Protein AF-0000000072095908 (afdb_homodimer)

Secondary structure (DSSP, 8-state):
-HHHHHHHHHHHHHHHH----S-HHHHHHHTB-TT--STT---SHHHHHHHHHHHHHHHHHHHHHH-TTS-HHHHHHHHHHHHSHHHHHHHHHHTTGGGG-B---TTHHHHHHHHHHHHTT-SS--SSSS---HHHHHHHHHHHHHHHHHTTS-HHHHHHHHHHHTPSPP-TTT----HHHHHHHHHHHTT--EEEE-TTHHHH-EEEEEETTEEEEEEE-SS-HHHHHHHHHHHHHHHHHHHHHHHHHHHH--/-HHHHHHHHHHHHHHHH----S-HHHHHHHTB-TT--STT---SHHHHHHHHHHHHHHHHHHHHHH-TTS-HHHHHHHHHHHHSHHHHHHHHHHTTGGGG-B---TTHHHHHHHHHHHHTT-SS--SSSS---HHHHHHHHHHHHHHHHHTTS-HHHHHHHHHHHTPSPP-TTT----HHHHHHHHHHHTT--EEEE-TTHHHH-EEEEEETTEEEEEEE-SS-HHHHHHHHHHHHHHHHHHHHHHHHHHHHT-

Solvent-accessible surface area (backbone atoms only — not comparable to full-atom values): 26774 Å² total; per-residue (Å²): 114,69,64,58,52,49,51,50,49,50,51,49,47,26,70,70,49,68,51,78,76,83,51,62,65,44,57,51,23,22,33,20,40,74,60,36,76,65,70,97,59,64,42,16,55,52,33,21,52,42,9,45,31,49,51,49,28,52,48,41,53,51,48,55,68,74,39,76,85,56,50,43,67,54,47,50,55,50,43,47,63,61,66,31,52,54,46,31,22,49,40,24,59,75,69,48,49,70,79,64,45,40,64,61,62,86,65,49,69,58,50,51,51,52,34,57,58,55,40,69,81,27,84,86,63,59,56,53,56,66,76,55,55,60,68,38,18,41,38,49,25,2,42,49,21,30,48,22,57,64,56,73,64,30,63,68,64,39,42,59,31,51,56,59,56,50,57,80,69,73,41,87,89,70,57,68,75,39,27,53,58,49,33,50,50,53,30,58,76,68,72,49,52,69,48,77,47,56,86,51,24,89,82,70,12,34,20,38,34,24,47,78,86,36,81,39,29,52,16,69,33,75,88,42,68,65,34,3,39,28,36,7,26,44,44,21,39,56,42,51,51,54,53,52,53,52,50,56,56,52,55,69,74,100,113,69,64,58,52,48,51,49,50,49,50,50,46,25,70,72,49,68,51,76,77,81,51,62,65,44,57,51,23,20,33,20,39,74,61,38,78,66,80,89,58,64,40,16,56,52,33,20,53,42,8,45,32,49,50,50,27,53,48,41,52,50,47,55,68,74,39,76,84,58,50,42,68,55,47,50,55,51,42,46,63,62,67,32,50,53,45,32,21,49,39,24,59,76,67,50,50,70,79,65,46,40,64,63,63,85,67,49,68,58,49,52,50,51,36,57,58,54,40,70,82,28,83,87,63,61,56,54,56,67,76,55,56,57,68,38,18,40,37,48,24,2,42,48,21,31,47,22,57,64,55,73,64,31,64,66,65,39,42,59,32,50,56,58,56,50,57,79,70,71,42,86,89,70,57,68,75,40,28,54,57,49,32,52,50,53,30,58,76,69,72,49,53,71,49,79,48,57,86,51,25,89,82,72,12,34,19,37,34,26,47,76,86,36,82,39,29,52,15,68,32,73,88,41,66,66,34,3,39,26,36,8,26,45,44,21,40,56,43,50,52,52,53,52,53,53,50,56,57,52,55,71,74,100

Foldseek 3Di:
DVVVLLVVQQVLLCVQQVDGFPDSLLSVQLQEDPQQPDDPRHHLVVLLVQLLVLLLVLLLVVCVVVPVPDDPVRSVLQSCQLQDQLLQLVLCVVSVVNVSHRHDDPCVVVLNVVSVVVCVVPVRGDLLQDDRDNVSSSSSSSVLSSSCVRVVNDSVSSSSRSVSSRPPRQDPVNDDDQLQVLLVVVCVVVVKDKDKDCPCCQPFQKIWMDIPRHTQFMAGDNPDNRSRVSRRSNRSSVRVVVVVVVVVVVVVVD/DVVVLLVVQQVLLCVQQVDGFPDSLLSVQLQEDPQQPPDPRHHLVVLLVQLLVLLLVLLLVVLVVVPVPDDPVRSVLQSCQLQDQLLQLVLCVVSVVNVSHRHDDPCVVVLNVVSVVVCVVPVQGDLLQDDRDNVSSSSSSSVLSSSCVRVVNDSVSSSSRSVSSRPPRQDPVNDDDQLVVLLVVVCVVVVKDKDKDCPCCQPFQKIWMDIPRHTQFMAGDNPDNRSRVSRRSNRSSVRVVVVVVVVVVVVVVD

Nearest PDB structures (foldseek):
  2eb1-assembly2_B  TM=9.063E-01  e=9.570E-10  Homo sapiens
  3c4b-assembly1_A  TM=6.230E-01  e=2.175E-12  Mus musculus
  3o2r-assembly2_D  TM=8.682E-01  e=2.070E-07  Campylobacter jejuni subsp. jejuni NCTC 11168 = ATCC 700819
  7w0f-assembly1_A  TM=8.976E-01  e=5.426E-07  Drosophila melanogaster
  7odt-assembly1_c  TM=5.574E-01  e=3.881E-08  Homo sapiens

Organism: Capsicum annuum (NCBI:txid4072)

Sequence (508 aa):
MEEEKLQQRERLVEEITGYKFKNPDLLHQAFTHTSFQQNSSPSNDRLEYLGDSVLNQLIAKEHYFAYPNLSSGNLTDLKSVNVDTEKLARVAIKYNLHDYLRYQIHLFKEQVDEFRDATMEYPLHSAGRIDPPKVLADIVESLIGAIYIDSNFSMDTTWKVVKDLLQPLITPATFEIHPVKKFNELCQKNGMSFKVVHDNWEKTGEVEYFVDGKFVGKGKFSGKKEIAQNRAAYNAYDQVIRNLRMETTVGDHLMEEEKLQQRERLVEEITGYKFKNPDLLHQAFTHTSFQQNSSPSNDRLEYLGDSVLNQLIAKEHYFAYPNLSSGNLTDLKSVNVDTEKLARVAIKYNLHDYLRYQIHLFKEQVDEFRDATMEYPLHSAGRIDPPKVLADIVESLIGAIYIDSNFSMDTTWKVVKDLLQPLITPATFEIHPVKKFNELCQKNGMSFKVVHDNWEKTGEVEYFVDGKFVGKGKFSGKKEIAQNRAAYNAYDQVIRNLRMETTVGDHL

pLDDT: mean 94.01, std 8.76, range [34.5, 98.88]

Radius of gyration: 25.4 Å; Cα contacts (8 Å, |Δi|>4): 764; chains: 2; bounding box: 73×68×75 Å

InterPro domains:
  IPR000999 Ribonuclease III domain [PF14622] (23-154)
  IPR000999 Ribonuclease III domain [PS00517] (45-53)
  IPR000999 Ribonuclease III domain [PS50142] (10-152)
  IPR000999 Ribonuclease III domain [SM00535] (25-175)
  IPR000999 Ribonuclease III domain [cd00593] (25-174)
  IPR014720 Double-stranded RNA-binding domain [PF00035] (179-239)
  IPR036389 Ribonuclease III, endonuclease domain superfamily [G3DSA:1.10.1520.10] (4-179)
  IPR036389 Ribonuclease III, endonuclease domain superfamily [SSF69065] (11-175)

Structure (mmCIF, N/CA/C/O backbone):
data_AF-0000000072095908-model_v1
#
loop_
_entity.id
_entity.type
_entity.pdbx_description
1 polymer 'RNase III domain-containing protein'
#
loop_
_atom_site.group_PDB
_atom_site.id
_atom_site.type_symbol
_atom_site.label_atom_id
_atom_site.label_alt_id
_atom_site.label_comp_id
_atom_site.label_asym_id
_atom_site.label_entity_id
_atom_site.label_seq_id
_atom_site.pdbx_PDB_ins_code
_atom_site.Cartn_x
_atom_site.Cartn_y
_atom_site.Cartn_z
_atom_site.occupancy
_atom_site.B_iso_or_equiv
_atom_site.auth_seq_id
_atom_site.auth_comp_id
_atom_site.auth_asym_id
_atom_site.auth_atom_id
_atom_site.pdbx_PDB_model_num
ATOM 1 N N . MET A 1 1 ? -37.469 -14.852 -1.568 1 74.06 1 MET A N 1
ATOM 2 C CA . MET A 1 1 ? -37 -13.508 -1.911 1 74.06 1 MET A CA 1
ATOM 3 C C . MET A 1 1 ? -35.5 -13.43 -1.947 1 74.06 1 MET A C 1
ATOM 5 O O . MET A 1 1 ? -34.906 -12.992 -2.943 1 74.06 1 MET A O 1
ATOM 9 N N . GLU A 1 2 ? -34.812 -14.008 -1.002 1 76.62 2 GLU A N 1
ATOM 10 C CA . GLU A 1 2 ? -33.344 -14.016 -0.963 1 76.62 2 GLU A CA 1
ATOM 11 C C . GLU A 1 2 ? -32.75 -14.969 -2.01 1 76.62 2 GLU A C 1
ATOM 13 O O . GLU A 1 2 ? -31.75 -14.664 -2.637 1 76.62 2 GLU A O 1
ATOM 18 N N . GLU A 1 3 ? -33.438 -16.016 -2.266 1 79.81 3 GLU A N 1
ATOM 19 C CA . GLU A 1 3 ? -33 -16.984 -3.262 1 79.81 3 GLU A CA 1
ATOM 20 C C . GLU A 1 3 ? -33.031 -16.391 -4.668 1 79.81 3 GLU A C 1
ATOM 22 O O . GLU A 1 3 ? -32.156 -16.641 -5.48 1 79.81 3 GLU A O 1
ATOM 27 N N . GLU A 1 4 ? -34.062 -15.703 -4.867 1 84.19 4 GLU A N 1
ATOM 28 C CA . GLU A 1 4 ? -34.188 -15.039 -6.164 1 84.19 4 GLU A CA 1
ATOM 29 C C . GLU A 1 4 ? -33.062 -14.023 -6.379 1 84.19 4 GLU A C 1
ATOM 31 O O . GLU A 1 4 ? -32.531 -13.906 -7.48 1 84.19 4 GLU A O 1
ATOM 36 N N . LYS A 1 5 ? -32.75 -13.328 -5.387 1 84.06 5 LYS A N 1
ATOM 37 C CA . LYS A 1 5 ? -31.688 -12.336 -5.465 1 84.06 5 LYS A CA 1
ATOM 38 C C . LYS A 1 5 ? -30.328 -13 -5.699 1 84.06 5 LYS A C 1
ATOM 40 O O . LYS A 1 5 ? -29.484 -12.469 -6.426 1 84.06 5 LYS A O 1
ATOM 45 N N . LEU A 1 6 ? -30.234 -14.141 -5.043 1 85.5 6 LEU A N 1
ATOM 46 C CA . LEU A 1 6 ? -29 -14.898 -5.234 1 85.5 6 LEU A CA 1
ATOM 47 C C . LEU A 1 6 ? -28.875 -15.352 -6.688 1 85.5 6 LEU A C 1
ATOM 49 O O . LEU A 1 6 ? -27.781 -15.273 -7.266 1 85.5 6 LEU A O 1
ATOM 53 N N . GLN A 1 7 ? -29.922 -15.82 -7.234 1 89.5 7 GLN A N 1
ATOM 54 C CA . GLN A 1 7 ? -29.906 -16.25 -8.625 1 89.5 7 GLN A CA 1
ATOM 55 C C . GLN A 1 7 ? -29.609 -15.094 -9.57 1 89.5 7 GLN A C 1
ATOM 57 O O . GLN A 1 7 ? -28.906 -15.266 -10.57 1 89.5 7 GLN A O 1
ATOM 62 N N . GLN A 1 8 ? -30.094 -14.016 -9.242 1 91.06 8 GLN A N 1
ATOM 63 C CA . GLN A 1 8 ? -29.844 -12.82 -10.039 1 91.06 8 GLN A CA 1
ATOM 64 C C . GLN A 1 8 ? -28.359 -12.438 -10 1 91.06 8 GLN A C 1
ATOM 66 O O . GLN A 1 8 ? -27.781 -12.062 -11.023 1 91.06 8 GLN A O 1
ATOM 71 N N . ARG A 1 9 ? -27.812 -12.547 -8.82 1 90.12 9 ARG A N 1
ATOM 72 C CA . ARG A 1 9 ? -26.391 -12.273 -8.68 1 90.12 9 ARG A CA 1
ATOM 73 C C . ARG A 1 9 ? -25.562 -13.242 -9.516 1 90.12 9 ARG A C 1
ATOM 75 O O . ARG A 1 9 ? -24.609 -12.828 -10.188 1 90.12 9 ARG A O 1
ATOM 82 N N . GLU A 1 10 ? -25.906 -14.438 -9.438 1 92.25 10 GLU A N 1
ATOM 83 C CA . GLU A 1 10 ? -25.188 -15.461 -10.195 1 92.25 10 GLU A CA 1
ATOM 84 C C . GLU A 1 10 ? -25.266 -15.203 -11.695 1 92.25 10 GLU A C 1
ATOM 86 O O . GLU A 1 10 ? -24.266 -15.273 -12.398 1 92.25 10 GLU A O 1
ATOM 91 N N . ARG A 1 11 ? -26.406 -14.891 -12.141 1 91.94 11 ARG A N 1
ATOM 92 C CA . ARG A 1 11 ? -26.609 -14.609 -13.562 1 91.94 11 ARG A CA 1
ATOM 93 C C . ARG A 1 11 ? -25.828 -13.383 -13.992 1 91.94 11 ARG A C 1
ATOM 95 O O . ARG A 1 11 ? -25.188 -13.383 -15.055 1 91.94 11 ARG A O 1
ATOM 102 N N . LEU A 1 12 ? -25.875 -12.406 -13.172 1 90.62 12 LEU A N 1
ATOM 103 C CA . LEU A 1 12 ? -25.156 -11.172 -13.469 1 90.62 12 LEU A CA 1
ATOM 104 C C . LEU A 1 12 ? -23.656 -11.43 -13.617 1 90.62 12 LEU A C 1
ATOM 106 O O . LEU A 1 12 ? -23.062 -11.039 -14.617 1 90.62 12 LEU A O 1
ATOM 110 N N . VAL A 1 13 ? -23.078 -12.086 -12.641 1 90.81 13 VAL A N 1
ATOM 111 C CA . VAL A 1 13 ? -21.641 -12.336 -12.625 1 90.81 13 VAL A CA 1
ATOM 112 C C . VAL A 1 13 ? -21.266 -13.219 -13.812 1 90.81 13 VAL A C 1
ATOM 114 O O . VAL A 1 13 ? -20.25 -12.969 -14.484 1 90.81 13 VAL A O 1
ATOM 117 N N . GLU A 1 14 ? -22.078 -14.211 -14.047 1 93.31 14 GLU A N 1
ATOM 118 C CA . GLU A 1 14 ? -21.812 -15.078 -15.18 1 93.31 14 GLU A CA 1
ATOM 119 C C . GLU A 1 14 ? -21.859 -14.305 -16.5 1 93.31 14 GLU A C 1
ATOM 121 O O . GLU A 1 14 ? -21.031 -14.516 -17.375 1 93.31 14 GLU A O 1
ATOM 126 N N . GLU A 1 15 ? -22.75 -13.406 -16.625 1 93.06 15 GLU A N 1
ATOM 127 C CA . GLU A 1 15 ? -22.922 -12.625 -17.844 1 93.06 15 GLU A CA 1
ATOM 128 C C . GLU A 1 15 ? -21.75 -11.68 -18.047 1 93.06 15 GLU A C 1
ATOM 130 O O . GLU A 1 15 ? -21.25 -11.539 -19.172 1 93.06 15 GLU A O 1
ATOM 135 N N . ILE A 1 16 ? -21.297 -11.078 -17.031 1 91.38 16 ILE A N 1
ATOM 136 C CA . ILE A 1 16 ? -20.297 -10.023 -17.188 1 91.38 16 ILE A CA 1
ATOM 137 C C . ILE A 1 16 ? -18.891 -10.633 -17.234 1 91.38 16 ILE A C 1
ATOM 139 O O . ILE A 1 16 ? -17.984 -10.078 -17.859 1 91.38 16 ILE A O 1
ATOM 143 N N . THR A 1 17 ? -18.672 -11.781 -16.625 1 90.06 17 THR A N 1
ATOM 144 C CA . THR A 1 17 ? -17.312 -12.289 -16.484 1 90.06 17 THR A CA 1
ATOM 145 C C . THR A 1 17 ? -17.156 -13.625 -17.203 1 90.06 17 THR A C 1
ATOM 147 O O . THR A 1 17 ? -16.031 -14.078 -17.438 1 90.06 17 THR A O 1
ATOM 150 N N . GLY A 1 18 ? -18.266 -14.281 -17.453 1 92.81 18 GLY A N 1
ATOM 151 C CA . GLY A 1 18 ? -18.234 -15.625 -18 1 92.81 18 GLY A CA 1
ATOM 152 C C . GLY A 1 18 ? -17.953 -16.688 -16.969 1 92.81 18 GLY A C 1
ATOM 153 O O . GLY A 1 18 ? -17.906 -17.891 -17.281 1 92.81 18 GLY A O 1
ATOM 154 N N . TYR A 1 19 ? -17.797 -16.328 -15.727 1 96.38 19 TYR A N 1
ATOM 155 C CA . TYR A 1 19 ? -17.453 -17.281 -14.68 1 96.38 19 TYR A CA 1
ATOM 156 C C . TYR A 1 19 ? -18.703 -17.797 -13.969 1 96.38 19 TYR A C 1
ATOM 158 O O . TYR A 1 19 ? -19.547 -17 -13.539 1 96.38 19 TYR A O 1
ATOM 166 N N . LYS A 1 20 ? -18.828 -19.047 -13.797 1 96.75 20 LYS A N 1
ATOM 167 C CA . LYS A 1 20 ? -19.922 -19.688 -13.062 1 96.75 20 LYS A CA 1
ATOM 168 C C . LYS A 1 20 ? -19.438 -20.203 -11.711 1 96.75 20 LYS A C 1
ATOM 170 O O . LYS A 1 20 ? -18.609 -21.109 -11.641 1 96.75 20 LYS A O 1
ATOM 175 N N . PHE A 1 21 ? -20.031 -19.734 -10.711 1 96.75 21 PHE A N 1
ATOM 176 C CA . PHE A 1 21 ? -19.609 -20.094 -9.367 1 96.75 21 PHE A CA 1
ATOM 177 C C . PHE A 1 21 ? -19.984 -21.547 -9.055 1 96.75 21 PHE A C 1
ATOM 179 O O . PHE A 1 21 ? -21.078 -21.984 -9.391 1 96.75 21 PHE A O 1
ATOM 186 N N . LYS A 1 22 ? -19.094 -22.25 -8.445 1 96.94 22 LYS A N 1
ATOM 187 C CA . LYS A 1 22 ? -19.344 -23.594 -7.918 1 96.94 22 LYS A CA 1
ATOM 188 C C . LYS A 1 22 ? -19.969 -23.516 -6.523 1 96.94 22 LYS A C 1
ATOM 190 O O . LYS A 1 22 ? -20.844 -24.312 -6.188 1 96.94 22 LYS A O 1
ATOM 195 N N . ASN A 1 23 ? -19.484 -22.562 -5.73 1 95.88 23 ASN A N 1
ATOM 196 C CA . ASN A 1 23 ? -20 -22.297 -4.391 1 95.88 23 ASN A CA 1
ATOM 197 C C . ASN A 1 23 ? -20.719 -20.969 -4.32 1 95.88 23 ASN A C 1
ATOM 199 O O . ASN A 1 23 ? -20.094 -19.922 -4.129 1 95.88 23 ASN A O 1
ATOM 203 N N . PRO A 1 24 ? -21.969 -21 -4.379 1 93.88 24 PRO A N 1
ATOM 204 C CA . PRO A 1 24 ? -22.734 -19.75 -4.402 1 93.88 24 PRO A CA 1
ATOM 205 C C . PRO A 1 24 ? -22.594 -18.938 -3.117 1 93.88 24 PRO A C 1
ATOM 207 O O . PRO A 1 24 ? -22.812 -17.719 -3.117 1 93.88 24 PRO A O 1
ATOM 210 N N . ASP A 1 25 ? -22.188 -19.578 -2.049 1 94.25 25 ASP A N 1
ATOM 211 C CA . ASP A 1 25 ? -22.031 -18.875 -0.777 1 94.25 25 ASP A CA 1
ATOM 212 C C . ASP A 1 25 ? -20.922 -17.828 -0.856 1 94.25 25 ASP A C 1
ATOM 214 O O . ASP A 1 25 ? -21 -16.781 -0.206 1 94.25 25 ASP A O 1
ATOM 218 N N . LEU A 1 26 ? -19.891 -18.156 -1.641 1 96.69 26 LEU A N 1
ATOM 219 C CA . LEU A 1 26 ? -18.797 -17.203 -1.836 1 96.69 26 LEU A CA 1
ATOM 220 C C . LEU A 1 26 ? -19.297 -15.938 -2.539 1 96.69 26 LEU A C 1
ATOM 222 O O . LEU A 1 26 ? -18.938 -14.828 -2.158 1 96.69 26 LEU A O 1
ATOM 226 N N . LEU A 1 27 ? -20.141 -16.188 -3.547 1 95.94 27 LEU A N 1
ATOM 227 C CA . LEU A 1 27 ? -20.734 -15.062 -4.266 1 95.94 27 LEU A CA 1
ATOM 228 C C . LEU A 1 27 ? -21.625 -14.242 -3.35 1 95.94 27 LEU A C 1
ATOM 230 O O . LEU A 1 27 ? -21.594 -13.008 -3.369 1 95.94 27 LEU A O 1
ATOM 234 N N . HIS A 1 28 ? -22.375 -14.938 -2.576 1 94.56 28 HIS A N 1
ATOM 235 C CA . HIS A 1 28 ? -23.25 -14.281 -1.614 1 94.56 28 HIS A CA 1
ATOM 236 C C . HIS A 1 28 ? -22.453 -13.414 -0.64 1 94.56 28 HIS A C 1
ATOM 238 O O . HIS A 1 28 ? -22.828 -12.273 -0.371 1 94.56 28 HIS A O 1
ATOM 244 N N . GLN A 1 29 ? -21.406 -13.945 -0.171 1 95.56 29 GLN A N 1
ATOM 245 C CA . GLN A 1 29 ? -20.531 -13.227 0.756 1 95.56 29 GLN A CA 1
ATOM 246 C C . GLN A 1 29 ? -19.906 -12 0.093 1 95.56 29 GLN A C 1
ATOM 248 O O . GLN A 1 29 ? -19.828 -10.938 0.703 1 95.56 29 GLN A O 1
ATOM 253 N N . ALA A 1 30 ? -19.516 -12.117 -1.131 1 97.12 30 ALA A N 1
ATOM 254 C CA . ALA A 1 30 ? -18.859 -11.031 -1.867 1 97.12 30 ALA A CA 1
ATOM 255 C C . ALA A 1 30 ? -19.797 -9.828 -2.006 1 97.12 30 ALA A C 1
ATOM 257 O O . ALA A 1 30 ? -19.328 -8.695 -2.119 1 97.12 30 ALA A O 1
ATOM 258 N N . PHE A 1 31 ? -21.109 -10.086 -1.923 1 96.69 31 PHE A N 1
ATOM 259 C CA . PHE A 1 31 ? -22.094 -9.023 -2.102 1 96.69 31 PHE A CA 1
ATOM 260 C C . PHE A 1 31 ? -22.797 -8.711 -0.786 1 96.69 31 PHE A C 1
ATOM 262 O O . PHE A 1 31 ? -23.953 -8.289 -0.779 1 96.69 31 PHE A O 1
ATOM 269 N N . THR A 1 32 ? -22.094 -8.922 0.279 1 96 32 THR A N 1
ATOM 270 C CA . THR A 1 32 ? -22.656 -8.602 1.587 1 96 32 THR A CA 1
ATOM 271 C C . THR A 1 32 ? -21.766 -7.609 2.326 1 96 32 THR A C 1
ATOM 273 O O . THR A 1 32 ? -20.656 -7.949 2.744 1 96 32 THR A O 1
ATOM 276 N N . HIS A 1 33 ? -22.25 -6.445 2.479 1 95.31 33 HIS A N 1
ATOM 277 C CA . HIS A 1 33 ? -21.5 -5.414 3.195 1 95.31 33 HIS A CA 1
ATOM 278 C C . HIS A 1 33 ? -21.594 -5.625 4.703 1 95.31 33 HIS A C 1
ATOM 280 O O . HIS A 1 33 ? -22.562 -6.203 5.203 1 95.31 33 HIS A O 1
ATOM 286 N N . THR A 1 34 ? -20.672 -5.148 5.449 1 92.81 34 THR A N 1
ATOM 287 C CA . THR A 1 34 ? -20.578 -5.305 6.895 1 92.81 34 THR A CA 1
ATOM 288 C C . THR A 1 34 ? -21.781 -4.672 7.59 1 92.81 34 THR A C 1
ATOM 290 O O . THR A 1 34 ? -22.172 -5.094 8.68 1 92.81 34 THR A O 1
ATOM 293 N N . SER A 1 35 ? -22.375 -3.699 7.043 1 91.62 35 SER A N 1
ATOM 294 C CA . SER A 1 35 ? -23.516 -3.014 7.637 1 91.62 35 SER A CA 1
ATOM 295 C C . SER A 1 35 ? -24.75 -3.902 7.633 1 91.62 35 SER A C 1
ATOM 297 O O . SER A 1 35 ? -25.734 -3.615 8.328 1 91.62 35 SER A O 1
ATOM 299 N N . PHE A 1 36 ? -24.734 -4.938 6.762 1 88.62 36 PHE A N 1
ATOM 300 C CA . PHE A 1 36 ? -25.891 -5.812 6.645 1 88.62 36 PHE A CA 1
ATOM 301 C C . PHE A 1 36 ? -25.953 -6.801 7.805 1 88.62 36 PHE A C 1
ATOM 303 O O . PHE A 1 36 ? -25.094 -7.691 7.902 1 88.62 36 PHE A O 1
ATOM 310 N N . GLN A 1 37 ? -26.328 -6.531 9 1 72.31 37 GLN A N 1
ATOM 311 C CA . GLN A 1 37 ? -26.328 -7.32 10.227 1 72.31 37 GLN A CA 1
ATOM 312 C C . GLN A 1 37 ? -27.469 -8.336 10.234 1 72.31 37 GLN A C 1
ATOM 314 O O . GLN A 1 37 ? -27.797 -8.906 11.273 1 72.31 37 GLN A O 1
ATOM 319 N N . GLN A 1 38 ? -27.859 -8.664 9.078 1 66.12 38 GLN A N 1
ATOM 320 C CA . GLN A 1 38 ? -28.844 -9.727 9.219 1 66.12 38 GLN A CA 1
ATOM 321 C C . GLN A 1 38 ? -28.188 -11.102 9.203 1 66.12 38 GLN A C 1
ATOM 323 O O . GLN A 1 38 ? -27.359 -11.383 8.344 1 66.12 38 GLN A O 1
ATOM 328 N N . ASN A 1 39 ? -28.5 -12 9.992 1 60.5 39 ASN A N 1
ATOM 329 C CA . ASN A 1 39 ? -28.203 -13.43 10.07 1 60.5 39 ASN A CA 1
ATOM 330 C C . ASN A 1 39 ? -26.703 -13.695 10.016 1 60.5 39 ASN A C 1
ATOM 332 O O . ASN A 1 39 ? -25.938 -12.828 9.609 1 60.5 39 ASN A O 1
ATOM 336 N N . SER A 1 40 ? -25.812 -13.883 11.016 1 65.12 40 SER A N 1
ATOM 337 C CA . SER A 1 40 ? -24.438 -14.32 11.258 1 65.12 40 SER A CA 1
ATOM 338 C C . SER A 1 40 ? -23.688 -14.531 9.953 1 65.12 40 SER A C 1
ATOM 340 O O . SER A 1 40 ? -22.656 -15.203 9.922 1 65.12 40 SER A O 1
ATOM 342 N N . SER A 1 41 ? -24.203 -13.859 8.812 1 74.81 41 SER A N 1
ATOM 343 C CA . SER A 1 41 ? -23.5 -14.102 7.559 1 74.81 41 SER A CA 1
ATOM 344 C C . SER A 1 41 ? -22.203 -13.312 7.48 1 74.81 41 SER A C 1
ATOM 346 O O . SER A 1 41 ? -22.141 -12.156 7.902 1 74.81 41 SER A O 1
ATOM 348 N N . PRO A 1 42 ? -21.203 -14.008 6.938 1 90.12 42 PRO A N 1
ATOM 349 C CA . PRO A 1 42 ? -19.922 -13.305 6.797 1 90.12 42 PRO A CA 1
ATOM 350 C C . PRO A 1 42 ? -20 -12.148 5.797 1 90.12 42 PRO A C 1
ATOM 352 O O . PRO A 1 42 ? -20.688 -12.25 4.781 1 90.12 42 PRO A O 1
ATOM 355 N N . SER A 1 43 ? -19.453 -11.031 6.074 1 95.19 43 SER A N 1
ATOM 356 C CA . SER A 1 43 ? -19.391 -9.867 5.191 1 95.19 43 SER A CA 1
ATOM 357 C C . SER A 1 43 ? -18.266 -10.016 4.172 1 95.19 43 SER A C 1
ATOM 359 O O . SER A 1 43 ? -17.516 -10.992 4.207 1 95.19 43 SER A O 1
ATOM 361 N N . ASN A 1 44 ? -18.188 -9.055 3.322 1 97.38 44 ASN A N 1
ATOM 362 C CA . ASN A 1 44 ? -17.25 -9.164 2.201 1 97.38 44 ASN A CA 1
ATOM 363 C C . ASN A 1 44 ? -15.867 -8.641 2.566 1 97.38 44 ASN A C 1
ATOM 365 O O . ASN A 1 44 ? -14.938 -8.711 1.76 1 97.38 44 ASN A O 1
ATOM 369 N N . ASP A 1 45 ? -15.656 -8.234 3.789 1 97.25 45 ASP A N 1
ATOM 370 C CA . ASP A 1 45 ? -14.445 -7.527 4.195 1 97.25 45 ASP A CA 1
ATOM 371 C C . ASP A 1 45 ? -13.211 -8.414 4.023 1 97.25 45 ASP A C 1
ATOM 373 O O . ASP A 1 45 ? -12.188 -7.965 3.506 1 97.25 45 ASP A O 1
ATOM 377 N N . ARG A 1 46 ? -13.305 -9.633 4.441 1 98 46 ARG A N 1
ATOM 378 C CA . ARG A 1 46 ? -12.156 -10.531 4.348 1 98 46 ARG A CA 1
ATOM 379 C C . ARG A 1 46 ? -11.883 -10.922 2.902 1 98 46 ARG A C 1
ATOM 381 O O . ARG A 1 46 ? -10.727 -11.078 2.5 1 98 46 ARG A O 1
ATOM 388 N N . LEU A 1 47 ? -12.945 -11.109 2.113 1 98.62 47 LEU A N 1
ATOM 389 C CA . LEU A 1 47 ? -12.773 -11.383 0.691 1 98.62 47 LEU A CA 1
ATOM 390 C C . LEU A 1 47 ? -12.125 -10.195 -0.018 1 98.62 47 LEU A C 1
ATOM 392 O O . LEU A 1 47 ? -11.312 -10.383 -0.93 1 98.62 47 LEU A O 1
ATOM 396 N N . GLU A 1 48 ? -12.547 -8.984 0.391 1 98.81 48 GLU A N 1
ATOM 397 C CA . GLU A 1 48 ? -11.938 -7.773 -0.146 1 98.81 48 GLU A CA 1
ATOM 398 C C . GLU A 1 48 ? -10.43 -7.758 0.103 1 98.81 48 GLU A C 1
ATOM 400 O O . GLU A 1 48 ? -9.648 -7.43 -0.794 1 98.81 48 GLU A O 1
ATOM 405 N N . TYR A 1 49 ? -10.062 -8.133 1.311 1 98.75 49 TYR A N 1
ATOM 406 C CA . TYR A 1 49 ? -8.664 -8.219 1.705 1 98.75 49 TYR A CA 1
ATOM 407 C C . TYR A 1 49 ? -7.895 -9.156 0.781 1 98.75 49 TYR A C 1
ATOM 409 O O . TYR A 1 49 ? -6.84 -8.789 0.252 1 98.75 49 TYR A O 1
ATOM 417 N N . LEU A 1 50 ? -8.383 -10.305 0.566 1 98.88 50 LEU A N 1
ATOM 418 C CA . LEU A 1 50 ? -7.734 -11.281 -0.303 1 98.88 50 LEU A CA 1
ATOM 419 C C . LEU A 1 50 ? -7.762 -10.812 -1.756 1 98.88 50 LEU A C 1
ATOM 421 O O . LEU A 1 50 ? -6.746 -10.891 -2.453 1 98.88 50 LEU A O 1
ATOM 425 N N . GLY A 1 51 ? -8.906 -10.344 -2.193 1 98.88 51 GLY A N 1
ATOM 426 C CA . GLY A 1 51 ? -9.078 -9.891 -3.564 1 98.88 51 GLY A CA 1
ATOM 427 C C . GLY A 1 51 ? -8.148 -8.75 -3.938 1 98.88 51 GLY A C 1
ATOM 428 O O . GLY A 1 51 ? -7.652 -8.695 -5.066 1 98.88 51 GLY A O 1
ATOM 429 N N . ASP A 1 52 ? -7.941 -7.844 -2.996 1 98.75 52 ASP A N 1
ATOM 430 C CA . ASP A 1 52 ? -7.023 -6.73 -3.213 1 98.75 52 ASP A CA 1
ATOM 431 C C . ASP A 1 52 ? -5.621 -7.234 -3.551 1 98.75 52 ASP A C 1
ATOM 433 O O . ASP A 1 52 ? -4.988 -6.738 -4.484 1 98.75 52 ASP A O 1
ATOM 437 N N . SER A 1 53 ? -5.145 -8.172 -2.799 1 98.75 53 SER A N 1
ATOM 438 C CA . SER A 1 53 ? -3.811 -8.727 -3.027 1 98.75 53 SER A CA 1
ATOM 439 C C . SER A 1 53 ? -3.734 -9.453 -4.367 1 98.75 53 SER A C 1
ATOM 441 O O . SER A 1 53 ? -2.729 -9.359 -5.07 1 98.75 53 SER A O 1
ATOM 443 N N . VAL A 1 54 ? -4.777 -10.164 -4.738 1 98.88 54 VAL A N 1
ATOM 444 C CA . VAL A 1 54 ? -4.836 -10.891 -6.004 1 98.88 54 VAL A CA 1
ATOM 445 C C . VAL A 1 54 ? -4.816 -9.898 -7.168 1 98.88 54 VAL A C 1
ATOM 447 O O . VAL A 1 54 ? -4.031 -10.055 -8.102 1 98.88 54 VAL A O 1
ATOM 450 N N . LEU A 1 55 ? -5.652 -8.914 -7.051 1 98.88 55 LEU A N 1
ATOM 451 C CA . LEU A 1 55 ? -5.766 -7.902 -8.094 1 98.88 55 LEU A CA 1
ATOM 452 C C . LEU A 1 55 ? -4.43 -7.207 -8.32 1 98.88 55 LEU A C 1
ATOM 454 O O . LEU A 1 55 ? -3.99 -7.055 -9.461 1 98.88 55 LEU A O 1
ATOM 458 N N . ASN A 1 56 ? -3.773 -6.797 -7.273 1 98.81 56 ASN A N 1
ATOM 459 C CA . ASN A 1 56 ? -2.49 -6.109 -7.371 1 98.81 56 ASN A CA 1
ATOM 460 C C . ASN A 1 56 ? -1.437 -6.984 -8.039 1 98.81 56 ASN A C 1
ATOM 462 O O . ASN A 1 56 ? -0.668 -6.508 -8.883 1 98.81 56 ASN A O 1
ATOM 466 N N . GLN A 1 57 ? -1.427 -8.234 -7.664 1 98.81 57 GLN A N 1
ATOM 467 C CA . GLN A 1 57 ? -0.449 -9.141 -8.25 1 98.81 57 GLN A CA 1
ATOM 468 C C . GLN A 1 57 ? -0.722 -9.352 -9.734 1 98.81 57 GLN A C 1
ATOM 470 O O . GLN A 1 57 ? 0.205 -9.359 -10.547 1 98.81 57 GLN A O 1
ATOM 475 N N . LEU A 1 58 ? -1.968 -9.508 -10.117 1 98.81 58 LEU A N 1
ATOM 476 C CA . LEU A 1 58 ? -2.352 -9.727 -11.5 1 98.81 58 LEU A CA 1
ATOM 477 C C . LEU A 1 58 ? -1.96 -8.539 -12.375 1 98.81 58 LEU A C 1
ATOM 479 O O . LEU A 1 58 ? -1.365 -8.711 -13.438 1 98.81 58 LEU A O 1
ATOM 483 N N . ILE A 1 59 ? -2.246 -7.363 -11.914 1 98.88 59 ILE A N 1
ATOM 484 C CA . ILE A 1 59 ? -1.969 -6.156 -12.68 1 98.88 59 ILE A CA 1
ATOM 485 C C . ILE A 1 59 ? -0.462 -5.91 -12.734 1 98.88 59 ILE A C 1
ATOM 487 O O . ILE A 1 59 ? 0.073 -5.512 -13.773 1 98.88 59 ILE A O 1
ATOM 491 N N . ALA A 1 60 ? 0.226 -6.125 -11.602 1 98.81 60 ALA A N 1
ATOM 492 C CA . ALA A 1 60 ? 1.68 -5.988 -11.586 1 98.81 60 ALA A CA 1
ATOM 493 C C . ALA A 1 60 ? 2.33 -6.895 -12.625 1 98.81 60 ALA A C 1
ATOM 495 O O . ALA A 1 60 ? 3.201 -6.457 -13.383 1 98.81 60 ALA A O 1
ATOM 496 N N . LYS A 1 61 ? 1.888 -8.156 -12.648 1 98.75 61 LYS A N 1
ATOM 497 C CA . LYS A 1 61 ? 2.426 -9.109 -13.617 1 98.75 61 LYS A CA 1
ATOM 498 C C . LYS A 1 61 ? 2.133 -8.664 -15.047 1 98.75 61 LYS A C 1
ATOM 500 O O . LYS A 1 61 ? 3.023 -8.664 -15.898 1 98.75 61 LYS A O 1
ATOM 505 N N . GLU A 1 62 ? 0.92 -8.258 -15.273 1 98.56 62 GLU A N 1
ATOM 506 C CA . GLU A 1 62 ? 0.528 -7.812 -16.609 1 98.56 62 GLU A CA 1
ATOM 507 C C . GLU A 1 62 ? 1.393 -6.645 -17.062 1 98.56 62 GLU A C 1
ATOM 509 O O . GLU A 1 62 ? 1.936 -6.672 -18.172 1 98.56 62 GLU A O 1
ATOM 514 N N . HIS A 1 63 ? 1.562 -5.652 -16.25 1 98.69 63 HIS A N 1
ATOM 515 C CA . HIS A 1 63 ? 2.314 -4.453 -16.609 1 98.69 63 HIS A CA 1
ATOM 516 C C . HIS A 1 63 ? 3.799 -4.762 -16.766 1 98.69 63 HIS A C 1
ATOM 518 O O . HIS A 1 63 ? 4.461 -4.211 -17.656 1 98.69 63 HIS A O 1
ATOM 524 N N . TYR A 1 64 ? 4.312 -5.609 -15.891 1 98.69 64 TYR A N 1
ATOM 525 C CA . TYR A 1 64 ? 5.723 -5.98 -15.938 1 98.69 64 TYR A CA 1
ATOM 526 C C . TYR A 1 64 ? 6.105 -6.496 -17.312 1 98.69 64 TYR A C 1
ATOM 528 O O . TYR A 1 64 ? 7.137 -6.102 -17.875 1 98.69 64 TYR A O 1
ATOM 536 N N . PHE A 1 65 ? 5.297 -7.301 -17.922 1 98.31 65 PHE A N 1
ATOM 537 C CA . PHE A 1 65 ? 5.625 -7.953 -19.172 1 98.31 65 PHE A CA 1
ATOM 538 C C . PHE A 1 65 ? 5.152 -7.117 -20.359 1 98.31 65 PHE A C 1
ATOM 540 O O . PHE A 1 65 ? 5.797 -7.098 -21.406 1 98.31 65 PHE A O 1
ATOM 547 N N . ALA A 1 66 ? 4.055 -6.41 -20.203 1 98.12 66 ALA A N 1
ATOM 548 C CA . ALA A 1 66 ? 3.496 -5.613 -21.297 1 98.12 66 ALA A CA 1
ATOM 549 C C . ALA A 1 66 ? 4.375 -4.402 -21.594 1 98.12 66 ALA A C 1
ATOM 551 O O . ALA A 1 66 ? 4.445 -3.941 -22.734 1 98.12 66 ALA A O 1
ATOM 552 N N . TYR A 1 67 ? 5.082 -3.9 -20.594 1 98.31 67 TYR A N 1
ATOM 553 C CA . TYR A 1 67 ? 5.852 -2.67 -20.75 1 98.31 67 TYR A CA 1
ATOM 554 C C . TYR A 1 67 ? 7.281 -2.854 -20.266 1 98.31 67 TYR A C 1
ATOM 556 O O . TYR A 1 67 ? 7.684 -2.254 -19.266 1 98.31 67 TYR A O 1
ATOM 564 N N . PRO A 1 68 ? 8.109 -3.543 -20.984 1 96.94 68 PRO A N 1
ATOM 565 C CA . PRO A 1 68 ? 9.461 -3.887 -20.547 1 96.94 68 PRO A CA 1
ATOM 566 C C . PRO A 1 68 ? 10.367 -2.664 -20.422 1 96.94 68 PRO A C 1
ATOM 568 O O . PRO A 1 68 ? 11.398 -2.725 -19.734 1 96.94 68 PRO A O 1
ATOM 571 N N . ASN A 1 69 ? 9.953 -1.516 -20.969 1 96.19 69 ASN A N 1
ATOM 572 C CA . ASN A 1 69 ? 10.82 -0.341 -20.969 1 96.19 69 ASN A CA 1
ATOM 573 C C . ASN A 1 69 ? 10.406 0.653 -19.891 1 96.19 69 ASN A C 1
ATOM 575 O O . ASN A 1 69 ? 11.062 1.675 -19.688 1 96.19 69 ASN A O 1
ATOM 579 N N . LEU A 1 70 ? 9.328 0.39 -19.188 1 97.25 70 LEU A N 1
ATOM 580 C CA . LEU A 1 70 ? 8.922 1.267 -18.109 1 97.25 70 LEU A CA 1
ATOM 581 C C . LEU A 1 70 ? 9.734 0.985 -16.844 1 97.25 70 LEU A C 1
ATOM 583 O O . LEU A 1 70 ? 9.984 -0.174 -16.516 1 97.25 70 LEU A O 1
ATOM 587 N N . SER A 1 71 ? 10.141 2.031 -16.125 1 96.5 71 SER A N 1
ATOM 588 C CA . SER A 1 71 ? 10.836 1.892 -14.852 1 96.5 71 SER A CA 1
ATOM 589 C C . SER A 1 71 ? 9.914 1.329 -13.781 1 96.5 71 SER A C 1
ATOM 591 O O . SER A 1 71 ? 8.688 1.325 -13.945 1 96.5 71 SER A O 1
ATOM 593 N N . SER A 1 72 ? 10.477 0.843 -12.695 1 97.44 72 SER A N 1
ATOM 594 C CA . SER A 1 72 ? 9.68 0.351 -11.57 1 97.44 72 SER A CA 1
ATOM 595 C C . SER A 1 72 ? 8.766 1.439 -11.023 1 97.44 72 SER A C 1
ATOM 597 O O . SER A 1 72 ? 7.625 1.165 -10.648 1 97.44 72 SER A O 1
ATOM 599 N N . GLY A 1 73 ? 9.266 2.691 -10.969 1 96.38 73 GLY A N 1
ATOM 600 C CA . GLY A 1 73 ? 8.445 3.811 -10.531 1 96.38 73 GLY A CA 1
ATOM 601 C C . GLY A 1 73 ? 7.238 4.051 -11.414 1 96.38 73 GLY A C 1
ATOM 602 O O . GLY A 1 73 ? 6.125 4.238 -10.914 1 96.38 73 GLY A O 1
ATOM 603 N N . ASN A 1 74 ? 7.457 4.004 -12.727 1 96.94 74 ASN A N 1
ATOM 604 C CA . ASN A 1 74 ? 6.363 4.195 -13.672 1 96.94 74 ASN A CA 1
ATOM 605 C C . ASN A 1 74 ? 5.371 3.039 -13.625 1 96.94 74 ASN A C 1
ATOM 607 O O . ASN A 1 74 ? 4.164 3.244 -13.781 1 96.94 74 ASN A O 1
ATOM 611 N N . LEU A 1 75 ? 5.891 1.831 -13.438 1 98.44 75 LEU A N 1
ATOM 612 C CA . LEU A 1 75 ? 5.02 0.673 -13.281 1 98.44 75 LEU A CA 1
ATOM 613 C C . LEU A 1 75 ? 4.129 0.828 -12.055 1 98.44 75 LEU A C 1
ATOM 615 O O . LEU A 1 75 ? 2.934 0.522 -12.109 1 98.44 75 LEU A O 1
ATOM 619 N N . THR A 1 76 ? 4.73 1.316 -10.984 1 98.06 76 THR A N 1
ATOM 620 C CA . THR A 1 76 ? 3.98 1.526 -9.75 1 98.06 76 THR A CA 1
ATOM 621 C C . THR A 1 76 ? 2.865 2.547 -9.961 1 98.06 76 THR A C 1
ATOM 623 O O . THR A 1 76 ? 1.726 2.322 -9.547 1 98.06 76 THR A O 1
ATOM 626 N N . ASP A 1 77 ? 3.184 3.65 -10.594 1 97 77 ASP A N 1
ATOM 627 C CA . ASP A 1 77 ? 2.195 4.68 -10.883 1 97 77 ASP A CA 1
ATOM 628 C C . ASP A 1 77 ? 1.067 4.129 -11.758 1 97 77 ASP A C 1
ATOM 630 O O . ASP A 1 77 ? -0.111 4.348 -11.469 1 97 77 ASP A O 1
ATOM 634 N N . LEU A 1 78 ? 1.477 3.424 -12.789 1 98.25 78 LEU A N 1
ATOM 635 C CA . LEU A 1 78 ? 0.503 2.869 -13.727 1 98.25 78 LEU A CA 1
ATOM 636 C C . LEU A 1 78 ? -0.391 1.845 -13.039 1 98.25 78 LEU A C 1
ATOM 638 O O . LEU A 1 78 ? -1.606 1.837 -13.242 1 98.25 78 LEU A O 1
ATOM 642 N N . LYS A 1 79 ? 0.191 0.949 -12.258 1 98.5 79 LYS A N 1
ATOM 643 C CA . LYS A 1 79 ? -0.586 -0.033 -11.508 1 98.5 79 LYS A CA 1
ATOM 644 C C . LYS A 1 79 ? -1.593 0.651 -10.586 1 98.5 79 LYS A C 1
ATOM 646 O O . LYS A 1 79 ? -2.758 0.253 -10.523 1 98.5 79 LYS A O 1
ATOM 651 N N . SER A 1 80 ? -1.166 1.684 -9.898 1 98.06 80 SER A N 1
ATOM 652 C CA . SER A 1 80 ? -2.004 2.346 -8.898 1 98.06 80 SER A CA 1
ATOM 653 C C . SER A 1 80 ? -3.305 2.848 -9.523 1 98.06 80 SER A C 1
ATOM 655 O O . SER A 1 80 ? -4.379 2.691 -8.93 1 98.06 80 SER A O 1
ATOM 657 N N . VAL A 1 81 ? -3.281 3.385 -10.711 1 97.94 81 VAL A N 1
ATOM 658 C CA . VAL A 1 81 ? -4.465 3.979 -11.32 1 97.94 81 VAL A CA 1
ATOM 659 C C . VAL A 1 81 ? -5.352 2.881 -11.906 1 97.94 81 VAL A C 1
ATOM 661 O O . VAL A 1 81 ? -6.516 3.123 -12.234 1 97.94 81 VAL A O 1
ATOM 664 N N . ASN A 1 82 ? -4.805 1.697 -12.078 1 98.56 82 ASN A N 1
ATOM 665 C CA . ASN A 1 82 ? -5.59 0.591 -12.609 1 98.56 82 ASN A CA 1
ATOM 666 C C . ASN A 1 82 ? -6.23 -0.233 -11.492 1 98.56 82 ASN A C 1
ATOM 668 O O . ASN A 1 82 ? -7.098 -1.07 -11.75 1 98.56 82 ASN A O 1
ATOM 672 N N . VAL A 1 83 ? -5.797 0.041 -10.156 1 98.69 83 VAL A N 1
ATOM 673 C CA . VAL A 1 83 ? -6.328 -0.799 -9.086 1 98.69 83 VAL A CA 1
ATOM 674 C C . VAL A 1 83 ? -6.914 0.078 -7.984 1 98.69 83 VAL A C 1
ATOM 676 O O . VAL A 1 83 ? -7.434 -0.431 -6.988 1 98.69 83 VAL A O 1
ATOM 679 N N . ASP A 1 84 ? -6.852 1.406 -8.109 1 98.31 84 ASP A N 1
ATOM 680 C CA . ASP A 1 84 ? -7.258 2.271 -7.008 1 98.31 84 ASP A CA 1
ATOM 681 C C . ASP A 1 84 ? -8.773 2.307 -6.863 1 98.31 84 ASP A C 1
ATOM 683 O O . ASP A 1 84 ? -9.492 1.676 -7.641 1 98.31 84 ASP A O 1
ATOM 687 N N . THR A 1 85 ? -9.203 2.941 -5.902 1 98.44 85 THR A N 1
ATOM 688 C CA . THR A 1 85 ? -10.617 2.99 -5.535 1 98.44 85 THR A CA 1
ATOM 689 C C . THR A 1 85 ? -11.453 3.525 -6.691 1 98.44 85 THR A C 1
ATOM 691 O O . THR A 1 85 ? -12.516 2.979 -7.004 1 98.44 85 THR A O 1
ATOM 694 N N . GLU A 1 86 ? -11.016 4.562 -7.352 1 98.38 86 GLU A N 1
ATOM 695 C CA . GLU A 1 86 ? -11.797 5.156 -8.43 1 98.38 86 GLU A CA 1
ATOM 696 C C . GLU A 1 86 ? -11.984 4.172 -9.578 1 98.38 86 GLU A C 1
ATOM 698 O O . GLU A 1 86 ? -13.102 3.992 -10.078 1 98.38 86 GLU A O 1
ATOM 703 N N . LYS A 1 87 ? -10.859 3.553 -10.055 1 98.56 87 LYS A N 1
ATOM 704 C CA . LYS A 1 87 ? -10.93 2.588 -11.148 1 98.56 87 LYS A CA 1
ATOM 705 C C . LYS A 1 87 ? -11.922 1.476 -10.844 1 98.56 87 LYS A C 1
ATOM 707 O O . LYS A 1 87 ? -12.766 1.14 -11.68 1 98.56 87 LYS A O 1
ATOM 712 N N . LEU A 1 88 ? -11.875 0.945 -9.648 1 98.81 88 LEU A N 1
ATOM 713 C CA . LEU A 1 88 ? -12.719 -0.176 -9.258 1 98.81 88 LEU A CA 1
ATOM 714 C C . LEU A 1 88 ? -14.164 0.275 -9.062 1 98.81 88 LEU A C 1
ATOM 716 O O . LEU A 1 88 ? -15.094 -0.459 -9.391 1 98.81 88 LEU A O 1
ATOM 720 N N . ALA A 1 89 ? -14.32 1.497 -8.5 1 98.69 89 ALA A N 1
ATOM 721 C CA . ALA A 1 89 ? -15.672 2.031 -8.359 1 98.69 89 ALA A CA 1
ATOM 722 C C . ALA A 1 89 ? -16.344 2.199 -9.719 1 98.69 89 ALA A C 1
ATOM 724 O O . ALA A 1 89 ? -17.531 1.946 -9.867 1 98.69 89 ALA A O 1
ATOM 725 N N . ARG A 1 90 ? -15.625 2.617 -10.695 1 98.25 90 ARG A N 1
ATOM 726 C CA . ARG A 1 90 ? -16.141 2.748 -12.055 1 98.25 90 ARG A CA 1
ATOM 727 C C . ARG A 1 90 ? -16.594 1.397 -12.602 1 98.25 90 ARG A C 1
ATOM 729 O O . ARG A 1 90 ? -17.578 1.312 -13.328 1 98.25 90 ARG A O 1
ATOM 736 N N . VAL A 1 91 ? -15.859 0.345 -12.312 1 98 91 VAL A N 1
ATOM 737 C CA . VAL A 1 91 ? -16.234 -1.004 -12.719 1 98 91 VAL A CA 1
ATOM 738 C C . VAL A 1 91 ? -17.594 -1.367 -12.102 1 98 91 VAL A C 1
ATOM 740 O O . VAL A 1 91 ? -18.469 -1.886 -12.797 1 98 91 VAL A O 1
ATOM 743 N N . ALA A 1 92 ? -17.734 -1.104 -10.82 1 97.94 92 ALA A N 1
ATOM 744 C CA . ALA A 1 92 ? -18.984 -1.41 -10.133 1 97.94 92 ALA A CA 1
ATOM 745 C C . ALA A 1 92 ? -20.156 -0.677 -10.773 1 97.94 92 ALA A C 1
ATOM 747 O O . ALA A 1 92 ? -21.234 -1.252 -10.945 1 97.94 92 ALA A O 1
ATOM 748 N N . ILE A 1 93 ? -19.953 0.589 -11.117 1 96.94 93 ILE A N 1
ATOM 749 C CA . ILE A 1 93 ? -20.984 1.401 -11.742 1 96.94 93 ILE A CA 1
ATOM 750 C C . ILE A 1 93 ? -21.281 0.874 -13.148 1 96.94 93 ILE A C 1
ATOM 752 O O . ILE A 1 93 ? -22.453 0.725 -13.531 1 96.94 93 ILE A O 1
ATOM 756 N N . LYS A 1 94 ? -20.266 0.577 -13.883 1 96.19 94 LYS A N 1
ATOM 757 C CA . LYS A 1 94 ? -20.375 0.102 -15.258 1 96.19 94 LYS A CA 1
ATOM 758 C C . LYS A 1 94 ? -21.297 -1.112 -15.344 1 96.19 94 LYS A C 1
ATOM 760 O O . LYS A 1 94 ? -22.109 -1.215 -16.266 1 96.19 94 LYS A O 1
ATOM 765 N N . TYR A 1 95 ? -21.219 -1.976 -14.344 1 96.5 95 TYR A N 1
ATOM 766 C CA . TYR A 1 95 ? -21.969 -3.225 -14.398 1 96.5 95 TYR A CA 1
ATOM 767 C C . TYR A 1 95 ? -23.094 -3.232 -13.359 1 96.5 95 TYR A C 1
ATOM 769 O O . TYR A 1 95 ? -23.703 -4.273 -13.109 1 96.5 95 TYR A O 1
ATOM 777 N N . ASN A 1 96 ? -23.297 -2.121 -12.672 1 95.5 96 ASN A N 1
ATOM 778 C CA . ASN A 1 96 ? -24.344 -1.933 -11.664 1 95.5 96 ASN A CA 1
ATOM 779 C C . ASN A 1 96 ? -24.25 -2.986 -10.562 1 95.5 96 ASN A C 1
ATOM 781 O O . ASN A 1 96 ? -25.266 -3.547 -10.156 1 95.5 96 ASN A O 1
ATOM 785 N N . LEU A 1 97 ? -23.078 -3.26 -10.133 1 96.69 97 LEU A N 1
ATOM 786 C CA . LEU A 1 97 ? -22.875 -4.293 -9.125 1 96.69 97 LEU A CA 1
ATOM 787 C C . LEU A 1 97 ? -23.531 -3.895 -7.809 1 96.69 97 LEU A C 1
ATOM 789 O O . LEU A 1 97 ? -24.016 -4.754 -7.062 1 96.69 97 LEU A O 1
ATOM 793 N N . HIS A 1 98 ? -23.594 -2.592 -7.531 1 95.5 98 HIS A N 1
ATOM 794 C CA . HIS A 1 98 ? -24.109 -2.064 -6.273 1 95.5 98 HIS A CA 1
ATOM 795 C C . HIS A 1 98 ? -25.609 -2.352 -6.133 1 95.5 98 HIS A C 1
ATOM 797 O O . HIS A 1 98 ? -26.141 -2.371 -5.02 1 95.5 98 HIS A O 1
ATOM 803 N N . ASP A 1 99 ? -26.281 -2.621 -7.242 1 94.31 99 ASP A N 1
ATOM 804 C CA . ASP A 1 99 ? -27.703 -2.934 -7.203 1 94.31 99 ASP A CA 1
ATOM 805 C C . ASP A 1 99 ? -27.953 -4.289 -6.543 1 94.31 99 ASP A C 1
ATOM 807 O O . ASP A 1 99 ? -29.062 -4.582 -6.117 1 94.31 99 ASP A O 1
ATOM 811 N N . TYR A 1 100 ? -26.922 -5.043 -6.43 1 94.06 100 TYR A N 1
ATOM 812 C CA . TYR A 1 100 ? -27.078 -6.402 -5.926 1 94.06 100 TYR A CA 1
ATOM 813 C C . TYR A 1 100 ? -26.406 -6.559 -4.566 1 94.06 100 TYR A C 1
ATOM 815 O O . TYR A 1 100 ? -26.391 -7.656 -4 1 94.06 100 TYR A O 1
ATOM 823 N N . LEU A 1 101 ? -25.844 -5.512 -4.082 1 94.62 101 LEU A N 1
ATOM 824 C CA . LEU A 1 101 ? -25.188 -5.527 -2.777 1 94.62 101 LEU A CA 1
ATOM 825 C C . LEU A 1 101 ? -26.219 -5.539 -1.651 1 94.62 101 LEU A C 1
ATOM 827 O O . LEU A 1 101 ? -27.219 -4.812 -1.707 1 94.62 101 LEU A O 1
ATOM 831 N N . ARG A 1 102 ? -25.953 -6.418 -0.683 1 93.25 102 ARG A N 1
ATOM 832 C CA . ARG A 1 102 ? -26.734 -6.387 0.558 1 93.25 102 ARG A CA 1
ATOM 833 C C . ARG A 1 102 ? -26.094 -5.434 1.567 1 93.25 102 ARG A C 1
ATOM 835 O O . ARG A 1 102 ? -24.969 -5.641 2.002 1 93.25 102 ARG A O 1
ATOM 842 N N . TYR A 1 103 ? -26.828 -4.367 1.887 1 91.75 103 TYR A N 1
ATOM 843 C CA . TYR A 1 103 ? -26.25 -3.346 2.756 1 91.75 103 TYR A CA 1
ATOM 844 C C . TYR A 1 103 ? -27.344 -2.582 3.496 1 91.75 103 TYR A C 1
ATOM 846 O O . TYR A 1 103 ? -28.516 -2.643 3.117 1 91.75 103 TYR A O 1
ATOM 854 N N . GLN A 1 104 ? -26.969 -2.039 4.617 1 90.75 104 GLN A N 1
ATOM 855 C CA . GLN A 1 104 ? -27.766 -1.07 5.359 1 90.75 104 GLN A CA 1
ATOM 856 C C . GLN A 1 104 ? -26.984 0.216 5.605 1 90.75 104 GLN A C 1
ATOM 858 O O . GLN A 1 104 ? -26.641 0.526 6.746 1 90.75 104 GLN A O 1
ATOM 863 N N . ILE A 1 105 ? -26.609 0.896 4.586 1 88.62 105 ILE A N 1
ATOM 864 C CA . ILE A 1 105 ? -25.828 2.131 4.648 1 88.62 105 ILE A CA 1
ATOM 865 C C . ILE A 1 105 ? -26.734 3.32 4.32 1 88.62 105 ILE A C 1
ATOM 867 O O . ILE A 1 105 ? -27.406 3.33 3.291 1 88.62 105 ILE A O 1
ATOM 871 N N . HIS A 1 106 ? -26.656 4.23 5.16 1 87.75 106 HIS A N 1
ATOM 872 C CA . HIS A 1 106 ? -27.422 5.449 4.922 1 87.75 106 HIS A CA 1
ATOM 873 C C . HIS A 1 106 ? -26.812 6.262 3.783 1 87.75 106 HIS A C 1
ATOM 875 O O . HIS A 1 106 ? -25.594 6.375 3.672 1 87.75 106 HIS A O 1
ATOM 881 N N . LEU A 1 107 ? -27.547 6.82 2.818 1 90.69 107 LEU A N 1
ATOM 882 C CA . LEU A 1 107 ? -27.203 7.766 1.761 1 90.69 107 LEU A CA 1
ATOM 883 C C . LEU A 1 107 ? -26.312 7.105 0.718 1 90.69 107 LEU A C 1
ATOM 885 O O . LEU A 1 107 ? -25.625 7.797 -0.045 1 90.69 107 LEU A O 1
ATOM 889 N N . PHE A 1 108 ? -26.219 5.805 0.715 1 94.62 108 PHE A N 1
ATOM 890 C CA . PHE A 1 108 ? -25.359 5.09 -0.222 1 94.62 108 PHE A CA 1
ATOM 891 C C . PHE A 1 108 ? -25.766 5.383 -1.661 1 94.62 108 PHE A C 1
ATOM 893 O O . PHE A 1 108 ? -24.922 5.688 -2.502 1 94.62 108 PHE A O 1
ATOM 900 N N . LYS A 1 109 ? -27.016 5.34 -1.943 1 94.38 109 LYS A N 1
ATOM 901 C CA . LYS A 1 109 ? -27.516 5.57 -3.295 1 94.38 109 LYS A CA 1
ATOM 902 C C . LYS A 1 109 ? -27.172 6.973 -3.781 1 94.38 109 LYS A C 1
ATOM 904 O O . LYS A 1 109 ? -26.797 7.164 -4.941 1 94.38 109 LYS A O 1
ATOM 909 N N . GLU A 1 110 ? -27.266 7.902 -2.9 1 95.69 110 GLU A N 1
ATOM 910 C CA . GLU A 1 110 ? -26.938 9.281 -3.238 1 95.69 110 GLU A CA 1
ATOM 911 C C . GLU A 1 110 ? -25.438 9.422 -3.559 1 95.69 110 GLU A C 1
ATOM 913 O O . GLU A 1 110 ? -25.078 10.141 -4.492 1 95.69 110 GLU A O 1
ATOM 918 N N . GLN A 1 111 ? -24.641 8.789 -2.812 1 95.38 111 GLN A N 1
ATOM 919 C CA . GLN A 1 111 ? -23.188 8.812 -3.037 1 95.38 111 GLN A CA 1
ATOM 920 C C . GLN A 1 111 ? -22.844 8.195 -4.387 1 95.38 111 GLN A C 1
ATOM 922 O O . GLN A 1 111 ? -21.953 8.695 -5.09 1 95.38 111 GLN A O 1
ATOM 927 N N . VAL A 1 112 ? -23.5 7.156 -4.688 1 97.12 112 VAL A N 1
ATOM 928 C CA . VAL A 1 112 ? -23.281 6.469 -5.957 1 97.12 112 VAL A CA 1
ATOM 929 C C . VAL A 1 112 ? -23.656 7.387 -7.117 1 97.12 112 VAL A C 1
ATOM 931 O O . VAL A 1 112 ? -22.906 7.5 -8.094 1 97.12 112 VAL A O 1
ATOM 934 N N . ASP A 1 113 ? -24.766 8.039 -6.996 1 96.69 113 ASP A N 1
ATOM 935 C CA . ASP A 1 113 ? -25.234 8.938 -8.047 1 96.69 113 ASP A CA 1
ATOM 936 C C . ASP A 1 113 ? -24.297 10.125 -8.219 1 96.69 113 ASP A C 1
ATOM 938 O O . ASP A 1 113 ? -23.984 10.516 -9.344 1 96.69 113 ASP A O 1
ATOM 942 N N . GLU A 1 114 ? -23.891 10.602 -7.117 1 95.5 114 GLU A N 1
ATOM 943 C CA . GLU A 1 114 ? -22.938 11.711 -7.16 1 95.5 114 GLU A CA 1
ATOM 944 C C . GLU A 1 114 ? -21.656 11.297 -7.863 1 95.5 114 GLU A C 1
ATOM 946 O O . GLU A 1 114 ? -21.109 12.055 -8.672 1 95.5 114 GLU A O 1
ATOM 951 N N . PHE A 1 115 ? -21.172 10.164 -7.574 1 97.31 115 PHE A N 1
ATOM 952 C CA . PHE A 1 115 ? -19.953 9.664 -8.203 1 97.31 115 PHE A CA 1
ATOM 953 C C . PHE A 1 115 ? -20.172 9.422 -9.688 1 97.31 115 PHE A C 1
ATOM 955 O O . PHE A 1 115 ? -19.344 9.812 -10.516 1 97.31 115 PHE A O 1
ATOM 962 N N . ARG A 1 116 ? -21.25 8.836 -10.023 1 96.5 116 ARG A N 1
ATOM 963 C CA . ARG A 1 116 ? -21.578 8.594 -11.422 1 96.5 116 ARG A CA 1
ATOM 964 C C . ARG A 1 116 ? -21.562 9.891 -12.227 1 96.5 116 ARG A C 1
ATOM 966 O O . ARG A 1 116 ? -20.969 9.945 -13.305 1 96.5 116 ARG A O 1
ATOM 973 N N . ASP A 1 117 ? -22.109 10.906 -11.68 1 96.19 117 ASP A N 1
ATOM 974 C CA . ASP A 1 117 ? -22.141 12.203 -12.344 1 96.19 117 ASP A CA 1
ATOM 975 C C . ASP A 1 117 ? -20.734 12.781 -12.492 1 96.19 117 ASP A C 1
ATOM 977 O O . ASP A 1 117 ? -20.391 13.312 -13.547 1 96.19 117 ASP A O 1
ATOM 981 N N . ALA A 1 118 ? -19.984 12.641 -11.477 1 94.75 118 ALA A N 1
ATOM 982 C CA . ALA A 1 118 ? -18.641 13.188 -11.477 1 94.75 118 ALA A CA 1
ATOM 983 C C . ALA A 1 118 ? -17.766 12.508 -12.531 1 94.75 118 ALA A C 1
ATOM 985 O O . ALA A 1 118 ? -16.891 13.141 -13.117 1 94.75 118 ALA 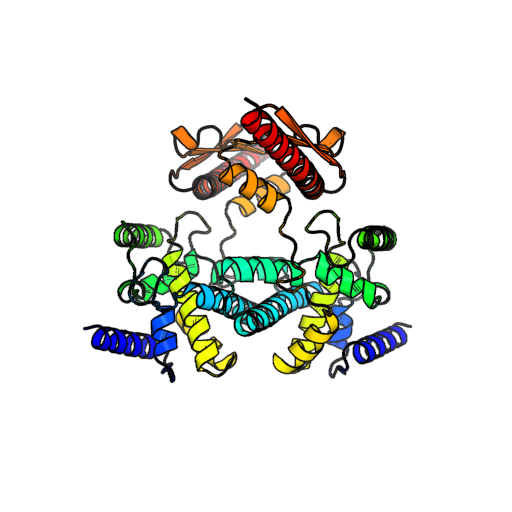A O 1
ATOM 986 N N . THR A 1 119 ? -18.016 11.219 -12.766 1 96 119 THR A N 1
ATOM 987 C CA . THR A 1 119 ? -17.203 10.461 -13.711 1 96 119 THR A CA 1
ATOM 988 C C . THR A 1 119 ? -17.406 10.984 -15.125 1 96 119 THR A C 1
ATOM 990 O O . THR A 1 119 ? -16.531 10.82 -15.984 1 96 119 THR A O 1
ATOM 993 N N . MET A 1 120 ? -18.453 11.648 -15.398 1 94.88 120 MET A N 1
ATOM 994 C CA . MET A 1 120 ? -18.75 12.156 -16.734 1 94.88 120 MET A CA 1
ATOM 995 C C . MET A 1 120 ? -17.75 13.227 -17.141 1 94.88 120 MET A C 1
ATOM 997 O O . MET A 1 120 ? -17.438 13.383 -18.328 1 94.88 120 MET A O 1
ATOM 1001 N N . GLU A 1 121 ? -17.219 13.883 -16.188 1 93.88 121 GLU A N 1
ATOM 1002 C CA . GLU A 1 121 ? -16.234 14.938 -16.453 1 93.88 121 GLU A CA 1
ATOM 1003 C C . GLU A 1 121 ? -14.852 14.352 -16.688 1 93.88 121 GLU A C 1
ATOM 1005 O O . GLU A 1 121 ? -13.977 15.023 -17.25 1 93.88 121 GLU A O 1
ATOM 1010 N N . TYR A 1 122 ? -14.711 13.094 -16.266 1 93.94 122 TYR A N 1
ATOM 1011 C CA . TYR A 1 122 ? -13.43 12.406 -16.375 1 93.94 122 TYR A CA 1
ATOM 1012 C C . TYR A 1 122 ? -13.609 11.023 -16.984 1 93.94 122 TYR A C 1
ATOM 1014 O O . TYR A 1 122 ? -13.695 10.023 -16.266 1 93.94 122 TYR A O 1
ATOM 1022 N N . PRO A 1 123 ? -13.602 10.898 -18.203 1 89.94 123 PRO A N 1
ATOM 1023 C CA . PRO A 1 123 ? -14.008 9.656 -18.859 1 89.94 123 PRO A CA 1
ATOM 1024 C C . PRO A 1 123 ? -13.156 8.461 -18.438 1 89.94 123 PRO A C 1
ATOM 1026 O O . PRO A 1 123 ? -13.672 7.352 -18.297 1 89.94 123 PRO A O 1
ATOM 1029 N N . LEU A 1 124 ? -11.859 8.562 -18.234 1 94.06 124 LEU A N 1
ATOM 1030 C CA . LEU A 1 124 ? -11.023 7.406 -17.938 1 94.06 124 LEU A CA 1
ATOM 1031 C C . LEU A 1 124 ? -10.648 7.352 -16.469 1 94.06 124 LEU A C 1
ATOM 1033 O O . LEU A 1 124 ? -10.812 6.316 -15.82 1 94.06 124 LEU A O 1
ATOM 1037 N N . HIS A 1 125 ? -10.289 8.438 -15.922 1 97.38 125 HIS A N 1
ATOM 1038 C CA . HIS A 1 125 ? -9.805 8.578 -14.547 1 97.38 125 HIS A CA 1
ATOM 1039 C C . HIS A 1 125 ? -9.609 10.039 -14.18 1 97.38 125 HIS A C 1
ATOM 1041 O O . HIS A 1 125 ? -9.188 10.844 -15.016 1 97.38 125 HIS A O 1
ATOM 1047 N N . SER A 1 126 ? -9.859 10.406 -12.953 1 97.31 126 SER A N 1
ATOM 1048 C CA . SER A 1 126 ? -9.812 11.812 -12.57 1 97.31 126 SER A CA 1
ATOM 1049 C C . SER A 1 126 ? -8.461 12.18 -11.977 1 97.31 126 SER A C 1
ATOM 1051 O O . SER A 1 126 ? -8.188 13.352 -11.719 1 97.31 126 SER A O 1
ATOM 1053 N N . ALA A 1 127 ? -7.66 11.195 -11.68 1 96.31 127 ALA A N 1
ATOM 1054 C CA . ALA A 1 127 ? -6.375 11.367 -11.008 1 96.31 127 ALA A CA 1
ATOM 1055 C C . ALA A 1 127 ? -6.551 12.031 -9.648 1 96.31 127 ALA A C 1
ATOM 1057 O O . ALA A 1 127 ? -5.84 12.984 -9.32 1 96.31 127 ALA A O 1
ATOM 1058 N N . GLY A 1 128 ? -7.543 11.609 -8.969 1 97.31 128 GLY A N 1
ATOM 1059 C CA . GLY A 1 128 ? -7.723 12.016 -7.582 1 97.31 128 GLY A CA 1
ATOM 1060 C C . GLY A 1 128 ? -8.602 13.242 -7.434 1 97.31 128 GLY A C 1
ATOM 1061 O O . GLY A 1 128 ? -8.695 13.82 -6.348 1 97.31 128 GLY A O 1
ATOM 1062 N N . ARG A 1 129 ? -9.367 13.656 -8.43 1 97.12 129 ARG A N 1
ATOM 1063 C CA . ARG A 1 129 ? -10.086 14.93 -8.383 1 97.12 129 ARG A CA 1
ATOM 1064 C C . ARG A 1 129 ? -11.562 14.711 -8.094 1 97.12 129 ARG A C 1
ATOM 1066 O O . ARG A 1 129 ? -12.336 15.672 -8.016 1 97.12 129 ARG A O 1
ATOM 1073 N N . ILE A 1 130 ? -11.961 13.484 -7.926 1 97.5 130 ILE A N 1
ATOM 1074 C CA . ILE A 1 130 ? -13.32 13.18 -7.488 1 97.5 130 ILE A CA 1
ATOM 1075 C C . ILE A 1 130 ? -13.281 12.203 -6.312 1 97.5 130 ILE A C 1
ATOM 1077 O O . ILE A 1 130 ? -12.219 11.703 -5.953 1 97.5 130 ILE A O 1
ATOM 1081 N N . ASP A 1 131 ? -14.445 11.883 -5.707 1 96.88 131 ASP A N 1
ATOM 1082 C CA . ASP A 1 131 ? -14.523 11.094 -4.48 1 96.88 131 ASP A CA 1
ATOM 1083 C C . ASP A 1 131 ? -15.289 9.797 -4.711 1 96.88 131 ASP A C 1
ATOM 1085 O O . ASP A 1 131 ? -16.5 9.727 -4.461 1 96.88 131 ASP A O 1
ATOM 1089 N N . PRO A 1 132 ? -14.648 8.742 -5.098 1 98 132 PRO A N 1
ATOM 1090 C CA . PRO A 1 132 ? -15.328 7.457 -5.289 1 98 132 PRO A CA 1
ATOM 1091 C C . PRO A 1 132 ? -15.75 6.805 -3.975 1 98 132 PRO A C 1
ATOM 1093 O O . PRO A 1 132 ? -14.961 6.762 -3.027 1 98 132 PRO A O 1
ATOM 1096 N N . PRO A 1 133 ? -17 6.312 -3.908 1 96.88 133 PRO A N 1
ATOM 1097 C CA . PRO A 1 133 ? -17.375 5.551 -2.715 1 96.88 133 PRO A CA 1
ATOM 1098 C C . PRO A 1 133 ? -16.562 4.262 -2.561 1 96.88 133 PRO A C 1
ATOM 1100 O O . PRO A 1 133 ? -16.562 3.418 -3.463 1 96.88 133 PRO A O 1
ATOM 1103 N N . LYS A 1 134 ? -15.945 4.094 -1.505 1 97.12 134 LYS A N 1
ATOM 1104 C CA . LYS A 1 134 ? -15.094 2.936 -1.246 1 97.12 134 LYS A CA 1
ATOM 1105 C C . LYS A 1 134 ? -15.883 1.636 -1.351 1 97.12 134 LYS A C 1
ATOM 1107 O O . LYS A 1 134 ? -15.352 0.611 -1.783 1 97.12 134 LYS A O 1
ATOM 1112 N N . VAL A 1 135 ? -17.156 1.642 -0.933 1 97.5 135 VAL A N 1
ATOM 1113 C CA . VAL A 1 135 ? -18.016 0.465 -0.932 1 97.5 135 VAL A CA 1
ATOM 1114 C C . VAL A 1 135 ? -18.078 -0.137 -2.334 1 97.5 135 VAL A C 1
ATOM 1116 O O . VAL A 1 135 ? -18.078 -1.36 -2.49 1 97.5 135 VAL A O 1
ATOM 1119 N N . LEU A 1 136 ? -18.109 0.722 -3.328 1 98.31 136 LEU A N 1
ATOM 1120 C CA . LEU A 1 136 ? -18.172 0.261 -4.711 1 98.31 136 LEU A CA 1
ATOM 1121 C C . LEU A 1 136 ? -16.906 -0.515 -5.078 1 98.31 136 LEU A C 1
ATOM 1123 O O . LEU A 1 136 ? -16.984 -1.579 -5.695 1 98.31 136 LEU A O 1
ATOM 1127 N N . ALA A 1 137 ? -15.758 0.038 -4.727 1 98.69 137 ALA A N 1
ATOM 1128 C CA . ALA A 1 137 ? -14.484 -0.639 -4.992 1 98.69 137 ALA A CA 1
ATOM 1129 C C . ALA A 1 137 ? -14.398 -1.96 -4.234 1 98.69 137 ALA A C 1
ATOM 1131 O O . ALA A 1 137 ? -13.914 -2.959 -4.766 1 98.69 137 ALA A O 1
ATOM 1132 N N . ASP A 1 138 ? -14.93 -2.006 -3.02 1 98.31 138 ASP A N 1
ATOM 1133 C CA . ASP A 1 138 ? -14.891 -3.182 -2.156 1 98.31 138 ASP A CA 1
ATOM 1134 C C . ASP A 1 138 ? -15.656 -4.348 -2.783 1 98.31 138 ASP A C 1
ATOM 1136 O O . ASP A 1 138 ? -15.266 -5.508 -2.627 1 98.31 138 ASP A O 1
ATOM 1140 N N . ILE A 1 139 ? -16.75 -4.039 -3.455 1 97.81 139 ILE A N 1
ATOM 1141 C CA . ILE A 1 139 ? -17.531 -5.078 -4.113 1 97.81 139 ILE A CA 1
ATOM 1142 C C . ILE A 1 139 ? -16.672 -5.785 -5.164 1 97.81 139 ILE A C 1
ATOM 1144 O O . ILE A 1 139 ? -16.656 -7.016 -5.234 1 97.81 139 ILE A O 1
ATOM 1148 N N . VAL A 1 140 ? -15.93 -5.012 -5.926 1 98.56 140 VAL A N 1
ATOM 1149 C CA . VAL A 1 140 ? -15.117 -5.551 -7.016 1 98.56 140 VAL A CA 1
ATOM 1150 C C . VAL A 1 140 ? -13.984 -6.395 -6.441 1 98.56 140 VAL A C 1
ATOM 1152 O O . VAL A 1 140 ? -13.758 -7.523 -6.887 1 98.56 140 VAL A O 1
ATOM 1155 N N . GLU A 1 141 ? -13.32 -5.832 -5.438 1 98.81 141 GLU A N 1
ATOM 1156 C CA . GLU A 1 141 ? -12.227 -6.559 -4.797 1 98.81 141 GLU A CA 1
ATOM 1157 C C . GLU A 1 141 ? -12.719 -7.867 -4.191 1 98.81 141 GLU A C 1
ATOM 1159 O O . GLU A 1 141 ? -12.078 -8.914 -4.359 1 98.81 141 GLU A O 1
ATOM 1164 N N . SER A 1 142 ? -13.852 -7.812 -3.467 1 98.56 142 SER A N 1
ATOM 1165 C CA . SER A 1 142 ? -14.406 -9 -2.828 1 98.56 142 SER A CA 1
ATOM 1166 C C . SER A 1 142 ? -14.828 -10.039 -3.865 1 98.56 142 SER A C 1
ATOM 1168 O O . SER A 1 142 ? -14.664 -11.242 -3.648 1 98.56 142 SER A O 1
ATOM 1170 N N . LEU A 1 143 ? -15.406 -9.602 -4.98 1 98.38 143 LEU A N 1
ATOM 1171 C CA . LEU A 1 143 ? -15.781 -10.5 -6.066 1 98.38 143 LEU A CA 1
ATOM 1172 C C . LEU A 1 143 ? -14.547 -11.219 -6.617 1 98.38 143 LEU A C 1
ATOM 1174 O O . LEU A 1 143 ? -14.586 -12.438 -6.84 1 98.38 143 LEU A O 1
ATOM 1178 N N . ILE A 1 144 ? -13.484 -10.492 -6.809 1 98.75 144 ILE A N 1
ATOM 1179 C CA . ILE A 1 144 ? -12.234 -11.062 -7.293 1 98.75 144 ILE A CA 1
ATOM 1180 C C . ILE A 1 144 ? -11.727 -12.109 -6.301 1 98.75 144 ILE A C 1
ATOM 1182 O O . ILE A 1 144 ? -11.336 -13.211 -6.695 1 98.75 144 ILE A O 1
ATOM 1186 N N . GLY A 1 145 ? -11.758 -11.75 -4.984 1 98.81 145 GLY A N 1
ATOM 1187 C CA . GLY A 1 145 ? -11.367 -12.711 -3.963 1 98.81 145 GLY A CA 1
ATOM 1188 C C . GLY A 1 145 ? -12.211 -13.969 -3.979 1 98.81 145 GLY A C 1
ATOM 1189 O O . GLY A 1 145 ? -11.68 -15.078 -3.854 1 98.81 145 GLY A O 1
ATOM 1190 N N . ALA A 1 146 ? -13.492 -13.836 -4.152 1 98.56 146 ALA A N 1
ATOM 1191 C CA . ALA A 1 146 ? -14.422 -14.961 -4.191 1 98.56 146 ALA A CA 1
ATOM 1192 C C . ALA A 1 146 ? -14.125 -15.875 -5.379 1 98.56 146 ALA A C 1
ATOM 1194 O O . ALA A 1 146 ? -14.094 -17.094 -5.238 1 98.56 146 ALA A O 1
ATOM 1195 N N . ILE A 1 147 ? -13.93 -15.289 -6.523 1 98.5 147 ILE A N 1
ATOM 1196 C CA . ILE A 1 147 ? -13.648 -16.062 -7.73 1 98.5 147 ILE A CA 1
ATOM 1197 C C . ILE A 1 147 ? -12.32 -16.797 -7.578 1 98.5 147 ILE A C 1
ATOM 1199 O O . ILE A 1 147 ? -12.211 -17.969 -7.957 1 98.5 147 ILE A O 1
ATOM 1203 N N . TYR A 1 148 ? -11.352 -16.141 -7.023 1 98.81 148 TYR A N 1
ATOM 1204 C CA . TYR A 1 148 ? -10.047 -16.75 -6.785 1 98.81 148 TYR A CA 1
ATOM 1205 C C . TYR A 1 148 ? -10.164 -18 -5.93 1 98.81 148 TYR A C 1
ATOM 1207 O O . TYR A 1 148 ? -9.625 -19.062 -6.277 1 98.81 148 TYR A O 1
ATOM 1215 N N . ILE A 1 149 ? -10.883 -17.875 -4.844 1 98.69 149 ILE A N 1
ATOM 1216 C CA . ILE A 1 149 ? -11.094 -19.016 -3.965 1 98.69 149 ILE A CA 1
ATOM 1217 C C . ILE A 1 149 ? -11.906 -20.094 -4.691 1 98.69 149 ILE A C 1
ATOM 1219 O O . ILE A 1 149 ? -11.539 -21.266 -4.688 1 98.69 149 ILE A O 1
ATOM 1223 N N . ASP A 1 150 ? -12.992 -19.703 -5.367 1 98.56 150 ASP A N 1
ATOM 1224 C CA . ASP A 1 150 ? -13.938 -20.625 -6 1 98.56 150 ASP A CA 1
ATOM 1225 C C . ASP A 1 150 ? -13.281 -21.359 -7.164 1 98.56 150 ASP A C 1
ATOM 1227 O O . ASP A 1 150 ? -13.68 -22.484 -7.5 1 98.56 150 ASP A O 1
ATOM 1231 N N . SER A 1 151 ? -12.297 -20.781 -7.773 1 98.25 151 SER A N 1
ATOM 1232 C CA . SER A 1 151 ? -11.586 -21.391 -8.891 1 98.25 151 SER A CA 1
ATOM 1233 C C . SER A 1 151 ? -10.398 -22.219 -8.406 1 98.25 151 SER A C 1
ATOM 1235 O O . SER A 1 151 ? -9.477 -22.5 -9.18 1 98.25 151 SER A O 1
ATOM 1237 N N . ASN A 1 152 ? -10.336 -22.5 -7.121 1 97.94 152 ASN A N 1
ATOM 1238 C CA . ASN A 1 152 ? -9.25 -23.25 -6.496 1 97.94 152 ASN A CA 1
ATOM 1239 C C . ASN A 1 152 ? -7.914 -22.516 -6.637 1 97.94 152 ASN A C 1
ATOM 1241 O O . ASN A 1 152 ? -6.926 -23.109 -7.074 1 97.94 152 ASN A O 1
ATOM 1245 N N . PHE A 1 153 ? -7.977 -21.188 -6.445 1 98.12 153 PHE A N 1
ATOM 1246 C CA . PHE A 1 153 ? -6.82 -20.312 -6.359 1 98.12 153 PHE A CA 1
ATOM 1247 C C . PHE A 1 153 ? -6.109 -20.219 -7.703 1 98.12 153 PHE A C 1
ATOM 1249 O O . PHE A 1 153 ? -4.883 -20.109 -7.762 1 98.12 153 PHE A O 1
ATOM 1256 N N . SER A 1 154 ? -6.879 -20.281 -8.789 1 98.06 154 SER A N 1
ATOM 1257 C CA . SER A 1 154 ? -6.312 -20.156 -10.125 1 98.06 154 SER A CA 1
ATOM 1258 C C . SER A 1 154 ? -6.098 -18.703 -10.516 1 98.06 154 SER A C 1
ATOM 1260 O O . SER A 1 154 ? -7.062 -17.969 -10.766 1 98.06 154 SER A O 1
ATOM 1262 N N . MET A 1 155 ? -4.855 -18.328 -10.633 1 97.75 155 MET A N 1
ATOM 1263 C CA . MET A 1 155 ? -4.535 -16.953 -11.062 1 97.75 155 MET A CA 1
ATOM 1264 C C . MET A 1 155 ? -4.941 -16.734 -12.516 1 97.75 155 MET A C 1
ATOM 1266 O O . MET A 1 155 ? -5.391 -15.641 -12.875 1 97.75 155 MET A O 1
ATOM 1270 N N . ASP A 1 156 ? -4.844 -17.75 -13.305 1 97.62 156 ASP A N 1
ATOM 1271 C CA . ASP A 1 156 ? -5.195 -17.641 -14.719 1 97.62 156 ASP A CA 1
ATOM 1272 C C . ASP A 1 156 ? -6.695 -17.406 -14.898 1 97.62 156 ASP A C 1
ATOM 1274 O O . ASP A 1 156 ? -7.109 -16.531 -15.656 1 97.62 156 ASP A O 1
ATOM 1278 N N . THR A 1 157 ? -7.465 -18.203 -14.203 1 97.88 157 THR A N 1
ATOM 1279 C CA . THR A 1 157 ? -8.914 -18.047 -14.266 1 97.88 157 THR A CA 1
ATOM 1280 C C . THR A 1 157 ? -9.328 -16.672 -13.742 1 97.88 157 THR A C 1
ATOM 1282 O O . THR A 1 157 ? -10.172 -16 -14.344 1 97.88 157 THR A O 1
ATOM 1285 N N . THR A 1 158 ? -8.688 -16.281 -12.656 1 98.5 158 THR A N 1
ATOM 1286 C CA . THR A 1 158 ? -9.008 -14.984 -12.07 1 98.5 158 THR A CA 1
ATOM 1287 C C . THR A 1 158 ? -8.617 -13.852 -13.008 1 98.5 158 THR A C 1
ATOM 1289 O O . THR A 1 158 ? -9.352 -12.867 -13.141 1 98.5 158 THR A O 1
ATOM 1292 N N . TRP A 1 159 ? -7.508 -14.008 -13.695 1 98.31 159 TRP A N 1
ATOM 1293 C CA . TRP A 1 159 ? -7.039 -12.984 -14.617 1 98.31 159 TRP A CA 1
ATOM 1294 C C . TRP A 1 159 ? -8.016 -12.805 -15.773 1 98.31 159 TRP A C 1
ATOM 1296 O O . TRP A 1 159 ? -8.289 -11.672 -16.203 1 98.31 159 TRP A O 1
ATOM 1306 N N . LYS A 1 160 ? -8.523 -13.844 -16.312 1 97.25 160 LYS A N 1
ATOM 1307 C CA . LYS A 1 160 ? -9.4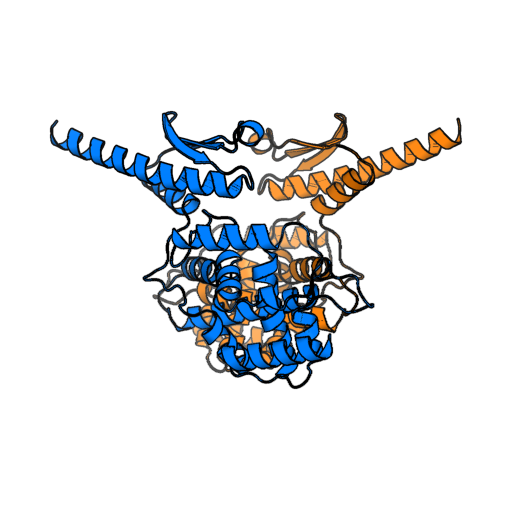92 -13.75 -17.391 1 97.25 160 LYS A CA 1
ATOM 1308 C C . LYS A 1 160 ? -10.68 -12.867 -17 1 97.25 160 LYS A C 1
ATOM 1310 O O . LYS A 1 160 ? -11.117 -12.023 -17.781 1 97.25 160 LYS A O 1
ATOM 1315 N N . VAL A 1 161 ? -11.117 -13.023 -15.812 1 96.75 161 VAL A N 1
ATOM 1316 C CA . VAL A 1 161 ? -12.25 -12.258 -15.297 1 96.75 161 VAL A CA 1
ATOM 1317 C C . VAL A 1 161 ? -11.836 -10.805 -15.086 1 96.75 161 VAL A C 1
ATOM 1319 O O . VAL A 1 161 ? -12.516 -9.883 -15.562 1 96.75 161 VAL A O 1
ATOM 1322 N N . VAL A 1 162 ? -10.711 -10.625 -14.375 1 97.19 162 VAL A N 1
ATOM 1323 C CA . VAL A 1 162 ? -10.227 -9.297 -14.008 1 97.19 162 VAL A CA 1
ATOM 1324 C C . VAL A 1 162 ? -9.945 -8.477 -15.266 1 97.19 162 VAL A C 1
ATOM 1326 O O . VAL A 1 162 ? -10.312 -7.305 -15.344 1 97.19 162 VAL A O 1
ATOM 1329 N N . LYS A 1 163 ? -9.359 -9.102 -16.172 1 95.75 163 LYS A N 1
ATOM 1330 C CA . LYS A 1 163 ? -9.008 -8.43 -17.422 1 95.75 163 LYS A CA 1
ATOM 1331 C C . LYS A 1 163 ? -10.25 -7.867 -18.109 1 95.75 163 LYS A C 1
ATOM 1333 O O . LYS A 1 163 ? -10.25 -6.723 -18.562 1 95.75 163 LYS A O 1
ATOM 1338 N N . ASP A 1 164 ? -11.305 -8.617 -18.141 1 93.62 164 ASP A N 1
ATOM 1339 C CA . ASP A 1 164 ? -12.547 -8.188 -18.781 1 93.62 164 ASP A CA 1
ATOM 1340 C C . ASP A 1 164 ? -13.227 -7.09 -17.969 1 93.62 164 ASP A C 1
ATOM 1342 O O . ASP A 1 164 ? -13.68 -6.09 -18.531 1 93.62 164 ASP A O 1
ATOM 1346 N N . LEU A 1 165 ? -13.219 -7.234 -16.703 1 95.62 165 LEU A N 1
ATOM 1347 C CA . LEU A 1 165 ? -13.883 -6.289 -15.805 1 95.62 165 LEU A CA 1
ATOM 1348 C C . LEU A 1 165 ? -13.25 -4.91 -15.906 1 95.62 165 LEU A C 1
ATOM 1350 O O . LEU A 1 165 ? -13.945 -3.893 -15.875 1 95.62 165 LEU A O 1
ATOM 1354 N N . LEU A 1 166 ? -11.961 -4.855 -16.109 1 96.88 166 LEU A N 1
ATOM 1355 C CA . LEU A 1 166 ? -11.227 -3.611 -15.938 1 96.88 166 LEU A CA 1
ATOM 1356 C C . LEU A 1 166 ? -11.078 -2.881 -17.266 1 96.88 166 LEU A C 1
ATOM 1358 O O . LEU A 1 166 ? -10.523 -1.778 -17.312 1 96.88 166 LEU A O 1
ATOM 1362 N N . GLN A 1 167 ? -11.641 -3.43 -18.312 1 95.12 167 GLN A N 1
ATOM 1363 C CA . GLN A 1 167 ? -11.5 -2.766 -19.609 1 95.12 167 GLN A CA 1
ATOM 1364 C C . GLN A 1 167 ? -12.312 -1.474 -19.641 1 95.12 167 GLN A C 1
ATOM 1366 O O . GLN A 1 167 ? -13.438 -1.425 -19.156 1 95.12 167 GLN A O 1
ATOM 1371 N N . PRO A 1 168 ? -11.75 -0.489 -20.312 1 96.12 168 PRO A N 1
ATOM 1372 C CA . PRO A 1 168 ? -10.383 -0.402 -20.828 1 96.12 168 PRO A CA 1
ATOM 1373 C C . PRO A 1 168 ? -9.352 -0.185 -19.719 1 96.12 168 PRO A C 1
ATOM 1375 O O . PRO A 1 168 ? -9.602 0.573 -18.781 1 96.12 168 PRO A O 1
ATOM 1378 N N . LEU A 1 169 ? -8.289 -0.832 -19.812 1 97 169 LEU A N 1
ATOM 1379 C CA . LEU A 1 169 ? -7.164 -0.58 -18.922 1 97 169 LEU A CA 1
ATOM 1380 C C . LEU A 1 169 ? -6.5 0.754 -19.234 1 97 169 LEU A C 1
ATOM 1382 O O . LEU A 1 169 ? -6.445 1.158 -20.406 1 97 169 LEU A O 1
ATOM 1386 N N . ILE A 1 170 ? -6.098 1.401 -18.234 1 97.94 170 ILE A N 1
ATOM 1387 C CA . ILE A 1 170 ? -5.277 2.59 -18.438 1 97.94 170 ILE A CA 1
ATOM 1388 C C . ILE A 1 170 ? -3.871 2.178 -18.875 1 97.94 170 ILE A C 1
ATOM 1390 O O . ILE A 1 170 ? -3.24 1.336 -18.234 1 97.94 170 ILE A O 1
ATOM 1394 N N . THR A 1 171 ? -3.424 2.684 -19.953 1 98 171 THR A N 1
ATOM 1395 C CA . THR A 1 171 ? -2.125 2.375 -20.531 1 98 171 THR A CA 1
ATOM 1396 C C . THR A 1 171 ? -1.169 3.555 -20.391 1 98 171 THR A C 1
ATOM 1398 O O . THR A 1 171 ? -1.581 4.648 -20 1 98 171 THR A O 1
ATOM 1401 N N . PRO A 1 172 ? 0.146 3.301 -20.672 1 97.56 172 PRO A N 1
ATOM 1402 C CA . PRO A 1 172 ? 1.073 4.434 -20.641 1 97.56 172 PRO A CA 1
ATOM 1403 C C . PRO A 1 172 ? 0.634 5.586 -21.547 1 97.56 172 PRO A C 1
ATOM 1405 O O . PRO A 1 172 ? 0.884 6.75 -21.219 1 97.56 172 PRO A O 1
ATOM 1408 N N . ALA A 1 173 ? -0.105 5.297 -22.594 1 96.56 173 ALA A N 1
ATOM 1409 C CA . ALA A 1 173 ? -0.547 6.309 -23.547 1 96.56 173 ALA A CA 1
ATOM 1410 C C . ALA A 1 173 ? -1.702 7.129 -22.984 1 96.56 173 ALA A C 1
ATOM 1412 O O . ALA A 1 173 ? -1.869 8.305 -23.328 1 96.56 173 ALA A O 1
ATOM 1413 N N . THR A 1 174 ? -2.516 6.57 -22.094 1 96.69 174 THR A N 1
ATOM 1414 C CA . THR A 1 174 ? -3.707 7.242 -21.578 1 96.69 174 THR A CA 1
ATOM 1415 C C . THR A 1 174 ? -3.521 7.66 -20.125 1 96.69 174 THR A C 1
ATOM 1417 O O . THR A 1 174 ? -4.395 8.305 -19.547 1 96.69 174 THR A O 1
ATOM 1420 N N . PHE A 1 175 ? -2.371 7.316 -19.578 1 95.75 175 PHE A N 1
ATOM 1421 C CA . PHE A 1 175 ? -2.037 7.586 -18.188 1 95.75 175 PHE A CA 1
ATOM 1422 C C . PHE A 1 175 ? -1.875 9.086 -17.953 1 95.75 175 PHE A C 1
ATOM 1424 O O . PHE A 1 175 ? -1.192 9.766 -18.719 1 95.75 175 PHE A O 1
ATOM 1431 N N . GLU A 1 176 ? -2.584 9.602 -16.938 1 94.12 176 GLU A N 1
ATOM 1432 C CA . GLU A 1 176 ? -2.41 10.977 -16.484 1 94.12 176 GLU A CA 1
ATOM 1433 C C . GLU A 1 176 ? -1.67 11.031 -15.156 1 94.12 176 GLU A C 1
ATOM 1435 O O . GLU A 1 176 ? -2.068 10.375 -14.195 1 94.12 176 GLU A O 1
ATOM 1440 N N . ILE A 1 177 ? -0.661 11.82 -15.094 1 93.56 177 ILE A N 1
ATOM 1441 C CA . ILE A 1 177 ? 0.119 11.984 -13.867 1 93.56 177 ILE A CA 1
ATOM 1442 C C . ILE A 1 177 ? -0.725 12.68 -12.805 1 93.56 177 ILE A C 1
ATOM 1444 O O . ILE A 1 177 ? -1.467 13.617 -13.117 1 93.56 177 ILE A O 1
ATOM 1448 N N . HIS A 1 178 ? -0.629 12.227 -11.617 1 96.62 178 HIS A N 1
ATOM 1449 C CA . HIS A 1 178 ? -1.336 12.844 -10.5 1 96.62 178 HIS A CA 1
ATOM 1450 C C . HIS A 1 178 ? -0.988 14.32 -10.383 1 96.62 178 HIS A C 1
ATOM 1452 O O . HIS A 1 178 ? 0.185 14.695 -10.453 1 96.62 178 HIS A O 1
ATOM 1458 N N . PRO A 1 179 ? -1.95 15.125 -10.156 1 96.94 179 PRO A N 1
ATOM 1459 C CA . PRO A 1 179 ? -1.736 16.578 -10.203 1 96.94 179 PRO A CA 1
ATOM 1460 C C . PRO A 1 179 ? -0.676 17.047 -9.211 1 96.94 179 PRO A C 1
ATOM 1462 O O . PRO A 1 179 ? 0.147 17.906 -9.539 1 96.94 179 PRO A O 1
ATOM 1465 N N . VAL A 1 180 ? -0.726 16.484 -7.98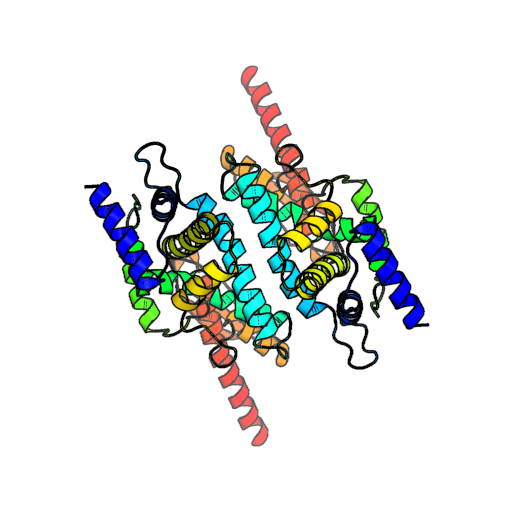8 1 97.62 180 VAL A N 1
ATOM 1466 C CA . VAL A 1 180 ? 0.235 16.891 -6.969 1 97.62 180 VAL A CA 1
ATOM 1467 C C . VAL A 1 180 ? 1.648 16.531 -7.414 1 97.62 180 VAL A C 1
ATOM 1469 O O . VAL A 1 180 ? 2.574 17.344 -7.297 1 97.62 180 VAL A O 1
ATOM 1472 N N . LYS A 1 181 ? 1.757 15.336 -7.906 1 95.69 181 LYS A N 1
ATOM 1473 C CA . LYS A 1 181 ? 3.055 14.898 -8.406 1 95.69 181 LYS A CA 1
ATOM 1474 C C . LYS A 1 181 ? 3.52 15.773 -9.57 1 95.69 181 LYS A C 1
ATOM 1476 O O . LYS A 1 181 ? 4.672 16.203 -9.602 1 95.69 181 LYS A O 1
ATOM 1481 N N . LYS A 1 182 ? 2.676 15.984 -10.523 1 95.69 182 LYS A N 1
ATOM 1482 C CA . LYS A 1 182 ? 2.965 16.812 -11.695 1 95.69 182 LYS A CA 1
ATOM 1483 C C . LYS A 1 182 ? 3.412 18.203 -11.297 1 95.69 182 LYS A C 1
ATOM 1485 O O . LYS A 1 182 ? 4.406 18.719 -11.812 1 95.69 182 LYS A O 1
ATOM 1490 N N . PHE A 1 183 ? 2.693 18.766 -10.391 1 97.69 183 PHE A N 1
ATOM 1491 C CA . PHE A 1 183 ? 2.998 20.109 -9.898 1 97.69 183 PHE A CA 1
ATOM 1492 C C . PHE A 1 183 ? 4.359 20.141 -9.211 1 97.69 183 PHE A C 1
ATOM 1494 O O . PHE A 1 183 ? 5.176 21.031 -9.477 1 97.69 183 PHE A O 1
ATOM 1501 N N . ASN A 1 184 ? 4.574 19.156 -8.32 1 97.19 184 ASN A N 1
ATOM 1502 C CA . ASN A 1 184 ? 5.84 19.078 -7.602 1 97.19 184 ASN A CA 1
ATOM 1503 C C . ASN A 1 184 ? 7.02 18.938 -8.555 1 97.19 184 ASN A C 1
ATOM 1505 O O . ASN A 1 184 ? 8.055 19.578 -8.367 1 97.19 184 ASN A O 1
ATOM 1509 N N . GLU A 1 185 ? 6.855 18.078 -9.539 1 95.12 185 GLU A N 1
ATOM 1510 C CA . GLU A 1 185 ? 7.906 17.906 -10.531 1 95.12 185 GLU A CA 1
ATOM 1511 C C . GLU A 1 185 ? 8.195 19.203 -11.281 1 95.12 185 GLU A C 1
ATOM 1513 O O . GLU A 1 185 ? 9.352 19.516 -11.555 1 95.12 185 GLU A O 1
ATOM 1518 N N . LEU A 1 186 ? 7.176 19.922 -11.672 1 96.19 186 LEU A N 1
ATOM 1519 C CA . LEU A 1 186 ? 7.309 21.203 -12.359 1 96.19 186 LEU A CA 1
ATOM 1520 C C . LEU A 1 186 ? 8.117 22.188 -11.523 1 96.19 186 LEU A C 1
ATOM 1522 O O . LEU A 1 186 ? 9.039 22.828 -12.031 1 96.19 186 LEU A O 1
ATOM 1526 N N . CYS A 1 187 ? 7.734 22.281 -10.234 1 97.06 187 CYS A N 1
ATOM 1527 C CA . CYS A 1 187 ? 8.422 23.219 -9.344 1 97.06 187 CYS A CA 1
ATOM 1528 C C . CYS A 1 187 ? 9.875 22.812 -9.148 1 97.06 187 CYS A C 1
ATOM 1530 O O . CYS A 1 187 ? 10.766 23.656 -9.18 1 97.06 187 CYS A O 1
ATOM 1532 N N . GLN A 1 188 ? 10.102 21.594 -8.93 1 96.38 188 GLN A N 1
ATOM 1533 C CA . GLN A 1 188 ? 11.453 21.078 -8.75 1 96.38 188 GLN A CA 1
ATOM 1534 C C . GLN A 1 188 ? 12.312 21.359 -9.984 1 96.38 188 GLN A C 1
ATOM 1536 O O . GLN A 1 188 ? 13.445 21.828 -9.867 1 96.38 188 GLN A O 1
ATOM 1541 N N . LYS A 1 189 ? 11.82 21.062 -11.133 1 95.56 189 LYS A N 1
ATOM 1542 C CA . LYS A 1 189 ? 12.531 21.25 -12.398 1 95.56 189 LYS A CA 1
ATOM 1543 C C . LYS A 1 189 ? 12.93 22.703 -12.594 1 95.56 189 LYS A C 1
ATOM 1545 O O . LYS A 1 189 ? 13.969 23 -13.188 1 95.56 189 LYS A O 1
ATOM 1550 N N . ASN A 1 190 ? 12.156 23.594 -12.109 1 95.69 190 ASN A N 1
ATOM 1551 C CA . ASN A 1 190 ? 12.383 25.016 -12.352 1 95.69 190 ASN A CA 1
ATOM 1552 C C . ASN A 1 190 ? 12.961 25.703 -11.117 1 95.69 190 ASN A C 1
ATOM 1554 O O . ASN A 1 190 ? 13.031 26.938 -11.07 1 95.69 190 ASN A O 1
ATOM 1558 N N . GLY A 1 191 ? 13.258 24.875 -10.055 1 96 191 GLY A N 1
ATOM 1559 C CA . GLY A 1 191 ? 13.875 25.406 -8.852 1 96 191 GLY A CA 1
ATOM 1560 C C . GLY A 1 191 ? 12.953 26.328 -8.07 1 96 191 GLY A C 1
ATOM 1561 O O . GLY A 1 191 ? 13.406 27.328 -7.512 1 96 191 GLY A O 1
ATOM 1562 N N . MET A 1 192 ? 11.742 26.125 -8.102 1 96.31 192 MET A N 1
ATOM 1563 C CA . MET A 1 192 ? 10.75 26.953 -7.434 1 96.31 192 MET A CA 1
ATOM 1564 C C . MET A 1 192 ? 10.359 26.359 -6.086 1 96.31 192 MET A C 1
ATOM 1566 O O . MET A 1 192 ? 10.234 25.141 -5.953 1 96.31 192 MET A O 1
ATOM 1570 N N . SER A 1 193 ? 10.164 27.25 -5.16 1 96.56 193 SER A N 1
ATOM 1571 C CA . SER A 1 193 ? 9.625 26.844 -3.869 1 96.56 193 SER A CA 1
ATOM 1572 C C . SER A 1 193 ? 8.109 27.031 -3.818 1 96.56 193 SER A C 1
ATOM 1574 O O . SER A 1 193 ? 7.582 27.984 -4.387 1 96.56 193 SER A O 1
ATOM 1576 N N . PHE A 1 194 ? 7.48 26.109 -3.158 1 96.81 194 PHE A N 1
ATOM 1577 C CA . PHE A 1 194 ? 6.035 26.281 -3.08 1 96.81 194 PHE A CA 1
ATOM 1578 C C . PHE A 1 194 ? 5.527 25.953 -1.68 1 96.81 194 PHE A C 1
ATOM 1580 O O . PHE A 1 194 ? 6.242 25.344 -0.88 1 96.81 194 PHE A O 1
ATOM 1587 N N . LYS A 1 195 ? 4.383 26.5 -1.428 1 96.31 195 LYS A N 1
ATOM 1588 C CA . LYS A 1 195 ? 3.67 26.25 -0.176 1 96.31 195 LYS A CA 1
ATOM 1589 C C . LYS A 1 195 ? 2.211 25.891 -0.435 1 96.31 195 LYS A C 1
ATOM 1591 O O . LYS A 1 195 ? 1.568 26.469 -1.316 1 96.31 195 LYS A O 1
ATOM 1596 N N . VAL A 1 196 ? 1.725 24.891 0.306 1 97.19 196 VAL A N 1
ATOM 1597 C CA . VAL A 1 196 ? 0.32 24.5 0.261 1 97.19 196 VAL A CA 1
ATOM 1598 C C . VAL A 1 196 ? -0.377 24.922 1.552 1 97.19 196 VAL A C 1
ATOM 1600 O O . VAL A 1 196 ? 0.066 24.578 2.648 1 97.19 196 VAL A O 1
ATOM 1603 N N . VAL A 1 197 ? -1.405 25.641 1.495 1 95.5 197 VAL A N 1
ATOM 1604 C CA . VAL A 1 197 ? -2.107 26.156 2.664 1 95.5 197 VAL A CA 1
ATOM 1605 C C . VAL A 1 197 ? -3.467 25.484 2.797 1 95.5 197 VAL A C 1
ATOM 1607 O O . VAL A 1 197 ? -4.293 25.547 1.887 1 95.5 197 VAL A O 1
ATOM 1610 N N . HIS A 1 198 ? -3.689 24.859 3.92 1 92.62 198 HIS A N 1
ATOM 1611 C CA . HIS A 1 198 ? -4.906 24.094 4.195 1 92.62 198 HIS A CA 1
ATOM 1612 C C . HIS A 1 198 ? -5.695 24.719 5.344 1 92.62 198 HIS A C 1
ATOM 1614 O O . HIS A 1 198 ? -6.691 24.156 5.797 1 92.62 198 HIS A O 1
ATOM 1620 N N . ASP A 1 199 ? -5.281 25.75 5.91 1 88.38 199 ASP A N 1
ATOM 1621 C CA . ASP A 1 199 ? -5.785 26.297 7.168 1 88.38 199 ASP A CA 1
ATOM 1622 C C . ASP A 1 199 ? -7.281 26.578 7.082 1 88.38 199 ASP A C 1
ATOM 1624 O O . ASP A 1 199 ? -8.008 26.406 8.055 1 88.38 199 ASP A O 1
ATOM 1628 N N . ASN A 1 200 ? -7.742 26.953 5.984 1 88.38 200 ASN A N 1
ATOM 1629 C CA . ASN A 1 200 ? -9.133 27.391 5.852 1 88.38 200 ASN A CA 1
ATOM 1630 C C . ASN A 1 200 ? -10.023 26.266 5.332 1 88.38 200 ASN A C 1
ATOM 1632 O O . ASN A 1 200 ? -11.211 26.469 5.09 1 88.38 200 ASN A O 1
ATOM 1636 N N . TRP A 1 201 ? -9.5 25.062 5.16 1 94.44 201 TRP A N 1
ATOM 1637 C CA . TRP A 1 201 ? -10.266 24 4.508 1 94.44 201 TRP A CA 1
ATOM 1638 C C . TRP A 1 201 ? -11.492 23.641 5.336 1 94.44 201 TRP A C 1
ATOM 1640 O O . TRP A 1 201 ? -12.562 23.375 4.785 1 94.44 201 TRP A O 1
ATOM 1650 N N . GLU A 1 202 ? -11.352 23.578 6.672 1 92.69 202 GLU A N 1
ATOM 1651 C CA . GLU A 1 202 ? -12.469 23.172 7.523 1 92.69 202 GLU A CA 1
ATOM 1652 C C . GLU A 1 202 ? -13.648 24.125 7.367 1 92.69 202 GLU A C 1
ATOM 1654 O O . GLU A 1 202 ? -14.805 23.703 7.48 1 92.69 202 GLU A O 1
ATOM 1659 N N . LYS A 1 203 ? -13.391 25.391 7.09 1 94.56 203 LYS A N 1
ATOM 1660 C CA . LYS A 1 203 ? -14.43 26.406 6.984 1 94.56 203 LYS A CA 1
ATOM 1661 C C . LYS A 1 203 ? -14.93 26.531 5.547 1 94.56 203 LYS A C 1
ATOM 1663 O O . LYS A 1 203 ? -16.141 26.609 5.305 1 94.56 203 LYS A O 1
ATOM 1668 N N . THR A 1 204 ? -14.047 26.453 4.605 1 95.19 204 THR A N 1
ATOM 1669 C CA . THR A 1 204 ? -14.414 26.844 3.244 1 95.19 204 THR A CA 1
ATOM 1670 C C . THR A 1 204 ? -14.328 25.641 2.305 1 95.19 204 THR A C 1
ATOM 1672 O O . THR A 1 204 ? -14.844 25.672 1.186 1 95.19 204 THR A O 1
ATOM 1675 N N . GLY A 1 205 ? -13.578 24.547 2.691 1 96.5 205 GLY A N 1
ATOM 1676 C CA . GLY A 1 205 ? -13.32 23.422 1.817 1 96.5 205 GLY A CA 1
ATOM 1677 C C . GLY A 1 205 ? -12.25 23.688 0.782 1 96.5 205 GLY A C 1
ATOM 1678 O O . GLY A 1 205 ? -12.125 22.969 -0.2 1 96.5 205 GLY A O 1
ATOM 1679 N N . GLU A 1 206 ? -11.492 24.75 1.04 1 97.44 206 GLU A N 1
ATOM 1680 C CA . GLU A 1 206 ? -10.547 25.172 0.01 1 97.44 206 GLU A CA 1
ATOM 1681 C C . GLU A 1 206 ? -9.109 24.938 0.445 1 97.44 206 GLU A C 1
ATOM 1683 O O . GLU A 1 206 ? -8.781 25.078 1.624 1 97.44 206 GLU A O 1
ATOM 1688 N N . VAL A 1 207 ? -8.219 24.578 -0.515 1 98.12 207 VAL A N 1
ATOM 1689 C CA . VAL A 1 207 ? -6.766 24.5 -0.383 1 98.12 207 VAL A CA 1
ATOM 1690 C C . VAL A 1 207 ? -6.098 25.406 -1.408 1 98.12 207 VAL A C 1
ATOM 1692 O O . VAL A 1 207 ? -6.574 25.547 -2.537 1 98.12 207 VAL A O 1
ATOM 1695 N N . GLU A 1 208 ? -5 26.031 -0.981 1 98.06 208 GLU A N 1
ATOM 1696 C CA . GLU A 1 208 ? -4.355 27.016 -1.855 1 98.06 208 GLU A CA 1
ATOM 1697 C C . GLU A 1 208 ? -2.883 26.672 -2.068 1 98.06 208 GLU A C 1
ATOM 1699 O O . GLU A 1 208 ? -2.223 26.156 -1.165 1 98.06 208 GLU A O 1
ATOM 1704 N N . TYR A 1 209 ? -2.416 26.953 -3.256 1 98.25 209 TYR A N 1
ATOM 1705 C CA . TYR A 1 209 ? -1.01 26.797 -3.607 1 98.25 209 TYR A CA 1
ATOM 1706 C C . TYR A 1 209 ? -0.352 28.141 -3.863 1 98.25 209 TYR A C 1
ATOM 1708 O O . TYR A 1 209 ? -0.948 29.031 -4.488 1 98.25 209 TYR A O 1
ATOM 1716 N N . PHE A 1 210 ? 0.844 28.312 -3.342 1 98.06 210 PHE A N 1
ATOM 1717 C CA . PHE A 1 210 ? 1.683 29.484 -3.566 1 98.06 210 PHE A CA 1
ATOM 1718 C C . PHE A 1 210 ? 3.049 29.078 -4.105 1 98.06 210 PHE A C 1
ATOM 1720 O O . PHE A 1 210 ? 3.633 28.094 -3.648 1 98.06 210 PHE A O 1
ATOM 1727 N N . VAL A 1 211 ? 3.477 29.75 -5.055 1 97.62 211 VAL A N 1
ATOM 1728 C CA . VAL A 1 211 ? 4.816 29.547 -5.594 1 97.62 211 VAL A CA 1
ATOM 1729 C C . VAL A 1 211 ? 5.641 30.812 -5.453 1 97.62 211 VAL A C 1
ATOM 1731 O O . VAL A 1 211 ? 5.223 31.891 -5.906 1 97.62 211 VAL A O 1
ATOM 1734 N N . ASP A 1 212 ? 6.77 30.688 -4.777 1 95.38 212 ASP A N 1
ATOM 1735 C CA . ASP A 1 212 ? 7.641 31.828 -4.535 1 95.38 212 ASP A CA 1
ATOM 1736 C C . ASP A 1 212 ? 6.855 33 -3.939 1 95.38 212 ASP A C 1
ATOM 1738 O O . ASP A 1 212 ? 6.977 34.125 -4.402 1 95.38 212 ASP A O 1
ATOM 1742 N N . GLY A 1 213 ? 5.934 32.562 -3.061 1 94.75 213 GLY A N 1
ATOM 1743 C CA . GLY A 1 213 ? 5.195 33.562 -2.281 1 94.75 213 GLY A CA 1
ATOM 1744 C C . GLY A 1 213 ? 3.973 34.094 -3 1 94.75 213 GLY A C 1
ATOM 1745 O O . GLY A 1 213 ? 3.182 34.844 -2.418 1 94.75 213 GLY A O 1
ATOM 1746 N N . LYS A 1 214 ? 3.711 33.75 -4.258 1 96 214 LYS A N 1
ATOM 1747 C CA . LYS A 1 214 ? 2.588 34.25 -5.051 1 96 214 LYS A CA 1
ATOM 1748 C C . LYS A 1 214 ? 1.506 33.156 -5.195 1 96 214 LYS A C 1
ATOM 1750 O O . LYS A 1 214 ? 1.81 32 -5.418 1 96 214 LYS A O 1
ATOM 1755 N N . PHE A 1 215 ? 0.334 33.594 -5.125 1 97.06 215 PHE A N 1
ATOM 1756 C CA . PHE A 1 215 ? -0.818 32.719 -5.312 1 97.06 215 PHE A CA 1
ATOM 1757 C C . PHE A 1 215 ? -0.871 32.188 -6.738 1 97.06 215 PHE A C 1
ATOM 1759 O O . PHE A 1 215 ? -0.776 32.969 -7.695 1 97.06 215 PHE A O 1
ATOM 1766 N N . VAL A 1 216 ? -1.092 30.859 -6.867 1 97.69 216 VAL A N 1
ATOM 1767 C CA . VAL A 1 216 ? -1.062 30.328 -8.227 1 97.69 216 VAL A CA 1
ATOM 1768 C C . VAL A 1 216 ? -2.291 29.453 -8.469 1 97.69 216 VAL A C 1
ATOM 1770 O O . VAL A 1 216 ? -2.547 29.031 -9.594 1 97.69 216 VAL A O 1
ATOM 1773 N N . GLY A 1 217 ? -3.074 29.125 -7.438 1 96.75 217 GLY A N 1
ATOM 1774 C CA . GLY A 1 217 ? -4.27 28.328 -7.688 1 96.75 217 GLY A CA 1
ATOM 1775 C C . GLY A 1 217 ? -4.914 27.812 -6.414 1 96.75 217 GLY A C 1
ATOM 1776 O O . GLY A 1 217 ? -4.266 27.734 -5.367 1 96.75 217 GLY A O 1
ATOM 1777 N N . LYS A 1 218 ? -6.148 27.453 -6.516 1 97.56 218 LYS A N 1
ATOM 1778 C CA . LYS A 1 218 ? -6.895 26.875 -5.402 1 97.56 218 LYS A CA 1
ATOM 1779 C C . LYS A 1 218 ? -7.848 25.797 -5.887 1 97.56 218 LYS A C 1
ATOM 1781 O O . LYS A 1 218 ? -8.078 25.656 -7.09 1 97.56 218 LYS A O 1
ATOM 1786 N N . GLY A 1 219 ? -8.266 24.938 -5.027 1 97.25 219 GLY A N 1
ATOM 1787 C CA . GLY A 1 219 ? -9.258 23.891 -5.246 1 97.25 219 GLY A CA 1
ATOM 1788 C C . GLY A 1 219 ? -10.211 23.719 -4.078 1 97.25 219 GLY A C 1
ATOM 1789 O O . GLY A 1 219 ? -9.875 24.062 -2.943 1 97.25 219 GLY A O 1
ATOM 1790 N N . LYS A 1 220 ? -11.375 23.281 -4.438 1 97.12 220 LYS A N 1
ATOM 1791 C CA . LYS A 1 220 ? -12.406 23.203 -3.41 1 97.12 220 LYS A CA 1
ATOM 1792 C C . LYS A 1 220 ? -13.062 21.828 -3.4 1 97.12 220 LYS A C 1
ATOM 1794 O O . LYS A 1 220 ? -13.352 21.25 -4.457 1 97.12 220 LYS A O 1
ATOM 1799 N N . PHE A 1 221 ? -13.195 21.312 -2.26 1 96.38 221 PHE A N 1
ATOM 1800 C CA . PHE A 1 221 ? -13.969 20.109 -1.979 1 96.38 221 PHE A CA 1
ATOM 1801 C C . PHE A 1 221 ? -14.164 19.922 -0.478 1 96.38 221 PHE A C 1
ATOM 1803 O O . PHE A 1 221 ? -13.188 19.75 0.26 1 96.38 221 PHE A O 1
ATOM 1810 N N . SER A 1 222 ? -15.297 19.844 -0.017 1 93.94 222 SER A N 1
ATOM 1811 C CA . SER A 1 222 ? -15.57 19.859 1.416 1 93.94 222 SER A CA 1
ATOM 1812 C C . SER A 1 222 ? -15.508 18.453 2.004 1 93.94 222 SER A C 1
ATOM 1814 O O . SER A 1 222 ? -15.297 18.297 3.207 1 93.94 222 SER A O 1
ATOM 1816 N N . GLY A 1 223 ? -15.688 17.516 1.217 1 91.81 223 GLY A N 1
ATOM 1817 C CA . GLY A 1 223 ? -15.781 16.156 1.725 1 91.81 223 GLY A CA 1
A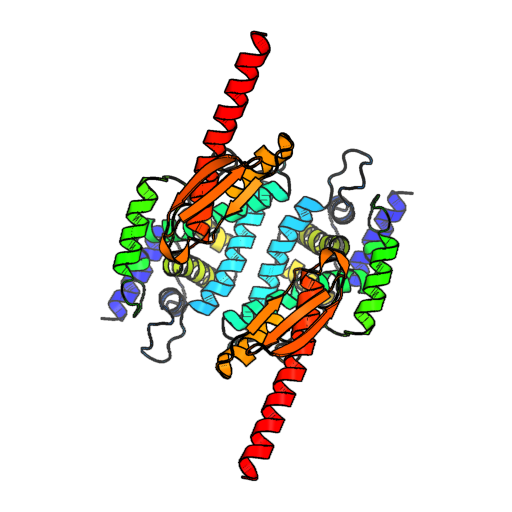TOM 1818 C C . GLY A 1 223 ? -14.445 15.586 2.162 1 91.81 223 GLY A C 1
ATOM 1819 O O . GLY A 1 223 ? -14.375 14.836 3.139 1 91.81 223 GLY A O 1
ATOM 1820 N N . LYS A 1 224 ? -13.414 15.852 1.426 1 95.06 224 LYS A N 1
ATOM 1821 C CA . LYS A 1 224 ? -12.07 15.344 1.688 1 95.06 224 LYS A CA 1
ATOM 1822 C C . LYS A 1 224 ? -11.016 16.391 1.325 1 95.06 224 LYS A C 1
ATOM 1824 O O . LYS A 1 224 ? -10.922 16.797 0.17 1 95.06 224 LYS A O 1
ATOM 1829 N N . LYS A 1 225 ? -10.18 16.734 2.238 1 96.19 225 LYS A N 1
ATOM 1830 C CA . LYS A 1 225 ? -9.141 17.734 2.059 1 96.19 225 LYS A CA 1
ATOM 1831 C C . LYS A 1 225 ? -8.211 17.375 0.902 1 96.19 225 LYS A C 1
ATOM 1833 O O . LYS A 1 225 ? -7.789 18.234 0.137 1 96.19 225 LYS A O 1
ATOM 1838 N N . GLU A 1 226 ? -7.934 16.094 0.795 1 96.88 226 GLU A N 1
ATOM 1839 C CA . GLU A 1 226 ? -7.023 15.609 -0.235 1 96.88 226 GLU A CA 1
ATOM 1840 C C . GLU A 1 226 ? -7.547 15.938 -1.632 1 96.88 226 GLU A C 1
ATOM 1842 O O . GLU A 1 226 ? -6.77 16.281 -2.523 1 96.88 226 GLU A O 1
ATOM 1847 N N . ILE A 1 227 ? -8.789 15.766 -1.839 1 97.25 227 ILE A N 1
ATOM 1848 C CA . ILE A 1 227 ? -9.383 16.047 -3.141 1 97.25 227 ILE A CA 1
ATOM 1849 C C . ILE A 1 227 ? -9.273 17.531 -3.455 1 97.25 227 ILE A C 1
ATOM 1851 O O . ILE A 1 227 ? -8.938 17.906 -4.578 1 97.25 227 ILE A O 1
ATOM 1855 N N . ALA A 1 228 ? -9.547 18.359 -2.432 1 98 228 ALA A N 1
ATOM 1856 C CA . ALA A 1 228 ? -9.367 19.812 -2.598 1 98 228 ALA A CA 1
ATOM 1857 C C . ALA A 1 228 ? -7.926 20.141 -2.986 1 98 228 ALA A C 1
ATOM 1859 O O . ALA A 1 228 ? -7.688 20.969 -3.867 1 98 228 ALA A O 1
ATOM 1860 N N . GLN A 1 229 ? -7.059 19.484 -2.379 1 98.19 229 GLN A N 1
ATOM 1861 C CA . GLN A 1 229 ? -5.645 19.688 -2.666 1 98.19 229 GLN A CA 1
ATOM 1862 C C . GLN A 1 229 ? -5.305 19.266 -4.094 1 98.19 229 GLN A C 1
ATOM 1864 O O . GLN A 1 229 ? -4.559 19.953 -4.789 1 98.19 229 GLN A O 1
ATOM 1869 N N . ASN A 1 230 ? -5.766 18.109 -4.516 1 98.12 230 ASN A N 1
ATOM 1870 C CA . ASN A 1 230 ? -5.531 17.641 -5.879 1 98.12 230 ASN A CA 1
ATOM 1871 C C . ASN A 1 230 ? -6.062 18.625 -6.91 1 98.12 230 ASN A C 1
ATOM 1873 O O . ASN A 1 230 ? -5.387 18.922 -7.902 1 98.12 230 ASN A O 1
ATOM 1877 N N . ARG A 1 231 ? -7.215 19.109 -6.652 1 97.69 231 ARG A N 1
ATOM 1878 C CA . ARG A 1 231 ? -7.812 20.094 -7.551 1 97.69 231 ARG A CA 1
ATOM 1879 C C . ARG A 1 231 ? -7 21.375 -7.566 1 97.69 231 ARG A C 1
ATOM 1881 O O . ARG A 1 231 ? -6.801 21.984 -8.625 1 97.69 231 ARG A O 1
ATOM 1888 N N . ALA A 1 232 ? -6.551 21.781 -6.398 1 98.31 232 ALA A N 1
ATOM 1889 C CA . ALA A 1 232 ? -5.723 22.984 -6.305 1 98.31 232 ALA A CA 1
ATOM 1890 C C . ALA A 1 232 ? -4.426 22.812 -7.09 1 98.31 232 ALA A C 1
ATOM 1892 O O . ALA A 1 232 ? -4.008 23.719 -7.812 1 98.31 232 ALA A O 1
ATOM 1893 N N . ALA A 1 233 ? -3.832 21.672 -6.895 1 98.38 233 ALA A N 1
ATOM 1894 C CA . ALA A 1 233 ? -2.584 21.391 -7.605 1 98.38 233 ALA A CA 1
ATOM 1895 C C . ALA A 1 233 ? -2.793 21.422 -9.117 1 98.38 233 ALA A C 1
ATOM 1897 O O . ALA A 1 233 ? -1.944 21.922 -9.852 1 98.38 233 ALA A O 1
ATOM 1898 N N . TYR A 1 234 ? -3.85 20.844 -9.602 1 97.5 234 TYR A N 1
ATOM 1899 C CA . TYR A 1 234 ? -4.188 20.844 -11.016 1 97.5 234 TYR A CA 1
ATOM 1900 C C . TYR A 1 234 ? -4.277 22.266 -11.562 1 97.5 234 TYR A C 1
ATOM 1902 O O . TYR A 1 234 ? -3.67 22.578 -12.586 1 97.5 234 TYR A O 1
ATOM 1910 N N . ASN A 1 235 ? -4.992 23.109 -10.867 1 97.62 235 ASN A N 1
ATOM 1911 C CA . ASN A 1 235 ? -5.156 24.5 -11.266 1 97.62 235 ASN A CA 1
ATOM 1912 C C . ASN A 1 235 ? -3.84 25.266 -11.195 1 97.62 235 ASN A C 1
ATOM 1914 O O . ASN A 1 235 ? -3.541 26.078 -12.062 1 97.62 235 ASN A O 1
ATOM 1918 N N . ALA A 1 236 ? -3.143 24.953 -10.164 1 98.19 236 ALA A N 1
ATOM 1919 C CA . ALA A 1 236 ? -1.869 25.641 -9.945 1 98.19 236 ALA A CA 1
ATOM 1920 C C . ALA A 1 236 ? -0.877 25.312 -11.062 1 98.19 236 ALA A C 1
ATOM 1922 O O . ALA A 1 236 ? -0.108 26.172 -11.492 1 98.19 236 ALA A O 1
ATOM 1923 N N . TYR A 1 237 ? -0.885 24.062 -11.453 1 97.56 237 TYR A N 1
ATOM 1924 C CA . TYR A 1 237 ? 0.018 23.625 -12.516 1 97.56 237 TYR A CA 1
ATOM 1925 C C . TYR A 1 237 ? -0.154 24.484 -13.758 1 97.56 237 TYR A C 1
ATOM 1927 O O . TYR A 1 237 ? 0.825 25 -14.305 1 97.56 237 TYR A O 1
ATOM 1935 N N . ASP A 1 238 ? -1.373 24.672 -14.195 1 95.06 238 ASP A N 1
ATOM 1936 C CA . ASP A 1 238 ? -1.674 25.453 -15.391 1 95.06 238 ASP A CA 1
ATOM 1937 C C . ASP A 1 238 ? -1.223 26.906 -15.219 1 95.06 238 ASP A C 1
ATOM 1939 O O . ASP A 1 238 ? -0.677 27.5 -16.156 1 95.06 238 ASP A O 1
ATOM 1943 N N . GLN A 1 239 ? -1.431 27.406 -14.094 1 95.44 239 GLN A N 1
ATOM 1944 C CA . GLN A 1 239 ? -1.062 28.797 -13.812 1 95.44 239 GLN A CA 1
ATOM 1945 C C . GLN A 1 239 ? 0.451 28.984 -13.859 1 95.44 239 GLN A C 1
ATOM 1947 O O . GLN A 1 239 ? 0.943 29.969 -14.406 1 95.44 239 GLN A O 1
ATOM 1952 N N . VAL A 1 240 ? 1.16 28.062 -13.32 1 96.44 240 VAL A N 1
ATOM 1953 C CA . VAL A 1 240 ? 2.615 28.156 -13.289 1 96.44 240 VAL A CA 1
ATOM 1954 C C . VAL A 1 240 ? 3.174 28.047 -14.711 1 96.44 240 VAL A C 1
ATOM 1956 O O . VAL A 1 240 ? 4.098 28.781 -15.078 1 96.44 240 VAL A O 1
ATOM 1959 N N . ILE A 1 241 ? 2.613 27.172 -15.5 1 94.44 241 ILE A N 1
ATOM 1960 C CA . ILE A 1 241 ? 3.043 27.016 -16.891 1 94.44 241 ILE A CA 1
ATOM 1961 C C . ILE A 1 241 ? 2.82 28.312 -17.641 1 94.44 241 ILE A C 1
ATOM 1963 O O . ILE A 1 241 ? 3.688 28.75 -18.406 1 94.44 241 ILE A O 1
ATOM 1967 N N . ARG A 1 242 ? 1.712 28.938 -17.438 1 93.44 242 ARG A N 1
ATOM 1968 C CA . ARG A 1 242 ? 1.409 30.219 -18.078 1 93.44 242 ARG A CA 1
ATOM 1969 C C . ARG A 1 242 ? 2.408 31.281 -17.656 1 93.44 242 ARG A C 1
ATOM 1971 O O . ARG A 1 242 ? 2.869 32.062 -18.484 1 93.44 242 ARG A O 1
ATOM 1978 N N . ASN A 1 243 ? 2.732 31.234 -16.438 1 91.75 243 ASN A N 1
ATOM 1979 C CA . ASN A 1 243 ? 3.691 32.188 -15.922 1 91.75 243 ASN A CA 1
ATOM 1980 C C . ASN A 1 243 ? 5.074 32 -16.531 1 91.75 243 ASN A C 1
ATOM 1982 O O . ASN A 1 243 ? 5.777 32.969 -16.812 1 91.75 243 ASN A O 1
ATOM 1986 N N . LEU A 1 244 ? 5.43 30.766 -16.719 1 90.88 244 LEU A N 1
ATOM 1987 C CA . LEU A 1 244 ? 6.742 30.453 -17.266 1 90.88 244 LEU A CA 1
ATOM 1988 C C . LEU A 1 244 ? 6.816 30.828 -18.75 1 90.88 244 LEU A C 1
ATOM 1990 O O . LEU A 1 244 ? 7.855 31.297 -19.219 1 90.88 244 LEU A O 1
ATOM 1994 N N . ARG A 1 245 ? 5.816 30.625 -19.484 1 89 245 ARG A N 1
ATOM 1995 C CA . ARG A 1 245 ? 5.766 30.969 -20.906 1 89 245 ARG A CA 1
ATOM 1996 C C . ARG A 1 245 ? 5.828 32.469 -21.094 1 89 245 ARG A C 1
ATOM 1998 O O . ARG A 1 245 ? 6.461 32.969 -22.047 1 89 245 ARG A O 1
ATOM 2005 N N . MET A 1 246 ? 5.148 33.156 -20.203 1 83.62 246 MET A N 1
ATOM 2006 C CA . MET A 1 246 ? 5.141 34.594 -20.297 1 83.62 246 MET A CA 1
ATOM 2007 C C . MET A 1 246 ? 6.527 35.188 -20.016 1 83.62 246 MET A C 1
ATOM 2009 O O . MET A 1 246 ? 6.926 36.188 -20.594 1 83.62 246 MET A O 1
ATOM 2013 N N . GLU A 1 247 ? 7.238 34.562 -19.219 1 76.75 247 GLU A N 1
ATOM 2014 C CA . GLU A 1 247 ? 8.594 35.031 -18.891 1 76.75 247 GLU A CA 1
ATOM 2015 C C . GLU A 1 247 ? 9.555 34.719 -20.047 1 76.75 247 GLU A C 1
ATOM 2017 O O . GLU A 1 247 ? 10.469 35.5 -20.312 1 76.75 247 GLU A O 1
ATOM 2022 N N . THR A 1 248 ? 9.398 33.625 -20.719 1 73.94 248 THR A N 1
ATOM 2023 C CA . THR A 1 248 ? 10.258 33.312 -21.844 1 73.94 248 THR A CA 1
ATOM 2024 C C . THR A 1 248 ? 9.992 34.25 -23.016 1 73.94 248 THR A C 1
ATOM 2026 O O . THR A 1 248 ? 10.914 34.625 -23.734 1 73.94 248 THR A O 1
ATOM 2029 N N . THR A 1 249 ? 8.758 34.656 -23.188 1 67.62 249 THR A N 1
ATOM 2030 C CA . THR A 1 249 ? 8.438 35.594 -24.266 1 67.62 249 THR A CA 1
ATOM 2031 C C . THR A 1 249 ? 8.969 37 -23.953 1 67.62 249 THR A C 1
ATOM 2033 O O . THR A 1 249 ? 9.445 37.688 -24.844 1 67.62 249 THR A O 1
ATOM 2036 N N . VAL A 1 250 ? 9.023 37.406 -22.781 1 60.75 250 VAL A N 1
ATOM 2037 C CA . VAL A 1 250 ? 9.516 38.719 -22.422 1 60.75 250 VAL A CA 1
ATOM 2038 C C . VAL A 1 250 ? 11.039 38.75 -22.469 1 60.75 250 VAL A C 1
ATOM 2040 O O . VAL A 1 250 ? 11.648 39.75 -22.875 1 60.75 250 VAL A O 1
ATOM 2043 N N . GLY A 1 251 ? 11.633 37.75 -22.141 1 51.62 251 GLY A N 1
ATOM 2044 C CA . GLY A 1 251 ? 13.078 37.656 -22.219 1 51.62 251 GLY A CA 1
ATOM 2045 C C . GLY A 1 251 ? 13.594 37.719 -23.656 1 51.62 251 GLY A C 1
ATOM 2046 O O . GLY A 1 251 ? 14.742 38.094 -23.891 1 51.62 251 GLY A O 1
ATOM 2047 N N . ASP A 1 252 ? 12.906 37.156 -24.5 1 51.44 252 ASP A N 1
ATOM 2048 C CA . ASP A 1 252 ? 13.367 37.219 -25.875 1 51.44 252 ASP A CA 1
ATOM 2049 C C . ASP A 1 252 ? 13.203 38.625 -26.453 1 51.44 252 ASP A C 1
ATOM 2051 O O . ASP A 1 252 ? 13.742 38.938 -27.516 1 51.44 252 ASP A O 1
ATOM 2055 N N . HIS A 1 253 ? 12.383 39.469 -25.906 1 45.97 253 HIS A N 1
ATOM 2056 C CA . HIS A 1 253 ? 12.164 40.812 -26.422 1 45.97 253 HIS A CA 1
ATOM 2057 C C . HIS A 1 253 ? 12.969 41.844 -25.641 1 45.97 253 HIS A C 1
ATOM 2059 O O . HIS A 1 253 ? 12.836 43.031 -25.875 1 45.97 253 HIS A O 1
ATOM 2065 N N . LEU A 1 254 ? 13.75 41.375 -24.719 1 34.72 254 LEU A N 1
ATOM 2066 C CA . LEU A 1 254 ? 14.75 42.312 -24.188 1 34.72 254 LEU A CA 1
ATOM 2067 C C . LEU A 1 254 ? 16.125 42 -24.812 1 34.72 254 LEU A C 1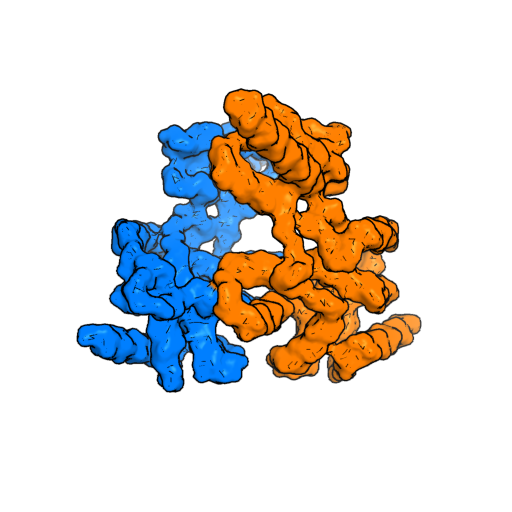
ATOM 2069 O O . LEU A 1 254 ? 16.484 40.844 -25.016 1 34.72 254 LEU A O 1
ATOM 2073 N N . MET B 1 1 ? 36.25 -13.672 -12.609 1 73.94 1 MET B N 1
ATOM 2074 C CA . MET B 1 1 ? 35.906 -13.07 -11.32 1 73.94 1 MET B CA 1
ATOM 2075 C C . MET B 1 1 ? 34.406 -12.914 -11.18 1 73.94 1 MET B C 1
ATOM 2077 O O . MET B 1 1 ? 33.812 -13.375 -10.195 1 73.94 1 MET B O 1
ATOM 2081 N N . GLU B 1 2 ? 33.688 -12.477 -12.203 1 76.69 2 GLU B N 1
ATOM 2082 C CA . GLU B 1 2 ? 32.25 -12.32 -12.172 1 76.69 2 GLU B CA 1
ATOM 2083 C C . GLU B 1 2 ? 31.547 -13.68 -12.227 1 76.69 2 GLU B C 1
ATOM 2085 O O . GLU B 1 2 ? 30.531 -13.891 -11.555 1 76.69 2 GLU B O 1
ATOM 2090 N N . GLU B 1 3 ? 32.125 -14.602 -12.914 1 80.06 3 GLU B N 1
ATOM 2091 C CA . GLU B 1 3 ? 31.547 -15.938 -13.023 1 80.06 3 GLU B CA 1
ATOM 2092 C C . GLU B 1 3 ? 31.578 -16.672 -11.68 1 80.06 3 GLU B C 1
ATOM 2094 O O . GLU B 1 3 ? 30.625 -17.375 -11.328 1 80.06 3 GLU B O 1
ATOM 2099 N N . GLU B 1 4 ? 32.656 -16.484 -11.055 1 83.88 4 GLU B N 1
ATOM 2100 C CA . GLU B 1 4 ? 32.781 -17.094 -9.734 1 83.88 4 GLU B CA 1
ATOM 2101 C C . GLU B 1 4 ? 31.75 -16.516 -8.766 1 83.88 4 GLU B C 1
ATOM 2103 O O . GLU B 1 4 ? 31.156 -17.25 -7.965 1 83.88 4 GLU B O 1
ATOM 2108 N N . LYS B 1 5 ? 31.547 -15.281 -8.82 1 84.19 5 LYS B N 1
ATOM 2109 C CA . LYS B 1 5 ? 30.562 -14.625 -7.957 1 84.19 5 LYS B CA 1
ATOM 2110 C C . LYS B 1 5 ? 29.156 -15.102 -8.273 1 84.19 5 LYS B C 1
ATOM 2112 O O . LYS B 1 5 ? 28.328 -15.258 -7.371 1 84.19 5 LYS B O 1
ATOM 2117 N N . LEU B 1 6 ? 28.969 -15.312 -9.57 1 85.5 6 LEU B N 1
ATOM 2118 C CA . LEU B 1 6 ? 27.672 -15.82 -9.992 1 85.5 6 LEU B CA 1
ATOM 2119 C C . LEU B 1 6 ? 27.422 -17.219 -9.422 1 85.5 6 LEU B C 1
ATOM 2121 O O . LEU B 1 6 ? 26.328 -17.516 -8.953 1 85.5 6 LEU B O 1
ATOM 2125 N N . GLN B 1 7 ? 28.406 -18.031 -9.484 1 89.44 7 GLN B N 1
ATOM 2126 C CA . GLN B 1 7 ? 28.312 -19.375 -8.945 1 89.44 7 GLN B CA 1
ATOM 2127 C C . GLN B 1 7 ? 28.062 -19.359 -7.438 1 89.44 7 GLN B C 1
ATOM 2129 O O . GLN B 1 7 ? 27.312 -20.172 -6.91 1 89.44 7 GLN B O 1
ATOM 2134 N N . GLN B 1 8 ? 28.656 -18.469 -6.828 1 90.94 8 GLN B N 1
ATOM 2135 C CA . GLN B 1 8 ? 28.484 -18.312 -5.387 1 90.94 8 GLN B CA 1
ATOM 2136 C C . GLN B 1 8 ? 27.047 -17.906 -5.055 1 90.94 8 GLN B C 1
ATOM 2138 O O . GLN B 1 8 ? 26.469 -18.422 -4.094 1 90.94 8 GLN B O 1
ATOM 2143 N N . ARG B 1 9 ? 26.547 -17.016 -5.852 1 90.19 9 ARG B N 1
ATOM 2144 C CA . ARG B 1 9 ? 25.156 -16.609 -5.664 1 90.19 9 ARG B CA 1
ATOM 2145 C C . ARG B 1 9 ? 24.203 -17.781 -5.852 1 90.19 9 ARG B C 1
ATOM 2147 O O . ARG B 1 9 ? 23.266 -17.953 -5.074 1 90.19 9 ARG B O 1
ATOM 2154 N N . GLU B 1 10 ? 24.438 -18.5 -6.844 1 92.25 10 GLU B N 1
ATOM 2155 C CA . GLU B 1 10 ? 23.609 -19.656 -7.137 1 92.25 10 GLU B CA 1
ATOM 2156 C C . GLU B 1 10 ? 23.641 -20.672 -5.992 1 92.25 10 GLU B C 1
ATOM 2158 O O . GLU B 1 10 ? 22.594 -21.172 -5.566 1 92.25 10 GLU B O 1
ATOM 2163 N N . ARG B 1 11 ? 24.781 -20.922 -5.527 1 91.94 11 ARG B N 1
ATOM 2164 C CA . ARG B 1 11 ? 24.953 -21.875 -4.43 1 91.94 11 ARG B CA 1
ATOM 2165 C C . ARG B 1 11 ? 24.25 -21.359 -3.164 1 91.94 11 ARG B C 1
ATOM 2167 O O . ARG B 1 11 ? 23.594 -22.125 -2.467 1 91.94 11 ARG B O 1
ATOM 2174 N N . LEU B 1 12 ? 24.438 -20.125 -2.93 1 90.56 12 LEU B N 1
ATOM 2175 C CA . LEU B 1 12 ? 23.828 -19.516 -1.751 1 90.56 12 LEU B CA 1
ATOM 2176 C C . LEU B 1 12 ? 22.312 -19.656 -1.788 1 90.56 12 LEU B C 1
ATOM 2178 O O . LEU B 1 12 ? 21.703 -20.141 -0.826 1 90.56 12 LEU B O 1
ATOM 2182 N N . VAL B 1 13 ? 21.703 -19.25 -2.887 1 90.75 13 VAL B N 1
ATOM 2183 C CA . VAL B 1 13 ? 20.25 -19.266 -3.023 1 90.75 13 VAL B CA 1
ATOM 2184 C C . VAL B 1 13 ? 19.734 -20.703 -2.947 1 90.75 13 VAL B C 1
ATOM 2186 O O . VAL B 1 13 ? 18.734 -20.969 -2.285 1 90.75 13 VAL B O 1
ATOM 2189 N N . GLU B 1 14 ? 20.453 -21.578 -3.604 1 93.31 14 GLU B N 1
ATOM 2190 C CA . GLU B 1 14 ? 20.047 -22.984 -3.557 1 93.31 14 GLU B CA 1
ATOM 2191 C C . GLU B 1 14 ? 20.125 -23.531 -2.131 1 93.31 14 GLU B C 1
ATOM 2193 O O . GLU B 1 14 ? 19.234 -24.266 -1.703 1 93.31 14 GLU B O 1
ATOM 2198 N N . GLU B 1 15 ? 21.078 -23.141 -1.399 1 93.06 15 GLU B N 1
ATOM 2199 C CA . GLU B 1 15 ? 21.266 -23.609 -0.032 1 93.06 15 GLU B CA 1
ATOM 2200 C C . GLU B 1 15 ? 20.172 -23.078 0.892 1 93.06 15 GLU B C 1
ATOM 2202 O O . GLU B 1 15 ? 19.641 -23.812 1.727 1 93.06 15 GLU B O 1
ATOM 2207 N N . ILE B 1 16 ? 19.812 -21.875 0.729 1 91.38 16 ILE B N 1
ATOM 2208 C CA . ILE B 1 16 ? 18.906 -21.234 1.681 1 91.38 16 ILE B CA 1
ATOM 2209 C C . ILE B 1 16 ? 17.453 -21.547 1.306 1 91.38 16 ILE B C 1
ATOM 2211 O O . ILE B 1 16 ? 16.594 -21.625 2.176 1 91.38 16 ILE B O 1
ATOM 2215 N N . THR B 1 17 ? 17.156 -21.734 0.04 1 90.12 17 THR B N 1
ATOM 2216 C CA . THR B 1 17 ? 15.758 -21.828 -0.381 1 90.12 17 THR B CA 1
ATOM 2217 C C . THR B 1 17 ? 15.453 -23.203 -0.96 1 90.12 17 THR B C 1
ATOM 2219 O O . THR B 1 17 ? 14.289 -23.578 -1.111 1 90.12 17 THR B O 1
ATOM 2222 N N . GLY B 1 18 ? 16.5 -23.906 -1.354 1 92.88 18 GLY B N 1
ATOM 2223 C CA . GLY B 1 18 ? 16.312 -25.172 -2.045 1 92.88 18 GLY B CA 1
ATOM 2224 C C . GLY B 1 18 ? 15.984 -25.016 -3.516 1 92.88 18 GLY B C 1
ATOM 2225 O O . GLY B 1 18 ? 15.82 -26 -4.234 1 92.88 18 GLY B O 1
ATOM 2226 N N . TYR B 1 19 ? 15.93 -23.812 -4 1 96.44 19 TYR B N 1
ATOM 2227 C CA . TYR B 1 19 ? 15.547 -23.562 -5.387 1 96.44 19 TYR B CA 1
ATOM 2228 C C . TYR B 1 19 ? 16.766 -23.453 -6.281 1 96.44 19 TYR B C 1
ATOM 2230 O O . TYR B 1 19 ? 17.703 -22.703 -5.98 1 96.44 19 TYR B O 1
ATOM 2238 N N . LYS B 1 20 ? 16.781 -24.109 -7.387 1 96.69 20 LYS B N 1
ATOM 2239 C CA . LYS B 1 20 ? 17.844 -24.031 -8.383 1 96.69 20 LYS B CA 1
ATOM 2240 C C . LYS B 1 20 ? 17.391 -23.266 -9.617 1 96.69 20 LYS B C 1
ATOM 2242 O O . LYS B 1 20 ? 16.469 -23.703 -10.328 1 96.69 20 LYS B O 1
ATOM 2247 N N . PHE B 1 21 ? 18.047 -22.25 -9.898 1 96.81 21 PHE B N 1
ATOM 2248 C CA . PHE B 1 21 ? 17.656 -21.391 -11.016 1 96.81 21 PHE B CA 1
ATOM 2249 C C . PHE B 1 21 ? 17.906 -22.094 -12.344 1 96.81 21 PHE B C 1
ATOM 2251 O O . PHE B 1 21 ? 18.938 -22.734 -12.531 1 96.81 21 PHE B O 1
ATOM 2258 N N . LYS B 1 22 ? 17 -21.984 -13.242 1 96.94 22 LYS B N 1
ATOM 2259 C CA . LYS B 1 22 ? 17.141 -22.422 -14.625 1 96.94 22 LYS B CA 1
ATOM 2260 C C . LYS B 1 22 ? 17.828 -21.359 -15.469 1 96.94 22 LYS B C 1
ATOM 2262 O O . LYS B 1 22 ? 18.641 -21.672 -16.344 1 96.94 22 LYS B O 1
ATOM 2267 N N . ASN B 1 23 ? 17.469 -20.109 -15.211 1 95.81 23 ASN B N 1
ATOM 2268 C CA . ASN B 1 23 ? 18.062 -18.938 -15.867 1 95.81 23 ASN B CA 1
ATOM 2269 C C . ASN B 1 23 ? 18.906 -18.125 -14.906 1 95.81 23 ASN B C 1
ATOM 2271 O O . ASN B 1 23 ? 18.391 -17.25 -14.195 1 95.81 23 ASN B O 1
ATOM 2275 N N . PRO B 1 24 ? 20.156 -18.312 -14.945 1 93.88 24 PRO B N 1
ATOM 2276 C CA . PRO B 1 24 ? 21.031 -17.609 -14 1 93.88 24 PRO B CA 1
ATOM 2277 C C . PRO B 1 24 ? 21 -16.094 -14.172 1 93.88 24 PRO B C 1
ATOM 2279 O O . PRO B 1 24 ? 21.328 -15.359 -13.242 1 93.88 24 PRO B O 1
ATOM 2282 N N . ASP B 1 25 ? 20.594 -15.633 -15.32 1 94.25 25 ASP B N 1
ATOM 2283 C CA . ASP B 1 25 ? 20.562 -14.195 -15.57 1 94.25 25 ASP B CA 1
ATOM 2284 C C . ASP B 1 25 ? 19.547 -13.508 -14.664 1 94.25 25 ASP B C 1
ATOM 2286 O O . ASP B 1 25 ? 19.75 -12.359 -14.266 1 94.25 25 ASP B O 1
ATOM 2290 N N . LEU B 1 26 ? 18.469 -14.219 -14.367 1 96.69 26 LEU B N 1
ATOM 2291 C CA . LEU B 1 26 ? 17.453 -13.68 -13.461 1 96.69 26 LEU B CA 1
ATOM 2292 C C . LEU B 1 26 ? 18.031 -13.477 -12.062 1 96.69 26 LEU B C 1
ATOM 2294 O O . LEU B 1 26 ? 17.781 -12.453 -11.422 1 96.69 26 LEU B O 1
ATOM 2298 N N . LEU B 1 27 ? 18.812 -14.492 -11.664 1 96 27 LEU B N 1
ATOM 2299 C CA . LEU B 1 27 ? 19.469 -14.398 -10.359 1 96 27 LEU B CA 1
ATOM 2300 C C . LEU B 1 27 ? 20.469 -13.258 -10.344 1 96 27 LEU B C 1
ATOM 2302 O O . LEU B 1 27 ? 20.547 -12.5 -9.367 1 96 27 LEU B O 1
ATOM 2306 N N . HIS B 1 28 ? 21.188 -13.164 -11.398 1 94.62 28 HIS B N 1
ATOM 2307 C CA . HIS B 1 28 ? 22.156 -12.094 -11.531 1 94.62 28 HIS B CA 1
ATOM 2308 C C . HIS B 1 28 ? 21.5 -10.727 -11.438 1 94.62 28 HIS B C 1
ATOM 2310 O O . HIS B 1 28 ? 21.984 -9.836 -10.734 1 94.62 28 HIS B O 1
ATOM 2316 N N . GLN B 1 29 ? 20.406 -10.594 -12.102 1 95.62 29 GLN B N 1
ATOM 2317 C CA . GLN B 1 29 ? 19.641 -9.344 -12.094 1 95.62 29 GLN B CA 1
ATOM 2318 C C . GLN B 1 29 ? 19.109 -9.039 -10.695 1 95.62 29 GLN B C 1
ATOM 2320 O O . GLN B 1 29 ? 19.156 -7.891 -10.25 1 95.62 29 GLN B O 1
ATOM 2325 N N . ALA B 1 30 ? 18.656 -10.023 -10 1 97.12 30 ALA B N 1
ATOM 2326 C CA . ALA B 1 30 ? 18.062 -9.859 -8.672 1 97.12 30 ALA B CA 1
ATOM 2327 C C . ALA B 1 30 ? 19.094 -9.297 -7.688 1 97.12 30 ALA B C 1
ATOM 2329 O O . ALA B 1 30 ? 18.734 -8.641 -6.711 1 97.12 30 ALA B O 1
ATOM 2330 N N . PHE B 1 31 ? 20.391 -9.516 -7.988 1 96.69 31 PHE B N 1
ATOM 2331 C CA . PHE B 1 31 ? 21.453 -9.078 -7.094 1 96.69 31 PHE B CA 1
ATOM 2332 C C . PHE B 1 31 ? 22.234 -7.93 -7.707 1 96.69 31 PHE B C 1
ATOM 2334 O O . PHE B 1 31 ? 23.438 -7.77 -7.434 1 96.69 31 PHE B O 1
ATOM 2341 N N . THR B 1 32 ? 21.578 -7.168 -8.516 1 96 32 THR B N 1
ATOM 2342 C CA . THR B 1 32 ? 22.234 -6.004 -9.117 1 96 32 THR B CA 1
ATOM 2343 C C . THR B 1 32 ? 21.469 -4.727 -8.773 1 96 32 THR B C 1
ATOM 2345 O O . THR B 1 32 ? 20.344 -4.516 -9.25 1 96 32 THR B O 1
ATOM 2348 N N . HIS B 1 33 ? 22.047 -3.926 -7.973 1 95.44 33 HIS B N 1
ATOM 2349 C CA . HIS B 1 33 ? 21.438 -2.658 -7.594 1 95.44 33 HIS B CA 1
ATOM 2350 C C . HIS B 1 33 ? 21.562 -1.629 -8.711 1 95.44 33 HIS B C 1
ATOM 2352 O O . HIS B 1 33 ? 22.5 -1.691 -9.516 1 95.44 33 HIS B O 1
ATOM 2358 N N . THR B 1 34 ? 20.719 -0.673 -8.766 1 92.81 34 THR B N 1
ATOM 2359 C CA . THR B 1 34 ? 20.672 0.36 -9.797 1 92.81 34 THR B CA 1
ATOM 2360 C C . THR B 1 34 ? 21.953 1.184 -9.797 1 92.81 34 THR B C 1
ATOM 2362 O O . THR B 1 34 ? 22.344 1.732 -10.828 1 92.81 34 THR B O 1
ATOM 2365 N N . SER B 1 35 ? 22.625 1.312 -8.719 1 91.75 35 SER B N 1
ATOM 2366 C CA . SER B 1 35 ? 23.844 2.094 -8.609 1 91.75 35 SER B CA 1
ATOM 2367 C C . SER B 1 35 ? 25 1.424 -9.359 1 91.75 35 SER B C 1
ATOM 2369 O O . SER B 1 35 ? 26.031 2.053 -9.617 1 91.75 35 SER B O 1
ATOM 2371 N N . PHE B 1 36 ? 24.844 0.103 -9.617 1 88.81 36 PHE B N 1
ATOM 2372 C CA . PHE B 1 36 ? 25.906 -0.639 -10.281 1 88.81 36 PHE B CA 1
ATOM 2373 C C . PHE B 1 36 ? 25.906 -0.366 -11.773 1 88.81 36 PHE B C 1
ATOM 2375 O O . PHE B 1 36 ? 24.984 -0.757 -12.484 1 88.81 36 PHE B O 1
ATOM 2382 N N . GLN B 1 37 ? 26.375 0.677 -12.352 1 72.62 37 GLN B N 1
ATOM 2383 C CA . GLN B 1 37 ? 26.328 1.141 -13.734 1 72.62 37 GLN B CA 1
ATOM 2384 C C . GLN B 1 37 ? 27.375 0.411 -14.586 1 72.62 37 GLN B C 1
ATOM 2386 O O . GLN B 1 37 ? 27.672 0.831 -15.703 1 72.62 37 GLN B O 1
ATOM 2391 N N . GLN B 1 38 ? 27.688 -0.746 -14.18 1 66.25 38 GLN B N 1
ATOM 2392 C CA . GLN B 1 38 ? 28.578 -1.384 -15.141 1 66.25 38 GLN B CA 1
ATOM 2393 C C . GLN B 1 38 ? 27.781 -2.18 -16.172 1 66.25 38 GLN B C 1
ATOM 2395 O O . GLN B 1 38 ? 26.875 -2.938 -15.82 1 66.25 38 GLN B O 1
ATOM 2400 N N . ASN B 1 39 ? 28.016 -2.186 -17.438 1 58.03 39 ASN B N 1
ATOM 2401 C CA . ASN B 1 39 ? 27.703 -2.996 -18.609 1 58.03 39 ASN B CA 1
ATOM 2402 C C . ASN B 1 39 ? 26.188 -3.129 -18.797 1 58.03 39 ASN B C 1
ATOM 2404 O O . ASN B 1 39 ? 25.719 -4.082 -19.438 1 58.03 39 ASN B O 1
ATOM 2408 N N . SER B 1 40 ? 25.312 -2.143 -19.078 1 65 40 SER B N 1
ATOM 2409 C CA . SER B 1 40 ? 23.938 -2.113 -19.516 1 65 40 SER B CA 1
ATOM 2410 C C . SER B 1 40 ? 23.109 -3.209 -18.844 1 65 40 SER B C 1
ATOM 2412 O O . SER B 1 40 ? 22.031 -3.555 -19.312 1 65 40 SER B O 1
ATOM 2414 N N . SER B 1 41 ? 23.625 -3.775 -17.719 1 74.75 41 SER B N 1
ATOM 2415 C CA . SER B 1 41 ? 22.859 -4.848 -17.109 1 74.75 41 SER B CA 1
ATOM 2416 C C . SER B 1 41 ? 21.625 -4.305 -16.391 1 74.75 41 SER B C 1
ATOM 2418 O O . SER B 1 41 ? 21.688 -3.248 -15.758 1 74.75 41 SER B O 1
ATOM 2420 N N . PRO B 1 42 ? 20.547 -5.086 -16.578 1 90 42 PRO B N 1
ATOM 2421 C CA . PRO B 1 42 ? 19.328 -4.648 -15.898 1 90 42 PRO B CA 1
ATOM 2422 C C . PRO B 1 42 ? 19.453 -4.715 -14.383 1 90 42 PRO B C 1
ATOM 2424 O O . PRO B 1 42 ? 20.094 -5.621 -13.844 1 90 42 PRO B O 1
ATOM 2427 N N . SER B 1 43 ? 19.016 -3.748 -13.672 1 95.19 43 SER B N 1
ATOM 2428 C CA . SER B 1 43 ? 19.016 -3.701 -12.211 1 95.19 43 SER B CA 1
ATOM 2429 C C . SER B 1 43 ? 17.828 -4.48 -11.633 1 95.19 43 SER B C 1
ATOM 2431 O O . SER B 1 43 ? 17 -5 -12.383 1 95.19 43 SER B O 1
ATOM 2433 N N . ASN B 1 44 ? 17.797 -4.535 -10.359 1 97.44 44 ASN B N 1
ATOM 2434 C CA . ASN B 1 44 ? 16.812 -5.387 -9.695 1 97.44 44 ASN B CA 1
ATOM 2435 C C . ASN B 1 44 ? 15.508 -4.648 -9.461 1 97.44 44 ASN B C 1
ATOM 2437 O O . ASN B 1 44 ? 14.539 -5.234 -8.977 1 97.44 44 ASN B O 1
ATOM 2441 N N . ASP B 1 45 ? 15.375 -3.43 -9.906 1 97.25 45 ASP B N 1
ATOM 2442 C CA . ASP B 1 45 ? 14.25 -2.562 -9.57 1 97.25 45 ASP B CA 1
ATOM 2443 C C . ASP B 1 45 ? 12.938 -3.135 -10.094 1 97.25 45 ASP B C 1
ATOM 2445 O O . ASP B 1 45 ? 11.938 -3.164 -9.375 1 97.25 45 ASP B O 1
ATOM 2449 N N . ARG B 1 46 ? 12.93 -3.574 -11.297 1 97.94 46 ARG B N 1
ATOM 2450 C CA . ARG B 1 46 ? 11.703 -4.102 -11.883 1 97.94 46 ARG B CA 1
ATOM 2451 C C . ARG B 1 46 ? 11.336 -5.445 -11.273 1 97.94 46 ARG B C 1
ATOM 2453 O O . ARG B 1 46 ? 10.156 -5.746 -11.078 1 97.94 46 ARG B O 1
ATOM 2460 N N . LEU B 1 47 ? 12.352 -6.273 -10.961 1 98.62 47 LEU B N 1
ATOM 2461 C CA . LEU B 1 47 ? 12.094 -7.531 -10.273 1 98.62 47 LEU B CA 1
ATOM 2462 C C . LEU B 1 47 ? 11.523 -7.285 -8.883 1 98.62 47 LEU B C 1
ATOM 2464 O O . LEU B 1 47 ? 10.656 -8.031 -8.422 1 98.62 47 LEU B O 1
ATOM 2468 N N . GLU B 1 48 ? 12.07 -6.25 -8.227 1 98.81 48 GLU B N 1
ATOM 2469 C CA . GLU B 1 48 ? 11.555 -5.855 -6.918 1 98.81 48 GLU B CA 1
ATOM 2470 C C . GLU B 1 48 ? 10.062 -5.516 -6.996 1 98.81 48 GLU B C 1
ATOM 2472 O O . GLU B 1 48 ? 9.281 -5.93 -6.141 1 98.81 48 GLU B O 1
ATOM 2477 N N . TYR B 1 49 ? 9.711 -4.773 -8.031 1 98.75 49 TYR B N 1
ATOM 2478 C CA . TYR B 1 49 ? 8.328 -4.395 -8.281 1 98.75 49 TYR B CA 1
ATOM 2479 C C . TYR B 1 49 ? 7.438 -5.629 -8.391 1 98.75 49 TYR B C 1
ATOM 2481 O O . TYR B 1 49 ? 6.398 -5.715 -7.73 1 98.75 49 TYR B O 1
ATOM 2489 N N . LEU B 1 50 ? 7.812 -6.555 -9.164 1 98.88 50 LEU B N 1
ATOM 2490 C CA . LEU B 1 50 ? 7.043 -7.777 -9.344 1 98.88 50 LEU B CA 1
ATOM 2491 C C . LEU B 1 50 ? 7.051 -8.617 -8.078 1 98.88 50 LEU B C 1
ATOM 2493 O O . LEU B 1 50 ? 6.004 -9.117 -7.648 1 98.88 50 LEU B O 1
ATOM 2497 N N . GLY B 1 51 ? 8.219 -8.766 -7.484 1 98.88 51 GLY B N 1
ATOM 2498 C CA . GLY B 1 51 ? 8.375 -9.562 -6.273 1 98.88 51 GLY B CA 1
ATOM 2499 C C . GLY B 1 51 ? 7.527 -9.055 -5.117 1 98.88 51 GLY B C 1
ATOM 2500 O O . GLY B 1 51 ? 6.996 -9.852 -4.34 1 98.88 51 GLY B O 1
ATOM 2501 N N . ASP B 1 52 ? 7.445 -7.75 -4.996 1 98.81 52 ASP B N 1
ATOM 2502 C CA . ASP B 1 52 ? 6.621 -7.145 -3.955 1 98.81 52 ASP B CA 1
ATOM 2503 C C . ASP B 1 52 ? 5.164 -7.594 -4.074 1 98.81 52 ASP B C 1
ATOM 2505 O O . ASP B 1 52 ? 4.539 -7.953 -3.074 1 98.81 52 ASP B O 1
ATOM 2509 N N . SER B 1 53 ? 4.637 -7.547 -5.262 1 98.75 53 SER B N 1
ATOM 2510 C CA . SER B 1 53 ? 3.252 -7.949 -5.484 1 98.75 53 SER B CA 1
ATOM 2511 C C . SER B 1 53 ? 3.055 -9.438 -5.207 1 98.75 53 SER B C 1
ATOM 2513 O O . SER B 1 53 ? 2.031 -9.836 -4.645 1 98.75 53 SER B O 1
ATOM 2515 N N . VAL B 1 54 ? 4.004 -10.266 -5.57 1 98.88 54 VAL B N 1
ATOM 2516 C CA . VAL B 1 54 ? 3.947 -11.703 -5.34 1 98.88 54 VAL B CA 1
ATOM 2517 C C . VAL B 1 54 ? 3.965 -11.992 -3.84 1 98.88 54 VAL B C 1
ATOM 2519 O O . VAL B 1 54 ? 3.127 -12.734 -3.334 1 98.88 54 VAL B O 1
ATOM 2522 N N . LEU B 1 55 ? 4.891 -11.359 -3.188 1 98.88 55 LEU B N 1
ATOM 2523 C CA . LEU B 1 55 ? 5.051 -11.555 -1.749 1 98.88 55 LEU B CA 1
ATOM 2524 C C . LEU B 1 55 ? 3.771 -11.172 -1.008 1 98.88 55 LEU B C 1
ATOM 2526 O O . LEU B 1 55 ? 3.297 -11.922 -0.153 1 98.88 55 LEU B O 1
ATOM 2530 N N . ASN B 1 56 ? 3.203 -10.047 -1.318 1 98.81 56 ASN B N 1
ATOM 2531 C CA . ASN B 1 56 ? 1.986 -9.578 -0.666 1 98.81 56 ASN B CA 1
ATOM 2532 C C . ASN B 1 56 ? 0.827 -10.547 -0.879 1 98.81 56 ASN B C 1
ATOM 2534 O O . ASN B 1 56 ? 0.068 -10.828 0.051 1 98.81 56 ASN B O 1
ATOM 2538 N N . GLN B 1 57 ? 0.72 -11.023 -2.09 1 98.81 57 GLN B N 1
ATOM 2539 C CA . GLN B 1 57 ? -0.362 -11.953 -2.381 1 98.81 57 GLN B CA 1
ATOM 2540 C C . GLN B 1 57 ? -0.174 -13.266 -1.625 1 98.81 57 GLN B C 1
ATOM 2542 O O . GLN B 1 57 ? -1.133 -13.82 -1.079 1 98.81 57 GLN B O 1
ATOM 2547 N N . LEU B 1 58 ? 1.04 -13.773 -1.562 1 98.81 58 LE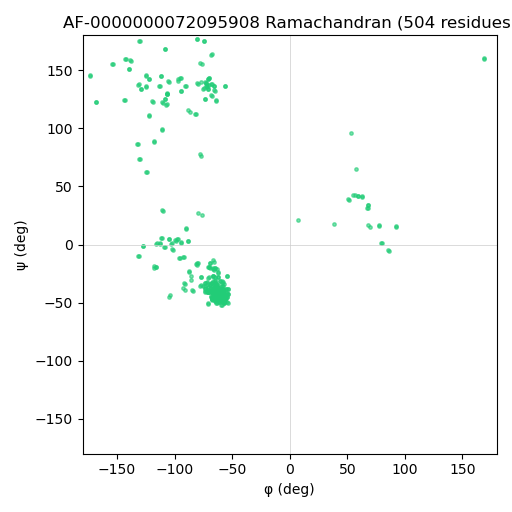U B N 1
ATOM 2548 C CA . LEU B 1 58 ? 1.341 -15.023 -0.875 1 98.81 58 LEU B CA 1
ATOM 2549 C C . LEU B 1 58 ? 1.021 -14.922 0.612 1 98.81 58 LEU B C 1
ATOM 2551 O O . LEU B 1 58 ? 0.366 -15.797 1.174 1 98.81 58 LEU B O 1
ATOM 2555 N N . ILE B 1 59 ? 1.433 -13.859 1.222 1 98.88 59 ILE B N 1
ATOM 2556 C CA . ILE B 1 59 ? 1.232 -13.68 2.656 1 98.88 59 ILE B CA 1
ATOM 2557 C C . ILE B 1 59 ? -0.246 -13.43 2.945 1 98.88 59 ILE B C 1
ATOM 2559 O O . ILE B 1 59 ? -0.787 -13.938 3.93 1 98.88 59 ILE B O 1
ATOM 2563 N N . ALA B 1 60 ? -0.899 -12.617 2.098 1 98.81 60 ALA B N 1
ATOM 2564 C CA . ALA B 1 60 ? -2.332 -12.383 2.258 1 98.81 60 ALA B CA 1
ATOM 2565 C C . ALA B 1 60 ? -3.105 -13.695 2.238 1 98.81 60 ALA B C 1
ATOM 2567 O O . ALA B 1 60 ? -3.965 -13.938 3.09 1 98.81 60 ALA B O 1
ATOM 2568 N N . LYS B 1 61 ? -2.781 -14.547 1.255 1 98.75 61 LYS B N 1
ATOM 2569 C CA . LYS B 1 61 ? -3.447 -15.836 1.147 1 98.75 61 LYS B CA 1
ATOM 2570 C C . LYS B 1 61 ? -3.176 -16.703 2.377 1 98.75 61 LYS B C 1
ATOM 2572 O O . LYS B 1 61 ? -4.102 -17.281 2.953 1 98.75 61 LYS B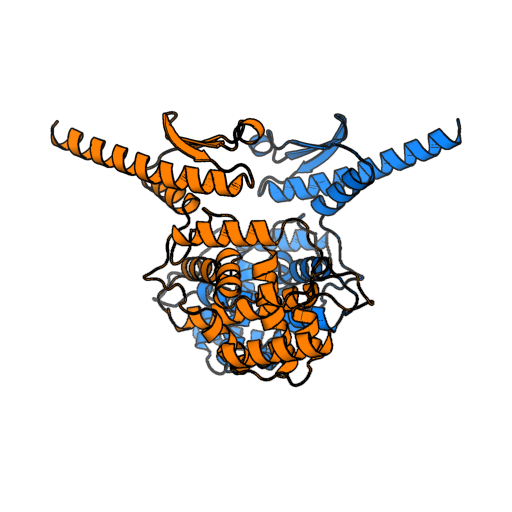 O 1
ATOM 2577 N N . GLU B 1 62 ? -1.942 -16.734 2.783 1 98.56 62 GLU B N 1
ATOM 2578 C CA . GLU B 1 62 ? -1.571 -17.531 3.951 1 98.56 62 GLU B CA 1
ATOM 2579 C C . GLU B 1 62 ? -2.344 -17.078 5.191 1 98.56 62 GLU B C 1
ATOM 2581 O O . GLU B 1 62 ? -2.936 -17.906 5.891 1 98.56 62 GLU B O 1
ATOM 2586 N N . HIS B 1 63 ? -2.385 -15.812 5.457 1 98.69 63 HIS B N 1
ATOM 2587 C CA . HIS B 1 63 ? -3.039 -15.266 6.641 1 98.69 63 HIS B CA 1
ATOM 2588 C C . HIS B 1 63 ? -4.551 -15.453 6.57 1 98.69 63 HIS B C 1
ATOM 2590 O O . HIS B 1 63 ? -5.195 -15.734 7.582 1 98.69 63 HIS B O 1
ATOM 2596 N N . TYR B 1 64 ? -5.105 -15.25 5.379 1 98.69 64 TYR B N 1
ATOM 2597 C CA . TYR B 1 64 ? -6.543 -15.391 5.184 1 98.69 64 TYR B CA 1
ATOM 2598 C C . TYR B 1 64 ? -7.031 -16.75 5.668 1 98.69 64 TYR B C 1
ATOM 2600 O O . TYR B 1 64 ? -8.039 -16.844 6.371 1 98.69 64 TYR B O 1
ATOM 2608 N N . PHE B 1 65 ? -6.324 -17.781 5.379 1 98.31 65 PHE B N 1
ATOM 2609 C CA . PHE B 1 65 ? -6.762 -19.141 5.68 1 98.31 65 PHE B CA 1
ATOM 2610 C C . PHE B 1 65 ? -6.27 -19.578 7.055 1 98.31 65 PHE B C 1
ATOM 2612 O O . PHE B 1 65 ? -6.957 -20.328 7.762 1 98.31 65 PHE B O 1
ATOM 2619 N N . ALA B 1 66 ? -5.098 -19.125 7.465 1 98.12 66 ALA B N 1
ATOM 2620 C CA . ALA B 1 66 ? -4.52 -19.531 8.742 1 98.12 66 ALA B CA 1
ATOM 2621 C C . ALA B 1 66 ? -5.301 -18.922 9.914 1 98.12 66 ALA B C 1
ATOM 2623 O O . ALA B 1 66 ? -5.379 -19.516 10.984 1 98.12 66 ALA B O 1
ATOM 2624 N N . TYR B 1 67 ? -5.922 -17.781 9.695 1 98.31 67 TYR B N 1
ATOM 2625 C CA . TYR B 1 67 ? -6.582 -17.062 10.781 1 98.31 67 TYR B CA 1
ATOM 2626 C C . TYR B 1 67 ? -8 -16.656 10.391 1 98.31 67 TYR B C 1
ATOM 2628 O O . TYR B 1 67 ? -8.297 -15.477 10.25 1 98.31 67 TYR B O 1
ATOM 2636 N N . PRO B 1 68 ? -8.914 -17.578 10.344 1 97 68 PRO B N 1
ATOM 2637 C CA . PRO B 1 68 ? -10.281 -17.328 9.867 1 97 68 PRO B CA 1
ATOM 2638 C C . PRO B 1 68 ? -11.062 -16.375 10.766 1 97 68 PRO B C 1
ATOM 2640 O O . PRO B 1 68 ? -12.062 -15.789 10.344 1 97 68 PRO B O 1
ATOM 2643 N N . ASN B 1 69 ? -10.578 -16.125 11.992 1 96.31 69 ASN B N 1
ATOM 2644 C CA . ASN B 1 69 ? -11.328 -15.312 12.938 1 96.31 69 ASN B CA 1
ATOM 2645 C C . ASN B 1 69 ? -10.773 -13.891 13.008 1 96.31 69 ASN B C 1
ATOM 2647 O O . ASN B 1 69 ? -11.328 -13.039 13.703 1 96.31 69 ASN B O 1
ATOM 2651 N N . LEU B 1 70 ? -9.695 -13.609 12.328 1 97.31 70 LEU B N 1
ATOM 2652 C CA . LEU B 1 70 ? -9.156 -12.258 12.305 1 97.31 70 LEU B CA 1
ATOM 2653 C C . LEU B 1 70 ? -9.93 -11.375 11.336 1 97.31 70 LEU B C 1
ATOM 2655 O O . LEU B 1 70 ? -10.281 -11.82 10.234 1 97.31 70 LEU B O 1
ATOM 2659 N N . SER B 1 71 ? -10.219 -10.141 11.703 1 96.5 71 SER B N 1
ATOM 2660 C CA . SER B 1 71 ? -10.867 -9.18 10.828 1 96.5 71 SER B CA 1
ATOM 2661 C C . SER B 1 71 ? -9.953 -8.781 9.672 1 96.5 71 SER B C 1
ATOM 2663 O O . SER B 1 71 ? -8.75 -9.023 9.719 1 96.5 71 SER B O 1
ATOM 2665 N N . SER B 1 72 ? -10.516 -8.188 8.641 1 97.44 72 SER B N 1
ATOM 2666 C CA . SER B 1 72 ? -9.719 -7.695 7.52 1 97.44 72 SER B CA 1
ATOM 2667 C C . SER B 1 72 ? -8.68 -6.676 7.98 1 97.44 72 SER B C 1
ATOM 2669 O O . SER B 1 72 ? -7.559 -6.656 7.477 1 97.44 72 SER B O 1
ATOM 2671 N N . GLY B 1 73 ? -9.062 -5.805 8.938 1 96.44 73 GLY B N 1
ATOM 2672 C CA . GLY B 1 73 ? -8.133 -4.84 9.5 1 96.44 73 GLY B CA 1
ATOM 2673 C C . GLY B 1 73 ? -6.941 -5.484 10.188 1 96.44 73 GLY B C 1
ATOM 2674 O O . GLY B 1 73 ? -5.797 -5.082 9.961 1 96.44 73 GLY B O 1
ATOM 2675 N N . ASN B 1 74 ? -7.219 -6.504 10.977 1 96.94 74 ASN B N 1
ATOM 2676 C CA . ASN B 1 74 ? -6.156 -7.223 11.68 1 96.94 74 ASN B CA 1
ATOM 2677 C C . ASN B 1 74 ? -5.27 -7.996 10.703 1 96.94 74 ASN B C 1
ATOM 2679 O O . ASN B 1 74 ? -4.059 -8.094 10.906 1 96.94 74 ASN B O 1
ATOM 2683 N N . LEU B 1 75 ? -5.891 -8.562 9.68 1 98.44 75 LEU B N 1
ATOM 2684 C CA . LEU B 1 75 ? -5.121 -9.242 8.641 1 98.44 75 LEU B CA 1
ATOM 2685 C C . LEU B 1 75 ? -4.164 -8.273 7.953 1 98.44 75 LEU B C 1
ATOM 2687 O O . LEU B 1 75 ? -3.01 -8.617 7.691 1 98.44 75 LEU B O 1
ATOM 2691 N N . THR B 1 76 ? -4.676 -7.078 7.672 1 98.06 76 THR B N 1
ATOM 2692 C CA . THR B 1 76 ? -3.857 -6.059 7.031 1 98.06 76 THR B CA 1
ATOM 2693 C C . THR B 1 76 ? -2.664 -5.688 7.906 1 98.06 76 THR B C 1
ATOM 2695 O O . THR B 1 76 ? -1.531 -5.613 7.426 1 98.06 76 THR B O 1
ATOM 2698 N N . ASP B 1 77 ? -2.912 -5.461 9.18 1 97.06 77 ASP B N 1
ATOM 2699 C CA . ASP B 1 77 ? -1.847 -5.133 10.125 1 97.06 77 ASP B CA 1
ATOM 2700 C C . ASP B 1 77 ? -0.813 -6.258 10.195 1 97.06 77 ASP B C 1
ATOM 2702 O O . ASP B 1 77 ? 0.392 -6.004 10.133 1 97.06 77 ASP B O 1
ATOM 2706 N N . LEU B 1 78 ? -1.327 -7.465 10.312 1 98.25 78 LEU B N 1
ATOM 2707 C CA . LEU B 1 78 ? -0.45 -8.625 10.43 1 98.25 78 LEU B CA 1
ATOM 2708 C C . LEU B 1 78 ? 0.378 -8.812 9.164 1 98.25 78 LEU B C 1
ATOM 2710 O O . LEU B 1 78 ? 1.578 -9.086 9.234 1 98.25 78 LEU B O 1
ATOM 2714 N N . LYS B 1 79 ? -0.239 -8.711 8.008 1 98.5 79 LYS B N 1
ATOM 2715 C CA . LYS B 1 79 ? 0.479 -8.812 6.738 1 98.5 79 LYS B CA 1
ATOM 2716 C C . LYS B 1 79 ? 1.582 -7.762 6.648 1 98.5 79 LYS B C 1
ATOM 2718 O O . LYS B 1 79 ? 2.707 -8.07 6.25 1 98.5 79 LYS B O 1
ATOM 2723 N N . SER B 1 80 ? 1.275 -6.543 7.027 1 98.12 80 SER B N 1
ATOM 2724 C CA . SER B 1 80 ? 2.211 -5.43 6.883 1 98.12 80 SER B CA 1
ATOM 2725 C C . SER B 1 80 ? 3.525 -5.715 7.602 1 98.12 80 SER B C 1
ATOM 2727 O O . SER B 1 80 ? 4.602 -5.453 7.066 1 98.12 80 SER B O 1
ATOM 2729 N N . VAL B 1 81 ? 3.502 -6.309 8.766 1 98 81 VAL B N 1
ATOM 2730 C CA . VAL B 1 81 ? 4.707 -6.52 9.562 1 98 81 VAL B CA 1
ATOM 2731 C C . VAL B 1 81 ? 5.461 -7.742 9.039 1 98 81 VAL B C 1
ATOM 2733 O O . VAL B 1 81 ? 6.625 -7.953 9.383 1 98 81 VAL B O 1
ATOM 2736 N N . ASN B 1 82 ? 4.805 -8.562 8.25 1 98.56 82 ASN B N 1
ATOM 2737 C CA . ASN B 1 82 ? 5.461 -9.742 7.699 1 98.56 82 ASN B CA 1
ATOM 2738 C C . ASN B 1 82 ? 6.074 -9.445 6.332 1 98.56 82 ASN B C 1
ATOM 2740 O O . ASN B 1 82 ? 6.855 -10.25 5.812 1 98.56 82 ASN B O 1
ATOM 2744 N N . VAL B 1 83 ? 5.719 -8.195 5.723 1 98.75 83 VAL B N 1
ATOM 2745 C CA . VAL B 1 83 ? 6.219 -7.938 4.375 1 98.75 83 VAL B CA 1
ATOM 2746 C C . VAL B 1 83 ? 6.926 -6.586 4.336 1 98.75 83 VAL B C 1
ATOM 2748 O O . VAL B 1 83 ? 7.438 -6.18 3.291 1 98.75 83 VAL B O 1
ATOM 2751 N N . ASP B 1 84 ? 6.984 -5.848 5.445 1 98.38 84 ASP B N 1
ATOM 2752 C CA . ASP B 1 84 ? 7.512 -4.484 5.406 1 98.38 84 ASP B CA 1
ATOM 2753 C C . ASP B 1 84 ? 9.031 -4.488 5.277 1 98.38 84 ASP B C 1
ATOM 2755 O O . ASP B 1 84 ? 9.656 -5.551 5.254 1 98.38 84 ASP B O 1
ATOM 2759 N N . THR B 1 85 ? 9.562 -3.389 5.148 1 98.5 85 THR B N 1
ATOM 2760 C CA . THR B 1 85 ? 10.984 -3.199 4.895 1 98.5 85 THR B CA 1
ATOM 2761 C C . THR B 1 85 ? 11.82 -3.836 6.004 1 98.5 85 THR B C 1
ATOM 2763 O O . THR B 1 85 ? 12.812 -4.512 5.727 1 98.5 85 THR B O 1
ATOM 2766 N N . GLU B 1 86 ? 11.438 -3.66 7.234 1 98.44 86 GLU B N 1
ATOM 2767 C CA . GLU B 1 86 ? 12.227 -4.199 8.336 1 98.44 86 GLU B CA 1
ATOM 2768 C C . GLU B 1 86 ? 12.273 -5.723 8.289 1 98.44 86 GLU B C 1
ATOM 2770 O O . GLU B 1 86 ? 13.344 -6.32 8.414 1 98.44 86 GLU B O 1
ATOM 2775 N N . LYS B 1 87 ? 11.078 -6.383 8.156 1 98.56 87 LYS B N 1
ATOM 2776 C CA . LYS B 1 87 ? 11.016 -7.84 8.094 1 98.56 87 LYS B CA 1
ATOM 2777 C C . LYS B 1 87 ? 11.922 -8.383 6.996 1 98.56 87 LYS B C 1
ATOM 2779 O O . LYS B 1 87 ? 12.688 -9.32 7.223 1 98.56 87 LYS B O 1
ATOM 2784 N N . LEU B 1 88 ? 11.875 -7.781 5.84 1 98.81 88 LEU B N 1
ATOM 2785 C CA . LEU B 1 88 ? 12.625 -8.258 4.684 1 98.81 88 LEU B CA 1
ATOM 2786 C C . LEU B 1 88 ? 14.117 -7.957 4.852 1 98.81 88 LEU B C 1
ATOM 2788 O O . LEU B 1 88 ? 14.961 -8.758 4.445 1 98.81 88 LEU B O 1
ATOM 2792 N N . ALA B 1 89 ? 14.406 -6.766 5.438 1 98.69 89 ALA B N 1
ATOM 2793 C CA . ALA B 1 89 ? 15.805 -6.449 5.707 1 98.69 89 ALA B CA 1
ATOM 2794 C C . ALA B 1 89 ? 16.422 -7.461 6.668 1 98.69 89 ALA B C 1
ATOM 2796 O O . ALA B 1 89 ? 17.594 -7.844 6.512 1 98.69 89 ALA B O 1
ATOM 2797 N N . ARG B 1 90 ? 15.703 -7.895 7.637 1 98.25 90 ARG B N 1
ATOM 2798 C CA . ARG B 1 90 ? 16.188 -8.914 8.57 1 98.25 90 ARG B CA 1
ATOM 2799 C C . ARG B 1 90 ? 16.469 -10.219 7.844 1 98.25 90 ARG B C 1
ATOM 2801 O O . ARG B 1 90 ? 17.422 -10.93 8.188 1 98.25 90 ARG B O 1
ATOM 2808 N N . VAL B 1 91 ? 15.664 -10.586 6.879 1 98.06 91 VAL B N 1
ATOM 2809 C CA . VAL B 1 91 ? 15.898 -11.773 6.07 1 98.06 91 VAL B CA 1
ATOM 2810 C C . VAL B 1 91 ? 17.234 -11.648 5.344 1 98.06 91 VAL B C 1
ATOM 2812 O O . VAL B 1 91 ? 18.031 -12.594 5.336 1 98.06 91 VAL B O 1
ATOM 2815 N N . ALA B 1 92 ? 17.453 -10.508 4.738 1 97.94 92 ALA B N 1
ATOM 2816 C CA . ALA B 1 92 ? 18.703 -10.273 4.008 1 97.94 92 ALA B CA 1
ATOM 2817 C C . ALA B 1 92 ? 19.906 -10.422 4.926 1 97.94 92 ALA B C 1
ATOM 2819 O O . ALA B 1 92 ? 20.922 -11.016 4.543 1 97.94 92 ALA B O 1
ATOM 2820 N N . ILE B 1 93 ? 19.812 -9.891 6.141 1 96.94 93 ILE B N 1
ATOM 2821 C CA . ILE B 1 93 ? 20.891 -9.961 7.117 1 96.94 93 ILE B CA 1
ATOM 2822 C C . ILE B 1 93 ? 21.078 -11.406 7.578 1 96.94 93 ILE B C 1
ATOM 2824 O O . ILE B 1 93 ? 22.203 -11.898 7.652 1 96.94 93 ILE B O 1
ATOM 2828 N N . LYS B 1 94 ? 20 -12.07 7.844 1 96.25 94 LYS B N 1
ATOM 2829 C CA . LYS B 1 94 ? 20 -13.445 8.336 1 96.25 94 LYS B CA 1
ATOM 2830 C C . LYS B 1 94 ? 20.812 -14.352 7.41 1 96.25 94 LYS B C 1
ATOM 2832 O O . LYS B 1 94 ? 21.578 -15.203 7.875 1 96.25 94 LYS B O 1
ATOM 2837 N N . TYR B 1 95 ? 20.703 -14.109 6.117 1 96.5 95 TYR B N 1
ATOM 2838 C CA . TYR B 1 95 ? 21.328 -15 5.148 1 96.5 95 TYR B CA 1
ATOM 2839 C C . TYR B 1 95 ? 22.484 -14.297 4.441 1 96.5 95 TYR B C 1
ATOM 2841 O O . TYR B 1 95 ? 23.016 -14.805 3.449 1 96.5 95 TYR B O 1
ATOM 2849 N N . ASN B 1 96 ? 22.828 -13.086 4.867 1 95.5 96 ASN B N 1
ATOM 2850 C CA . ASN B 1 96 ? 23.922 -12.289 4.336 1 95.5 96 ASN B CA 1
ATOM 2851 C C . ASN B 1 96 ? 23.797 -12.086 2.828 1 95.5 96 ASN B C 1
ATOM 2853 O O . ASN B 1 96 ? 24.766 -12.211 2.092 1 95.5 96 ASN B O 1
ATOM 2857 N N . LEU B 1 97 ? 22.609 -11.812 2.398 1 96.69 97 LEU B N 1
ATOM 2858 C CA . LEU B 1 97 ? 22.375 -11.656 0.969 1 96.69 97 LEU B CA 1
ATOM 2859 C C . LEU B 1 97 ? 23.125 -10.445 0.418 1 96.69 97 LEU B C 1
ATOM 2861 O O . LEU B 1 97 ? 23.547 -10.453 -0.739 1 96.69 97 LEU B O 1
ATOM 2865 N N . HIS B 1 98 ? 23.297 -9.43 1.255 1 95.56 98 HIS B N 1
ATOM 2866 C CA . HIS B 1 98 ? 23.922 -8.172 0.847 1 95.56 98 HIS B CA 1
ATOM 2867 C C . HIS B 1 98 ? 25.391 -8.375 0.471 1 95.56 98 HIS B C 1
ATOM 2869 O O . HIS B 1 98 ? 25.969 -7.578 -0.27 1 95.56 98 HIS B O 1
ATOM 2875 N N . ASP B 1 99 ? 25.984 -9.469 0.929 1 94.38 99 ASP B N 1
ATOM 2876 C CA . ASP B 1 99 ? 27.375 -9.766 0.601 1 94.38 99 ASP B CA 1
ATOM 2877 C C . ASP B 1 99 ? 27.516 -10.117 -0.876 1 94.38 99 ASP B C 1
ATOM 2879 O O . ASP B 1 99 ? 28.625 -10.078 -1.42 1 94.38 99 ASP B O 1
ATOM 2883 N N . TYR B 1 100 ? 26.438 -10.414 -1.495 1 94.12 100 TYR B N 1
ATOM 2884 C CA . TYR B 1 100 ? 26.484 -10.883 -2.875 1 94.12 100 TYR B CA 1
ATOM 2885 C C . TYR B 1 100 ? 25.859 -9.867 -3.822 1 94.12 100 TYR B C 1
ATOM 2887 O O . TYR B 1 100 ? 25.75 -10.109 -5.023 1 94.12 100 TYR B O 1
ATOM 2895 N N . LEU B 1 101 ? 25.422 -8.773 -3.285 1 94.75 101 LEU B N 1
ATOM 2896 C CA . LEU B 1 101 ? 24.828 -7.711 -4.086 1 94.75 101 LEU B CA 1
ATOM 2897 C C . LEU B 1 101 ? 25.891 -6.938 -4.848 1 94.75 101 LEU B C 1
ATOM 2899 O O . LEU B 1 101 ? 26.953 -6.625 -4.297 1 94.75 101 LEU B O 1
ATOM 2903 N N . ARG B 1 102 ? 25.609 -6.715 -6.133 1 93.31 102 ARG B N 1
ATOM 2904 C CA . ARG B 1 102 ? 26.422 -5.805 -6.922 1 93.31 102 ARG B CA 1
ATOM 2905 C C . ARG B 1 102 ? 25.938 -4.367 -6.789 1 93.31 102 ARG B C 1
ATOM 2907 O O . ARG B 1 102 ? 24.797 -4.055 -7.18 1 93.31 102 ARG B O 1
ATOM 2914 N N . TYR B 1 103 ? 26.766 -3.52 -6.18 1 91.94 103 TYR B N 1
ATOM 2915 C CA . TYR B 1 103 ? 26.328 -2.156 -5.906 1 91.94 103 TYR B CA 1
ATOM 2916 C C . TYR B 1 103 ? 27.516 -1.206 -5.824 1 91.94 103 TYR B C 1
ATOM 2918 O O . TYR B 1 103 ? 28.656 -1.643 -5.676 1 91.94 103 TYR B O 1
ATOM 2926 N N . GLN B 1 104 ? 27.234 0.046 -6.09 1 90.81 104 GLN B N 1
ATOM 2927 C CA . GLN B 1 104 ? 28.156 1.153 -5.836 1 90.81 104 GLN B CA 1
ATOM 2928 C C . GLN B 1 104 ? 27.5 2.219 -4.961 1 90.81 104 GLN B C 1
ATOM 2930 O O . GLN B 1 104 ? 27.234 3.328 -5.422 1 90.81 104 GLN B O 1
ATOM 2935 N N . ILE B 1 105 ? 27.141 1.885 -3.77 1 88.88 105 ILE B N 1
ATOM 2936 C CA . ILE B 1 105 ? 26.484 2.773 -2.82 1 88.88 105 ILE B CA 1
ATOM 2937 C C . ILE B 1 105 ? 27.469 3.186 -1.729 1 88.88 105 ILE B C 1
ATOM 2939 O O . ILE B 1 105 ? 28.094 2.334 -1.103 1 88.88 105 ILE B O 1
ATOM 2943 N N . HIS B 1 106 ? 27.5 4.414 -1.535 1 87.88 106 HIS B N 1
ATOM 2944 C CA . HIS B 1 106 ? 28.359 4.926 -0.472 1 87.88 106 HIS B CA 1
ATOM 2945 C C . HIS B 1 106 ? 27.781 4.602 0.903 1 87.88 106 HIS B C 1
ATOM 2947 O O . HIS B 1 106 ? 26.578 4.699 1.115 1 87.88 106 HIS B O 1
ATOM 2953 N N . LEU B 1 107 ? 28.531 4.148 1.901 1 90.75 107 LEU B N 1
ATOM 2954 C CA . LEU B 1 107 ? 28.234 3.943 3.314 1 90.75 107 LEU B CA 1
ATOM 2955 C C . LEU B 1 107 ? 27.219 2.809 3.496 1 90.75 107 LEU B C 1
ATOM 2957 O O . LEU B 1 107 ? 26.562 2.719 4.535 1 90.75 107 LEU B O 1
ATOM 2961 N N . PHE B 1 108 ? 27.031 1.994 2.488 1 94.75 108 PHE B N 1
ATOM 2962 C CA . PHE B 1 108 ? 26.062 0.901 2.557 1 94.75 108 PHE B CA 1
ATOM 2963 C C . PHE B 1 108 ? 26.438 -0.073 3.67 1 94.75 108 PHE B C 1
ATOM 2965 O O . PHE B 1 108 ? 25.578 -0.454 4.473 1 94.75 108 PHE B O 1
ATOM 2972 N N . LYS B 1 109 ? 27.656 -0.44 3.768 1 94.56 109 LYS B N 1
ATOM 2973 C CA . LYS B 1 109 ? 28.125 -1.394 4.773 1 94.56 109 LYS B CA 1
ATOM 2974 C C . LYS B 1 109 ? 27.875 -0.863 6.184 1 94.56 109 LYS B C 1
ATOM 2976 O O . LYS B 1 109 ? 27.484 -1.614 7.074 1 94.56 109 LYS B O 1
ATOM 2981 N N . GLU B 1 110 ? 28.109 0.385 6.34 1 95.69 110 GLU B N 1
ATOM 2982 C CA . GLU B 1 110 ? 27.891 1.011 7.641 1 95.69 110 GLU B CA 1
ATOM 2983 C C . GLU B 1 110 ? 26.406 0.99 8.016 1 95.69 110 GLU B C 1
ATOM 2985 O O . GLU B 1 110 ? 26.062 0.745 9.172 1 95.69 110 GLU B O 1
ATOM 2990 N N . GLN B 1 111 ? 25.578 1.247 7.09 1 95.5 111 GLN B N 1
ATOM 2991 C CA . GLN B 1 111 ? 24.141 1.221 7.309 1 95.5 111 GLN B CA 1
ATOM 2992 C C . GLN B 1 111 ? 23.656 -0.179 7.695 1 95.5 111 GLN B C 1
ATOM 2994 O O . GLN B 1 111 ? 22.797 -0.332 8.562 1 95.5 111 GLN B O 1
ATOM 2999 N N . VAL B 1 112 ? 24.219 -1.126 7.043 1 97.25 112 VAL B N 1
ATOM 3000 C CA . VAL B 1 112 ? 23.875 -2.518 7.316 1 97.25 112 VAL B CA 1
ATOM 3001 C C . VAL B 1 112 ? 24.281 -2.881 8.742 1 97.25 112 VAL B C 1
ATOM 3003 O O . VAL B 1 112 ? 23.5 -3.5 9.477 1 97.25 112 VAL B O 1
ATOM 3006 N N . ASP B 1 113 ? 25.453 -2.48 9.125 1 96.75 113 ASP B N 1
ATOM 3007 C CA . ASP B 1 113 ? 25.953 -2.775 10.461 1 96.75 113 ASP B CA 1
ATOM 3008 C C . ASP B 1 113 ? 25.109 -2.086 11.531 1 96.75 113 ASP B C 1
ATOM 3010 O O . ASP B 1 113 ? 24.797 -2.686 12.555 1 96.75 113 ASP B O 1
ATOM 3014 N N . GLU B 1 114 ? 24.812 -0.902 11.234 1 95.62 114 GLU B N 1
ATOM 3015 C CA . GLU B 1 114 ? 23.969 -0.157 12.156 1 95.62 114 GLU B CA 1
ATOM 3016 C C . GLU B 1 114 ? 22.609 -0.839 12.336 1 95.62 114 GLU B C 1
ATOM 3018 O O . GLU B 1 114 ? 22.109 -0.941 13.461 1 95.62 114 GLU B O 1
ATOM 3023 N N . PHE B 1 115 ? 22.047 -1.271 11.297 1 97.38 115 PHE B N 1
ATOM 3024 C CA . PHE B 1 115 ? 20.766 -1.961 11.352 1 97.38 115 PHE B CA 1
ATOM 3025 C C . PHE B 1 115 ? 20.891 -3.287 12.086 1 97.38 115 PHE B C 1
ATOM 3027 O O . PHE B 1 115 ? 20.062 -3.607 12.945 1 97.38 115 PHE B O 1
ATOM 3034 N N . ARG B 1 116 ? 21.891 -4.012 11.797 1 96.56 116 ARG B N 1
ATOM 3035 C CA . ARG B 1 116 ? 22.141 -5.281 12.469 1 96.56 116 ARG B CA 1
ATOM 3036 C C . ARG B 1 116 ? 22.203 -5.094 13.984 1 96.56 116 ARG B C 1
ATOM 3038 O O . ARG B 1 116 ? 21.562 -5.84 14.727 1 96.56 116 ARG B O 1
ATOM 3045 N N . ASP B 1 117 ? 22.859 -4.074 14.398 1 96.38 117 ASP B N 1
ATOM 3046 C CA . ASP B 1 117 ? 22.984 -3.783 15.828 1 96.38 117 ASP B CA 1
ATOM 3047 C C . ASP B 1 117 ? 21.625 -3.412 16.422 1 96.38 117 ASP B C 1
ATOM 3049 O O . ASP B 1 117 ? 21.281 -3.865 17.516 1 96.38 117 ASP B O 1
ATOM 3053 N N . ALA B 1 118 ? 20.922 -2.645 15.719 1 94.88 118 ALA B N 1
ATOM 3054 C CA . ALA B 1 118 ? 19.625 -2.178 16.203 1 94.88 118 ALA B CA 1
ATOM 3055 C C . ALA B 1 118 ? 18.656 -3.342 16.375 1 94.88 118 ALA B C 1
ATOM 3057 O O . ALA B 1 118 ? 17.812 -3.322 17.266 1 94.88 118 ALA B O 1
ATOM 3058 N N . THR B 1 119 ? 18.781 -4.352 15.5 1 96.06 119 THR B N 1
ATOM 3059 C CA . THR B 1 119 ? 17.859 -5.48 15.547 1 96.06 119 THR B CA 1
ATOM 3060 C C . THR B 1 119 ? 18.031 -6.273 16.844 1 96.06 119 THR B C 1
ATOM 3062 O O . THR B 1 119 ? 17.109 -6.961 17.281 1 96.06 119 THR B O 1
ATOM 3065 N N . MET B 1 120 ? 19.141 -6.176 17.469 1 94.94 120 MET B N 1
ATOM 3066 C CA . MET B 1 120 ? 19.422 -6.922 18.688 1 94.94 120 MET B CA 1
ATOM 3067 C C . MET B 1 120 ? 18.5 -6.477 19.828 1 94.94 120 MET B C 1
ATOM 3069 O O . MET B 1 120 ? 18.172 -7.273 20.703 1 94.94 120 MET B O 1
ATOM 3073 N N . GLU B 1 121 ? 18.078 -5.27 19.766 1 93.94 121 GLU B N 1
ATOM 3074 C CA . GLU B 1 121 ? 17.188 -4.727 20.781 1 93.94 121 GLU B CA 1
ATOM 3075 C C . GLU B 1 121 ? 15.75 -5.152 20.547 1 93.94 121 GLU B C 1
ATOM 3077 O O . GLU B 1 121 ? 14.922 -5.09 21.453 1 93.94 121 GLU B O 1
ATOM 3082 N N . TYR B 1 122 ? 15.508 -5.602 19.312 1 93.94 122 TYR B N 1
ATOM 3083 C CA . TYR B 1 122 ? 14.164 -5.996 18.906 1 93.94 122 TYR B CA 1
ATOM 3084 C C . TYR B 1 122 ? 14.188 -7.352 18.203 1 93.94 122 TYR B C 1
ATOM 3086 O O . TYR B 1 122 ? 14.219 -7.426 16.969 1 93.94 122 TYR B O 1
ATOM 3094 N N . PRO B 1 123 ? 14.117 -8.367 18.891 1 90 123 PRO B N 1
ATOM 3095 C CA . PRO B 1 123 ? 14.383 -9.688 18.312 1 90 123 PRO B CA 1
ATOM 3096 C C . PRO B 1 123 ? 13.445 -10.031 17.172 1 90 123 PRO B C 1
ATOM 3098 O O . PRO B 1 123 ? 13.875 -10.656 16.188 1 90 123 PRO B O 1
ATOM 3101 N N . LEU B 1 124 ? 12.172 -9.688 17.156 1 94.19 124 LEU B N 1
ATOM 3102 C CA . LEU B 1 124 ? 11.242 -10.117 16.125 1 94.19 124 LEU B CA 1
ATOM 3103 C C . LEU B 1 124 ? 10.938 -8.969 15.164 1 94.19 124 LEU B C 1
ATOM 3105 O O . LEU B 1 124 ? 11.031 -9.133 13.945 1 94.19 124 LEU B O 1
ATOM 3109 N N . HIS B 1 125 ? 10.695 -7.844 15.672 1 97.38 125 HIS B N 1
ATOM 3110 C CA . HIS B 1 125 ? 10.289 -6.648 14.938 1 97.38 125 HIS B CA 1
ATOM 3111 C C . HIS B 1 125 ? 10.242 -5.43 15.852 1 97.38 125 HIS B C 1
ATOM 3113 O O . HIS B 1 125 ? 9.859 -5.539 17.016 1 97.38 125 HIS B O 1
ATOM 3119 N N . SER B 1 126 ? 10.578 -4.266 15.336 1 97.38 126 SER B N 1
ATOM 3120 C CA . SER B 1 126 ? 10.68 -3.084 16.188 1 97.38 126 SER B CA 1
ATOM 3121 C C . SER B 1 126 ? 9.391 -2.27 16.156 1 97.38 126 SER B C 1
ATOM 3123 O O . SER B 1 126 ? 9.242 -1.31 16.922 1 97.38 126 SER B O 1
ATOM 3125 N N . ALA B 1 127 ? 8.516 -2.582 15.25 1 96.38 127 ALA B N 1
ATOM 3126 C CA . ALA B 1 127 ? 7.285 -1.837 15.016 1 96.38 127 ALA B CA 1
ATOM 3127 C C . ALA B 1 127 ? 7.582 -0.382 14.664 1 96.38 127 ALA B C 1
ATOM 3129 O O . ALA B 1 127 ? 6.977 0.534 15.227 1 96.38 127 ALA B O 1
ATOM 3130 N N . GLY B 1 128 ? 8.562 -0.207 13.867 1 97.38 128 GLY B N 1
ATOM 3131 C CA . GLY B 1 128 ? 8.844 1.104 13.297 1 97.38 128 GLY B CA 1
ATOM 3132 C C . GLY B 1 128 ? 9.836 1.907 14.117 1 97.38 128 GLY B C 1
ATOM 3133 O O . GLY B 1 128 ? 10.031 3.098 13.867 1 97.38 128 GLY B O 1
ATOM 3134 N N . ARG B 1 129 ? 10.57 1.318 15.047 1 97.06 129 ARG B N 1
ATOM 3135 C CA . ARG B 1 129 ? 11.398 2.084 15.969 1 97.06 129 ARG B CA 1
ATOM 3136 C C . ARG B 1 129 ? 12.867 2.037 15.562 1 97.06 129 ARG B C 1
ATOM 3138 O O . ARG B 1 129 ? 13.727 2.625 16.219 1 97.06 129 ARG B O 1
ATOM 3145 N N . ILE B 1 130 ? 13.172 1.372 14.469 1 97.5 130 ILE B N 1
ATOM 3146 C CA . ILE B 1 130 ? 14.523 1.399 13.906 1 97.5 130 ILE B CA 1
ATOM 3147 C C . ILE B 1 130 ? 14.445 1.707 12.414 1 97.5 130 ILE B C 1
ATOM 3149 O O . ILE B 1 130 ? 13.359 1.768 11.836 1 97.5 130 ILE B O 1
ATOM 3153 N N . ASP B 1 131 ? 15.586 1.866 11.734 1 96.88 131 ASP B N 1
ATOM 3154 C CA . ASP B 1 131 ? 15.656 2.322 10.352 1 96.88 131 ASP B CA 1
ATOM 3155 C C . ASP B 1 131 ? 16.281 1.263 9.453 1 96.88 131 ASP B C 1
ATOM 3157 O O . ASP B 1 131 ? 17.484 1.303 9.188 1 96.88 131 ASP B O 1
ATOM 3161 N N . PRO B 1 132 ? 15.531 0.362 8.906 1 98 132 PRO B N 1
ATOM 3162 C CA . PRO B 1 132 ? 16.078 -0.651 8 1 98 132 PRO B CA 1
ATOM 3163 C C . PRO B 1 132 ? 16.5 -0.075 6.652 1 98 132 PRO B C 1
ATOM 3165 O O . PRO B 1 132 ? 15.758 0.705 6.055 1 98 132 PRO B O 1
ATOM 3168 N N . PRO B 1 133 ? 17.703 -0.443 6.168 1 96.88 133 PRO B N 1
ATOM 3169 C CA . PRO B 1 133 ? 18.062 -0.028 4.809 1 96.88 133 PRO B CA 1
ATOM 3170 C C . PRO B 1 133 ? 17.156 -0.641 3.746 1 96.88 133 PRO B C 1
ATOM 3172 O O . PRO B 1 133 ? 17.047 -1.866 3.66 1 96.88 133 PRO B O 1
ATOM 3175 N N . LYS B 1 134 ? 16.562 0.124 2.99 1 97.19 134 LYS B N 1
ATOM 3176 C CA . LYS B 1 134 ? 15.625 -0.321 1.966 1 97.19 134 LYS B CA 1
ATOM 3177 C C . LYS B 1 134 ? 16.281 -1.284 0.988 1 97.19 134 LYS B C 1
ATOM 3179 O O . LYS B 1 134 ? 15.648 -2.211 0.487 1 97.19 134 LYS B O 1
ATOM 3184 N N . VAL B 1 135 ? 17.578 -1.074 0.673 1 97.5 135 VAL B N 1
ATOM 3185 C CA . VAL B 1 135 ? 18.328 -1.887 -0.277 1 97.5 135 VAL B CA 1
ATOM 3186 C C . VAL B 1 135 ? 18.266 -3.355 0.135 1 97.5 135 VAL B C 1
ATOM 3188 O O . VAL B 1 135 ? 18.156 -4.242 -0.716 1 97.5 135 VAL B O 1
ATOM 3191 N N . LEU B 1 136 ? 18.328 -3.596 1.427 1 98.31 136 LEU B N 1
ATOM 3192 C CA . LEU B 1 136 ? 18.281 -4.961 1.936 1 98.31 136 LEU B CA 1
ATOM 3193 C C . LEU B 1 136 ? 16.938 -5.617 1.62 1 98.31 136 LEU B C 1
ATOM 3195 O O . LEU B 1 136 ? 16.891 -6.766 1.178 1 98.31 136 LEU B O 1
ATOM 3199 N N . ALA B 1 137 ? 15.867 -4.891 1.876 1 98.69 137 ALA B N 1
ATOM 3200 C CA . ALA B 1 137 ? 14.531 -5.398 1.571 1 98.69 137 ALA B CA 1
ATOM 3201 C C . ALA B 1 137 ? 14.359 -5.629 0.072 1 98.69 137 ALA B C 1
ATOM 3203 O O . ALA B 1 137 ? 13.758 -6.621 -0.347 1 98.69 137 ALA B O 1
ATOM 3204 N N . ASP B 1 138 ? 14.93 -4.766 -0.756 1 98.31 138 ASP B N 1
ATOM 3205 C CA . ASP B 1 138 ? 14.828 -4.824 -2.211 1 98.31 138 ASP B CA 1
ATOM 3206 C C . ASP B 1 138 ? 15.453 -6.105 -2.754 1 98.31 138 ASP B C 1
ATOM 3208 O O . ASP B 1 138 ? 14.969 -6.676 -3.734 1 98.31 138 ASP B O 1
ATOM 3212 N N . ILE B 1 139 ? 16.531 -6.535 -2.129 1 97.81 139 ILE B N 1
ATOM 3213 C CA . ILE B 1 139 ? 17.188 -7.766 -2.555 1 97.81 139 ILE B CA 1
ATOM 3214 C C . ILE B 1 139 ? 16.234 -8.945 -2.406 1 97.81 139 ILE B C 1
ATOM 3216 O O . ILE B 1 139 ? 16.109 -9.766 -3.314 1 97.81 139 ILE B O 1
ATOM 3220 N N . VAL B 1 140 ? 15.531 -8.984 -1.295 1 98.56 140 VAL B N 1
ATOM 3221 C CA . VAL B 1 140 ? 14.625 -10.086 -0.996 1 98.56 140 VAL B CA 1
ATOM 3222 C C . VAL B 1 140 ? 13.445 -10.07 -1.961 1 98.56 140 VAL B C 1
ATOM 3224 O O . VAL B 1 140 ? 13.094 -11.094 -2.549 1 98.56 140 VAL B O 1
ATOM 3227 N N . GLU B 1 141 ? 12.883 -8.883 -2.129 1 98.81 141 GLU B N 1
ATOM 3228 C CA . GLU B 1 141 ? 11.758 -8.734 -3.047 1 98.81 141 GLU B CA 1
ATOM 3229 C C . GLU B 1 141 ? 12.148 -9.133 -4.469 1 98.81 141 GLU B C 1
ATOM 3231 O O . GLU B 1 141 ? 11.414 -9.859 -5.141 1 98.81 141 GLU B O 1
ATOM 3236 N N . SER B 1 142 ? 13.32 -8.625 -4.934 1 98.56 142 SER B N 1
ATOM 3237 C CA . SER B 1 142 ? 13.781 -8.922 -6.285 1 98.56 142 SER B CA 1
ATOM 3238 C C . SER B 1 142 ? 14.062 -10.414 -6.457 1 98.56 142 SER B C 1
ATOM 3240 O O . SER B 1 142 ? 13.805 -10.984 -7.52 1 98.56 142 SER B O 1
ATOM 3242 N N . LEU B 1 143 ? 14.633 -11.062 -5.434 1 98.38 143 LEU B N 1
ATOM 3243 C CA . LEU B 1 143 ? 14.867 -12.5 -5.469 1 98.38 143 LEU B CA 1
ATOM 3244 C C . LEU B 1 143 ? 13.555 -13.266 -5.625 1 98.38 143 LEU B C 1
ATOM 3246 O O . LEU B 1 143 ? 13.469 -14.195 -6.43 1 98.38 143 LEU B O 1
ATOM 3250 N N . ILE B 1 144 ? 12.555 -12.859 -4.895 1 98.75 144 ILE B N 1
ATOM 3251 C CA . ILE B 1 144 ? 11.234 -13.484 -4.98 1 98.75 144 ILE B CA 1
ATOM 3252 C C . ILE B 1 144 ? 10.68 -13.312 -6.391 1 98.75 144 ILE B C 1
ATOM 3254 O O . ILE B 1 144 ? 10.172 -14.273 -6.984 1 98.75 144 ILE B O 1
ATOM 3258 N N . GLY B 1 145 ? 10.797 -12.078 -6.941 1 98.81 145 GLY B N 1
ATOM 3259 C CA . GLY B 1 145 ? 10.367 -11.852 -8.312 1 98.81 145 GLY B CA 1
ATOM 3260 C C . GLY B 1 145 ? 11.086 -12.727 -9.32 1 98.81 145 GLY B C 1
ATOM 3261 O O . GLY B 1 145 ? 10.469 -13.266 -10.234 1 98.81 145 GLY B O 1
ATOM 3262 N N . ALA B 1 146 ? 12.375 -12.891 -9.164 1 98.56 146 ALA B N 1
ATOM 3263 C CA . ALA B 1 146 ? 13.195 -13.711 -10.055 1 98.56 146 ALA B CA 1
ATOM 3264 C C . ALA B 1 146 ? 12.766 -15.18 -10 1 98.56 146 ALA B C 1
ATOM 3266 O O . ALA B 1 146 ? 12.625 -15.828 -11.039 1 98.56 146 ALA B O 1
ATOM 3267 N N . ILE B 1 147 ? 12.57 -15.672 -8.812 1 98.5 147 ILE B N 1
ATOM 3268 C CA . ILE B 1 147 ? 12.172 -17.062 -8.641 1 98.5 147 ILE B CA 1
ATOM 3269 C C . ILE B 1 147 ? 10.789 -17.281 -9.25 1 98.5 147 ILE B C 1
ATOM 3271 O O . ILE B 1 147 ? 10.555 -18.297 -9.922 1 98.5 147 ILE B O 1
ATOM 3275 N N . TYR B 1 148 ? 9.906 -16.375 -9.055 1 98.81 148 TYR B N 1
ATOM 3276 C CA . TYR B 1 148 ? 8.562 -16.438 -9.609 1 98.81 148 TYR B CA 1
ATOM 3277 C C . TYR B 1 148 ? 8.609 -16.562 -11.133 1 98.81 148 TYR B C 1
ATOM 3279 O O . TYR B 1 148 ? 7.957 -17.438 -11.703 1 98.81 148 TYR B O 1
ATOM 3287 N N . ILE B 1 149 ? 9.383 -15.711 -11.75 1 98.75 149 ILE B N 1
ATOM 3288 C CA . ILE B 1 149 ? 9.523 -15.766 -13.203 1 98.75 149 ILE B CA 1
ATOM 3289 C C . ILE B 1 149 ? 10.203 -17.062 -13.609 1 98.75 149 ILE B C 1
ATOM 3291 O O . ILE B 1 149 ? 9.734 -17.766 -14.508 1 98.75 149 ILE B O 1
ATOM 3295 N N . ASP B 1 150 ? 11.289 -17.453 -12.93 1 98.56 150 ASP B N 1
ATOM 3296 C CA . ASP B 1 150 ? 12.109 -18.609 -13.289 1 98.56 150 ASP B CA 1
ATOM 3297 C C . ASP B 1 150 ? 11.344 -19.906 -13.102 1 98.56 150 ASP B C 1
ATOM 3299 O O . ASP B 1 150 ? 11.625 -20.906 -13.781 1 98.56 150 ASP B O 1
ATOM 3303 N N . SER B 1 151 ? 10.398 -19.922 -12.219 1 98.25 151 SER B N 1
ATOM 3304 C CA . SER B 1 151 ? 9.586 -21.109 -11.961 1 98.25 151 SER B CA 1
ATOM 3305 C C . SER B 1 151 ? 8.352 -21.141 -12.852 1 98.25 151 SER B C 1
ATOM 3307 O O . SER B 1 151 ? 7.371 -21.828 -12.547 1 98.25 151 SER B O 1
ATOM 3309 N N . ASN B 1 152 ? 8.32 -20.312 -13.883 1 97.94 152 ASN B N 1
ATOM 3310 C CA . ASN B 1 152 ? 7.191 -20.203 -14.805 1 97.94 152 ASN B CA 1
ATOM 3311 C C . ASN B 1 152 ? 5.926 -19.734 -14.094 1 97.94 152 ASN B C 1
ATOM 3313 O O . ASN B 1 152 ? 4.871 -20.344 -14.227 1 97.94 152 ASN B O 1
ATOM 3317 N N . PHE B 1 153 ? 6.117 -18.766 -13.18 1 98.12 153 PHE B N 1
ATOM 3318 C CA . PHE B 1 153 ? 5.055 -18.031 -12.492 1 98.12 153 PHE B CA 1
ATOM 3319 C C . PHE B 1 153 ? 4.301 -18.953 -11.539 1 98.12 153 PHE B C 1
ATOM 3321 O O . PHE B 1 153 ? 3.088 -18.828 -11.367 1 98.12 153 PHE B O 1
ATOM 3328 N N . SER B 1 154 ? 5.008 -19.906 -10.953 1 98.06 154 SER B N 1
ATOM 3329 C CA . SER B 1 154 ? 4.395 -20.828 -9.992 1 98.06 154 SER B CA 1
ATOM 3330 C C . SER B 1 154 ? 4.301 -20.188 -8.609 1 98.06 154 SER B C 1
ATOM 3332 O O . SER B 1 154 ? 5.312 -20.016 -7.926 1 98.06 154 SER B O 1
ATOM 3334 N N . MET B 1 155 ? 3.086 -19.938 -8.188 1 97.81 155 MET B N 1
ATOM 3335 C CA . MET B 1 155 ? 2.871 -19.391 -6.852 1 97.81 155 MET B CA 1
ATOM 3336 C C . MET B 1 155 ? 3.23 -20.422 -5.777 1 97.81 155 MET B C 1
ATOM 3338 O O . MET B 1 155 ? 3.766 -20.062 -4.727 1 97.81 155 MET B O 1
ATOM 3342 N N . ASP B 1 156 ? 3.012 -21.656 -6.059 1 97.62 156 ASP B N 1
ATOM 3343 C CA . ASP B 1 156 ? 3.309 -22.719 -5.105 1 97.62 156 ASP B CA 1
ATOM 3344 C C . ASP B 1 156 ? 4.812 -22.844 -4.883 1 97.62 156 ASP B C 1
ATOM 3346 O O . ASP B 1 156 ? 5.273 -22.922 -3.744 1 97.62 156 ASP B O 1
ATOM 3350 N N . THR B 1 157 ? 5.543 -22.859 -5.973 1 97.81 157 THR B N 1
ATOM 3351 C CA . THR B 1 157 ? 6.996 -22.953 -5.871 1 97.81 157 THR B CA 1
ATOM 3352 C C . THR B 1 157 ? 7.559 -21.719 -5.148 1 97.81 157 THR B C 1
ATOM 3354 O O . THR B 1 157 ? 8.43 -21.844 -4.285 1 97.81 157 THR B O 1
ATOM 3357 N N . THR B 1 158 ? 7 -20.578 -5.496 1 98.5 158 THR B N 1
ATOM 3358 C CA . THR B 1 158 ? 7.469 -19.344 -4.879 1 98.5 158 THR B CA 1
ATOM 3359 C C . THR B 1 158 ? 7.137 -19.328 -3.387 1 98.5 158 THR B C 1
ATOM 3361 O O . THR B 1 158 ? 7.949 -18.891 -2.57 1 98.5 158 THR B O 1
ATOM 3364 N N . TRP B 1 159 ? 5.984 -19.859 -3.025 1 98.31 159 TRP B N 1
ATOM 3365 C CA . TRP B 1 159 ? 5.57 -19.906 -1.627 1 98.31 159 TRP B CA 1
ATOM 3366 C C . TRP B 1 159 ? 6.512 -20.766 -0.802 1 98.31 159 TRP B C 1
ATOM 3368 O O . TRP B 1 159 ? 6.867 -20.422 0.325 1 98.31 159 TRP B O 1
ATOM 3378 N N . LYS B 1 160 ? 6.91 -21.875 -1.308 1 97.25 160 LYS B N 1
ATOM 3379 C CA . LYS B 1 160 ? 7.836 -22.75 -0.587 1 97.25 160 LYS B CA 1
ATOM 3380 C C . LYS B 1 160 ? 9.109 -22 -0.207 1 97.25 160 LYS B C 1
ATOM 3382 O O . LYS B 1 160 ? 9.594 -22.125 0.921 1 97.25 160 LYS B O 1
ATOM 3387 N N . VAL B 1 161 ? 9.586 -21.219 -1.09 1 96.75 161 VAL B N 1
ATOM 3388 C CA . VAL B 1 161 ? 10.805 -20.438 -0.87 1 96.75 161 VAL B CA 1
ATOM 3389 C C . VAL B 1 161 ? 10.539 -19.328 0.143 1 96.75 161 VAL B C 1
ATOM 3391 O O . VAL B 1 161 ? 11.266 -19.188 1.126 1 96.75 161 VAL B O 1
ATOM 3394 N N . VAL B 1 162 ? 9.453 -18.562 -0.112 1 97.25 162 VAL B N 1
ATOM 3395 C CA . VAL B 1 162 ? 9.109 -17.406 0.705 1 97.25 162 VAL B CA 1
ATOM 3396 C C . VAL B 1 162 ? 8.852 -17.844 2.143 1 97.25 162 VAL B C 1
ATOM 3398 O O . VAL B 1 162 ? 9.312 -17.219 3.09 1 97.25 162 VAL B O 1
ATOM 3401 N N . LYS B 1 163 ? 8.172 -18.891 2.254 1 95.75 163 LYS B N 1
ATOM 3402 C CA . LYS B 1 163 ? 7.828 -19.406 3.574 1 95.75 163 LYS B CA 1
ATOM 3403 C C . LYS B 1 163 ? 9.086 -19.703 4.391 1 95.75 163 LYS B C 1
ATOM 3405 O O . LYS B 1 163 ? 9.164 -19.344 5.566 1 95.75 163 LYS B O 1
ATOM 3410 N N . ASP B 1 164 ? 10.062 -20.281 3.785 1 93.62 164 ASP B N 1
ATOM 3411 C CA . ASP B 1 164 ? 11.305 -20.625 4.465 1 93.62 164 ASP B CA 1
ATOM 3412 C C . ASP B 1 164 ? 12.125 -19.375 4.777 1 93.62 164 ASP B C 1
ATOM 3414 O O . ASP B 1 164 ? 12.641 -19.219 5.883 1 93.62 164 ASP B O 1
ATOM 3418 N N . LEU B 1 165 ? 12.164 -18.484 3.859 1 95.62 165 LEU B N 1
ATOM 3419 C CA . LEU B 1 165 ? 12.945 -17.266 3.998 1 95.62 165 LEU B CA 1
ATOM 3420 C C . LEU B 1 165 ? 12.438 -16.422 5.16 1 95.62 165 LEU B C 1
ATOM 3422 O O . LEU B 1 165 ? 13.227 -15.82 5.895 1 95.62 165 LEU B O 1
ATOM 3426 N N . LEU B 1 166 ? 11.148 -16.422 5.387 1 96.94 166 LEU B N 1
ATOM 3427 C CA . LEU B 1 166 ? 10.539 -15.453 6.281 1 96.94 166 LEU B CA 1
ATOM 3428 C C . LEU B 1 166 ? 10.406 -16.016 7.691 1 96.94 166 LEU B C 1
ATOM 3430 O O . LEU B 1 166 ? 9.953 -15.32 8.602 1 96.94 166 LEU B O 1
ATOM 3434 N N . GLN B 1 167 ? 10.859 -17.203 7.898 1 95.12 167 GLN B N 1
ATOM 3435 C CA . GLN B 1 167 ? 10.727 -17.781 9.234 1 95.12 167 GLN B CA 1
ATOM 3436 C C . GLN B 1 167 ? 11.648 -17.094 10.227 1 95.12 167 GLN B C 1
ATOM 3438 O O . GLN B 1 167 ? 12.797 -16.781 9.906 1 95.12 167 GLN B O 1
ATOM 3443 N N . PRO B 1 168 ? 11.156 -16.953 11.43 1 96.12 168 PRO B N 1
ATOM 3444 C CA . PRO B 1 168 ? 9.781 -17.172 11.883 1 96.12 168 PRO B CA 1
ATOM 3445 C C . PRO B 1 168 ? 8.82 -16.078 11.398 1 96.12 168 PRO B C 1
ATOM 3447 O O . PRO B 1 168 ? 9.188 -14.898 11.375 1 96.12 168 PRO B O 1
ATOM 3450 N N . LEU B 1 169 ? 7.707 -16.453 11.008 1 97 169 LEU B N 1
ATOM 3451 C CA . LEU B 1 169 ? 6.648 -15.508 10.688 1 97 169 LEU B CA 1
ATOM 3452 C C . LEU B 1 169 ? 6.094 -14.859 11.953 1 97 169 LEU B C 1
ATOM 3454 O O . LEU B 1 169 ? 6.031 -15.508 13.008 1 97 169 LEU B O 1
ATOM 3458 N N . ILE B 1 170 ? 5.793 -13.641 11.844 1 97.94 170 ILE B N 1
ATOM 3459 C CA . ILE B 1 170 ? 5.074 -12.984 12.93 1 97.94 170 ILE B CA 1
ATOM 3460 C C . ILE B 1 170 ? 3.617 -13.445 12.938 1 97.94 170 ILE B C 1
ATOM 3462 O O . ILE B 1 170 ? 2.939 -13.406 11.914 1 97.94 170 ILE B O 1
ATOM 3466 N N . THR B 1 171 ? 3.17 -13.93 14.023 1 98.06 171 THR B N 1
ATOM 3467 C CA . THR B 1 171 ? 1.826 -14.469 14.211 1 98.06 171 THR B CA 1
ATOM 3468 C C . THR B 1 171 ? 0.989 -13.531 15.078 1 98.06 171 THR B C 1
ATOM 3470 O O . THR B 1 171 ? 1.514 -12.578 15.664 1 98.06 171 THR B O 1
ATOM 3473 N N . PRO B 1 172 ? -0.359 -13.781 15.125 1 97.62 172 PRO B N 1
ATOM 3474 C CA . PRO B 1 172 ? -1.179 -12.969 16.016 1 97.62 172 PRO B CA 1
ATOM 3475 C C . PRO B 1 172 ? -0.677 -12.992 17.453 1 97.62 172 PRO B C 1
ATOM 3477 O O . PRO B 1 172 ? -0.811 -12 18.188 1 97.62 172 PRO B O 1
ATOM 3480 N N . ALA B 1 173 ? -0.008 -14.047 17.859 1 96.56 173 ALA B N 1
ATOM 3481 C CA . ALA B 1 173 ? 0.482 -14.195 19.234 1 96.56 173 ALA B CA 1
ATOM 3482 C C . ALA B 1 173 ? 1.731 -13.352 19.453 1 96.56 173 ALA B C 1
ATOM 3484 O O . ALA B 1 173 ? 1.99 -12.906 20.578 1 96.56 173 ALA B O 1
ATOM 3485 N N . THR B 1 174 ? 2.527 -13.086 18.422 1 96.69 174 THR B N 1
ATOM 3486 C CA . THR B 1 174 ? 3.799 -12.383 18.578 1 96.69 174 THR B CA 1
ATOM 3487 C C . THR B 1 174 ? 3.715 -10.977 18 1 96.69 174 THR B C 1
ATOM 3489 O O . THR B 1 174 ? 4.668 -10.203 18.094 1 96.69 174 THR B O 1
ATOM 3492 N N . PHE B 1 175 ? 2.566 -10.664 17.438 1 95.75 175 PHE B N 1
ATOM 3493 C CA . PHE B 1 175 ? 2.322 -9.383 16.781 1 95.75 175 PHE B CA 1
ATOM 3494 C C . PHE B 1 175 ? 2.305 -8.258 17.797 1 95.75 175 PHE B C 1
ATOM 3496 O O . PHE B 1 175 ? 1.662 -8.367 18.844 1 95.75 175 PHE B O 1
ATOM 3503 N N . GLU B 1 176 ? 3.1 -7.203 17.531 1 94.19 176 GLU B N 1
ATOM 3504 C CA . GLU B 1 176 ? 3.068 -5.977 18.328 1 94.19 176 GLU B CA 1
ATOM 3505 C C . GLU B 1 176 ? 2.391 -4.844 17.562 1 94.19 176 GLU B C 1
ATOM 3507 O O . GLU B 1 176 ? 2.764 -4.539 16.438 1 94.19 176 GLU B O 1
ATOM 3512 N N . ILE B 1 177 ? 1.456 -4.207 18.188 1 93.56 177 ILE B N 1
ATOM 3513 C CA . ILE B 1 177 ? 0.748 -3.086 17.578 1 93.56 177 ILE B CA 1
ATOM 3514 C C . ILE B 1 177 ? 1.699 -1.902 17.422 1 93.56 177 ILE B C 1
ATOM 3516 O O . ILE B 1 177 ? 2.508 -1.621 18.312 1 93.56 177 ILE B O 1
ATOM 3520 N N . HIS B 1 178 ? 1.621 -1.253 16.312 1 96.62 178 HIS B N 1
ATOM 3521 C CA . HIS B 1 178 ? 2.432 -0.068 16.062 1 96.62 178 HIS B CA 1
ATOM 3522 C C . HIS B 1 178 ? 2.225 0.986 17.141 1 96.62 178 HIS B C 1
ATOM 3524 O O . HIS B 1 178 ? 1.089 1.27 17.531 1 96.62 178 HIS B O 1
ATOM 3530 N N . PRO B 1 179 ? 3.27 1.57 17.594 1 97 179 PRO B N 1
ATOM 3531 C CA . PRO B 1 179 ? 3.186 2.463 18.75 1 97 179 PRO B CA 1
ATOM 3532 C C . PRO B 1 179 ? 2.215 3.621 18.531 1 97 179 PRO B C 1
ATOM 3534 O O . PRO B 1 179 ? 1.46 3.977 19.438 1 97 179 PRO B O 1
ATOM 3537 N N . VAL B 1 180 ? 2.268 4.215 17.328 1 97.62 180 VAL B N 1
ATOM 3538 C CA . VAL B 1 180 ? 1.392 5.348 17.047 1 97.62 180 VAL B CA 1
ATOM 3539 C C . VAL B 1 180 ? -0.068 4.898 17.109 1 97.62 180 VAL B C 1
ATOM 3541 O O . VAL B 1 180 ? -0.909 5.578 17.703 1 97.62 180 VAL B O 1
ATOM 3544 N N . LYS B 1 181 ? -0.312 3.793 16.5 1 95.75 181 LYS B N 1
ATOM 3545 C CA . LYS B 1 181 ? -1.666 3.246 16.547 1 95.75 181 LYS B CA 1
ATOM 3546 C C . LYS B 1 181 ? -2.098 2.936 17.969 1 95.75 181 LYS B C 1
ATOM 3548 O O . LYS B 1 181 ? -3.207 3.283 18.375 1 95.75 181 LYS B O 1
ATOM 3553 N N . LYS B 1 182 ? -1.28 2.252 18.703 1 95.69 182 LYS B N 1
ATOM 3554 C CA . LYS B 1 182 ? -1.543 1.876 20.078 1 95.69 182 LYS B CA 1
ATOM 3555 C C . LYS B 1 182 ? -1.845 3.104 20.938 1 95.69 182 LYS B C 1
ATOM 3557 O O . LYS B 1 182 ? -2.809 3.109 21.703 1 95.69 182 LYS B O 1
ATOM 3562 N N . PHE B 1 183 ? -1.033 4.09 20.781 1 97.69 183 PHE B N 1
ATOM 3563 C CA . PHE B 1 183 ? -1.194 5.336 21.516 1 97.69 183 PHE B CA 1
ATOM 3564 C C . PHE B 1 183 ? -2.518 6.008 21.172 1 97.69 183 PHE B C 1
ATOM 3566 O O . PHE B 1 183 ? -3.262 6.426 22.062 1 97.69 183 PHE B O 1
ATOM 3573 N N . ASN B 1 184 ? -2.779 6.105 19.844 1 97.19 184 ASN B N 1
ATOM 3574 C CA . ASN B 1 184 ? -4.016 6.727 19.375 1 97.19 184 ASN B CA 1
ATOM 3575 C C . ASN B 1 184 ? -5.242 6.008 19.922 1 97.19 184 ASN B C 1
ATOM 3577 O O . ASN B 1 184 ? -6.203 6.648 20.344 1 97.19 184 ASN B O 1
ATOM 3581 N N . GLU B 1 185 ? -5.199 4.703 19.891 1 95.19 185 GLU B N 1
ATOM 3582 C CA . GLU B 1 185 ? -6.309 3.912 20.406 1 95.19 185 GLU B CA 1
ATOM 3583 C C . GLU B 1 185 ? -6.508 4.168 21.906 1 95.19 185 GLU B C 1
ATOM 3585 O O . GLU B 1 185 ? -7.641 4.262 22.375 1 95.19 185 GLU B O 1
ATOM 3590 N N . LEU B 1 186 ? -5.441 4.223 22.672 1 96.25 186 LEU B N 1
ATOM 3591 C CA . LEU B 1 186 ? -5.488 4.5 24.094 1 96.25 186 LEU B CA 1
ATOM 3592 C C . LEU B 1 186 ? -6.168 5.836 24.375 1 96.25 186 LEU B C 1
ATOM 3594 O O . LEU B 1 186 ? -7.051 5.926 25.219 1 96.25 186 LEU B O 1
ATOM 3598 N N . CYS B 1 187 ? -5.734 6.863 23.625 1 97 187 CYS B N 1
ATOM 3599 C CA . CYS B 1 187 ? -6.297 8.195 23.812 1 97 187 CYS B CA 1
ATOM 3600 C C . CYS B 1 187 ? -7.773 8.227 23.438 1 97 187 CYS B C 1
ATOM 3602 O O . CYS B 1 187 ? -8.586 8.812 24.156 1 97 187 CYS B O 1
ATOM 3604 N N . GLN B 1 188 ? -8.094 7.652 22.359 1 96.31 188 GLN B N 1
ATOM 3605 C CA . GLN B 1 188 ? -9.484 7.594 21.922 1 96.31 188 GLN B CA 1
ATOM 3606 C C . GLN B 1 188 ? -10.359 6.883 22.938 1 96.31 188 GLN B C 1
ATOM 3608 O O . GLN B 1 188 ? -11.438 7.367 23.281 1 96.31 188 GLN B O 1
ATOM 3613 N N . LYS B 1 189 ? -9.945 5.758 23.422 1 95.5 189 LYS B N 1
ATOM 3614 C CA . LYS B 1 189 ? -10.68 4.957 24.391 1 95.5 189 LYS B CA 1
ATOM 3615 C C . LYS B 1 189 ? -10.953 5.746 25.672 1 95.5 189 LYS B C 1
ATOM 3617 O O . LYS B 1 189 ? -11.984 5.559 26.312 1 95.5 189 LYS B O 1
ATOM 3622 N N . ASN B 1 190 ? -10.086 6.617 26.016 1 95.62 190 ASN B N 1
ATOM 3623 C CA . ASN B 1 190 ? -10.188 7.336 27.281 1 95.62 190 ASN B CA 1
ATOM 3624 C C . ASN B 1 190 ? -10.648 8.773 27.078 1 95.62 190 ASN B C 1
ATOM 3626 O O . ASN B 1 190 ? -10.609 9.586 28 1 95.62 190 ASN B O 1
ATOM 3630 N N . GLY B 1 191 ? -10.984 9.102 25.766 1 96 191 GLY B N 1
ATOM 3631 C CA . GLY B 1 191 ? -11.492 10.422 25.453 1 96 191 GLY B CA 1
ATOM 3632 C C . GLY B 1 191 ? -10.469 11.523 25.641 1 96 191 GLY B C 1
ATOM 3633 O O . GLY B 1 191 ? -10.797 12.625 26.094 1 96 191 GLY B O 1
ATOM 3634 N N . MET B 1 192 ? -9.281 11.258 25.438 1 96.25 192 MET B N 1
ATOM 3635 C CA . MET B 1 192 ? -8.188 12.203 25.625 1 96.25 192 MET B CA 1
ATOM 3636 C C . MET B 1 192 ? -7.789 12.852 24.297 1 96.25 192 MET B C 1
ATOM 3638 O O . MET B 1 192 ? -7.77 12.18 23.266 1 96.25 192 MET B O 1
ATOM 3642 N N . SER B 1 193 ? -7.496 14.102 24.375 1 96.5 193 SER B N 1
ATOM 3643 C CA . SER B 1 193 ? -6.938 14.797 23.234 1 96.5 193 SER B CA 1
ATOM 3644 C C . SER B 1 193 ? -5.414 14.828 23.281 1 96.5 193 SER B C 1
ATOM 3646 O O . SER B 1 193 ? -4.828 14.938 24.359 1 96.5 193 SER B O 1
ATOM 3648 N N . PHE B 1 194 ? -4.836 14.719 22.125 1 96.81 194 PHE B N 1
ATOM 3649 C CA . PHE B 1 194 ? -3.379 14.758 22.141 1 96.81 194 PHE B CA 1
ATOM 3650 C C . PHE B 1 194 ? -2.844 15.602 20.984 1 96.81 194 PHE B C 1
ATOM 3652 O O . PHE B 1 194 ? -3.574 15.898 20.031 1 96.81 194 PHE B O 1
ATOM 3659 N N . LYS B 1 195 ? -1.651 16.016 21.188 1 96.31 195 LYS B N 1
ATOM 3660 C CA . LYS B 1 195 ? -0.912 16.781 20.188 1 96.31 195 LYS B CA 1
ATOM 3661 C C . LYS B 1 195 ? 0.498 16.219 20 1 96.31 195 LYS B C 1
ATOM 3663 O O . LYS B 1 195 ? 1.151 15.844 20.984 1 96.31 195 LYS B O 1
ATOM 3668 N N . VAL B 1 196 ? 0.917 16.125 18.734 1 97.25 196 VAL B N 1
ATOM 3669 C CA . VAL B 1 196 ? 2.277 15.719 18.406 1 97.25 196 VAL B CA 1
ATOM 3670 C C . VAL B 1 196 ? 3.066 16.922 17.891 1 97.25 196 VAL B C 1
ATOM 3672 O O . VAL B 1 196 ? 2.641 17.594 16.953 1 97.25 196 VAL B O 1
ATOM 3675 N N . VAL B 1 197 ? 4.156 17.234 18.453 1 95.44 197 VAL B N 1
ATOM 3676 C CA . VAL B 1 197 ? 4.953 18.391 18.094 1 95.44 197 VAL B CA 1
ATOM 3677 C C . VAL B 1 197 ? 6.246 17.953 17.422 1 95.44 197 VAL B C 1
ATOM 3679 O O . VAL B 1 197 ? 7.039 17.219 18.016 1 95.44 197 VAL B O 1
ATOM 3682 N N . HIS B 1 198 ? 6.461 18.406 16.203 1 92.81 198 HIS B N 1
ATOM 3683 C CA . HIS B 1 198 ? 7.613 18.031 15.398 1 92.81 198 HIS B CA 1
ATOM 3684 C C . HIS B 1 198 ? 8.508 19.234 15.117 1 92.81 198 HIS B C 1
ATOM 3686 O O . HIS B 1 198 ? 9.461 19.141 14.344 1 92.81 198 HIS B O 1
ATOM 3692 N N . ASP B 1 199 ? 8.219 20.359 15.586 1 88.56 199 ASP B N 1
ATOM 3693 C CA . ASP B 1 199 ? 8.82 21.641 15.188 1 88.56 199 ASP B CA 1
ATOM 3694 C C . ASP B 1 199 ? 10.328 21.609 15.414 1 88.56 199 ASP B C 1
ATOM 3696 O O . ASP B 1 199 ? 11.086 22.203 14.633 1 88.56 199 ASP B O 1
ATOM 3700 N N . ASN B 1 200 ? 10.773 20.953 16.375 1 88.31 200 ASN B N 1
ATOM 3701 C CA . ASN B 1 200 ? 12.188 21 16.734 1 88.31 200 ASN B CA 1
ATOM 3702 C C . ASN B 1 200 ? 12.953 19.812 16.141 1 88.31 200 ASN B C 1
ATOM 3704 O O . ASN B 1 200 ? 14.148 19.656 16.406 1 88.31 200 ASN B O 1
ATOM 3708 N N . TRP B 1 201 ? 12.32 18.984 15.336 1 94.44 201 TRP B N 1
ATOM 3709 C CA . TRP B 1 201 ? 12.961 17.75 14.891 1 94.44 201 TRP B CA 1
ATOM 3710 C C . TRP B 1 201 ? 14.18 18.047 14.023 1 94.44 201 TRP B C 1
ATOM 3712 O O . TRP B 1 201 ? 15.203 17.359 14.125 1 94.44 201 TRP B O 1
ATOM 3722 N N . GLU B 1 202 ? 14.086 19.078 13.156 1 92.69 202 GLU B N 1
ATOM 3723 C CA . GLU B 1 202 ? 15.195 19.391 12.258 1 92.69 202 GLU B CA 1
ATOM 3724 C C . GLU B 1 202 ? 16.453 19.75 13.031 1 92.69 202 GLU B C 1
ATOM 3726 O O . GLU B 1 202 ? 17.562 19.469 12.594 1 92.69 202 GLU B O 1
ATOM 3731 N N . LYS B 1 203 ? 16.281 20.344 14.211 1 94.56 203 LYS B N 1
ATOM 3732 C CA . LYS B 1 203 ? 17.422 20.812 15.016 1 94.56 203 LYS B CA 1
ATOM 3733 C C . LYS B 1 203 ? 17.859 19.734 16 1 94.56 203 LYS B C 1
ATOM 3735 O O . LYS B 1 203 ? 19.062 19.484 16.156 1 94.56 203 LYS B O 1
ATOM 3740 N N . THR B 1 204 ? 16.953 19.016 16.562 1 95.25 204 THR B N 1
ATOM 3741 C CA . THR B 1 204 ? 17.297 18.172 17.688 1 95.25 204 THR B CA 1
ATOM 3742 C C . THR B 1 204 ? 17.062 16.703 17.359 1 95.25 204 THR B C 1
ATOM 3744 O O . THR B 1 204 ? 17.531 15.812 18.062 1 95.25 204 THR B O 1
ATOM 3747 N N . GLY B 1 205 ? 16.234 16.391 16.297 1 96.5 205 GLY B N 1
ATOM 3748 C CA . GLY B 1 205 ? 15.836 15.023 15.984 1 96.5 205 GLY B CA 1
ATOM 3749 C C . GLY B 1 205 ? 14.75 14.484 16.906 1 96.5 205 GLY B C 1
ATOM 3750 O O . GLY B 1 205 ? 14.516 13.281 16.953 1 96.5 205 GLY B O 1
ATOM 3751 N N . GLU B 1 206 ? 14.102 15.414 17.594 1 97.38 206 GLU B N 1
ATOM 3752 C CA . GLU B 1 206 ? 13.164 14.969 18.609 1 97.38 206 GLU B CA 1
ATOM 3753 C C . GLU B 1 206 ? 11.727 15.289 18.219 1 97.38 206 GLU B C 1
ATOM 3755 O O . GLU B 1 206 ? 11.461 16.328 17.594 1 97.38 206 GLU B O 1
ATOM 3760 N N . VAL B 1 207 ? 10.758 14.398 18.594 1 98.19 207 VAL B N 1
ATOM 3761 C CA . VAL B 1 207 ? 9.312 14.578 18.516 1 98.19 207 VAL B CA 1
ATOM 3762 C C . VAL B 1 207 ? 8.688 14.414 19.891 1 98.19 207 VAL B C 1
ATOM 3764 O O . VAL B 1 207 ? 9.125 13.57 20.688 1 98.19 207 VAL B O 1
ATOM 3767 N N . GLU B 1 208 ? 7.68 15.234 20.156 1 98.06 208 GLU B N 1
ATOM 3768 C CA . GLU B 1 208 ? 7.09 15.227 21.484 1 98.06 208 GLU B CA 1
ATOM 3769 C C . GLU B 1 208 ? 5.586 14.977 21.422 1 98.06 208 GLU B C 1
ATOM 3771 O O . GLU B 1 208 ? 4.918 15.422 20.484 1 98.06 208 GLU B O 1
ATOM 3776 N N . TYR B 1 209 ? 5.086 14.281 22.422 1 98.25 209 TYR B N 1
ATOM 3777 C CA . TYR B 1 209 ? 3.656 14.031 22.578 1 98.25 209 TYR B CA 1
ATOM 3778 C C . TYR B 1 209 ? 3.113 14.734 23.812 1 98.25 209 TYR B C 1
ATOM 3780 O O . TYR B 1 209 ? 3.758 14.742 24.859 1 98.25 209 TYR B O 1
ATOM 3788 N N . PHE B 1 210 ? 1.959 15.352 23.656 1 98.06 210 PHE B N 1
ATOM 3789 C CA . PHE B 1 210 ? 1.221 15.977 24.75 1 98.06 210 PHE B CA 1
ATOM 3790 C C . PHE B 1 210 ? -0.197 15.43 24.828 1 98.06 210 PHE B C 1
ATOM 3792 O O . PHE B 1 210 ? -0.847 15.219 23.797 1 98.06 210 PHE B O 1
ATOM 3799 N N . VAL B 1 211 ? -0.61 15.164 25.969 1 97.62 211 VAL B N 1
ATOM 3800 C CA . VAL B 1 211 ? -1.982 14.734 26.219 1 97.62 211 VAL B CA 1
ATOM 3801 C C . VAL B 1 211 ? -2.682 15.711 27.156 1 97.62 211 VAL B C 1
ATOM 3803 O O . VAL B 1 211 ? -2.186 15.984 28.25 1 97.62 211 VAL B O 1
ATOM 3806 N N . ASP B 1 212 ? -3.791 16.234 26.672 1 95.31 212 ASP B N 1
ATOM 3807 C CA . ASP B 1 212 ? -4.543 17.219 27.453 1 95.31 212 ASP B CA 1
ATOM 3808 C C . ASP B 1 212 ? -3.631 18.328 27.953 1 95.31 212 ASP B C 1
ATOM 3810 O O . ASP B 1 212 ? -3.668 18.688 29.125 1 95.31 212 ASP B O 1
ATOM 3814 N N . GLY B 1 213 ? -2.711 18.672 27.016 1 94.69 213 GLY B N 1
ATOM 3815 C CA . GLY B 1 213 ? -1.856 19.812 27.25 1 94.69 213 GLY B CA 1
ATOM 3816 C C . GLY B 1 213 ? -0.618 19.484 28.062 1 94.69 213 GLY B C 1
ATOM 3817 O O . GLY B 1 213 ? 0.26 20.328 28.25 1 94.69 213 GLY B O 1
ATOM 3818 N N . LYS B 1 214 ? -0.439 18.266 28.578 1 95.88 214 LYS B N 1
ATOM 3819 C CA . LYS B 1 214 ? 0.69 17.859 29.406 1 95.88 214 LYS B CA 1
ATOM 3820 C C . LYS B 1 214 ? 1.665 16.984 28.625 1 95.88 214 LYS B C 1
ATOM 3822 O O . LYS B 1 214 ? 1.249 16.109 27.859 1 95.88 214 LYS B O 1
ATOM 3827 N N . PHE B 1 215 ? 2.869 17.219 28.859 1 97.06 215 PHE B N 1
ATOM 3828 C CA . PHE B 1 215 ? 3.93 16.422 28.25 1 97.06 215 PHE B CA 1
ATOM 3829 C C . PHE B 1 215 ? 3.875 14.977 28.734 1 97.06 215 PHE B C 1
ATOM 3831 O O . PHE B 1 215 ? 3.812 14.719 29.938 1 97.06 215 PHE B O 1
ATOM 3838 N N . VAL B 1 216 ? 3.959 14.031 27.766 1 97.69 216 VAL B N 1
ATOM 3839 C CA . VAL B 1 216 ? 3.822 12.641 28.203 1 97.69 216 VAL B CA 1
ATOM 3840 C C . VAL B 1 216 ? 4.953 11.805 27.625 1 97.69 216 VAL B C 1
ATOM 3842 O O . VAL B 1 216 ? 5.121 10.633 27.984 1 97.69 216 VAL B O 1
ATOM 3845 N N . GLY B 1 217 ? 5.754 12.328 26.688 1 96.69 217 GLY B N 1
ATOM 3846 C CA . GLY B 1 217 ? 6.859 11.531 26.188 1 96.69 217 GLY B CA 1
ATOM 3847 C C . GLY B 1 217 ? 7.508 12.133 24.953 1 96.69 217 GLY B C 1
ATOM 3848 O O . GLY B 1 217 ? 6.898 12.961 24.266 1 96.69 217 GLY B O 1
ATOM 3849 N N . LYS B 1 218 ? 8.703 11.734 24.688 1 97.5 218 LYS B N 1
ATOM 3850 C CA . LYS B 1 218 ? 9.438 12.164 23.5 1 97.5 218 LYS B CA 1
ATOM 3851 C C . LYS B 1 218 ? 10.273 11.031 22.922 1 97.5 218 LYS B C 1
ATOM 3853 O O . LYS B 1 218 ? 10.438 9.984 23.562 1 97.5 218 LYS B O 1
ATOM 3858 N N . GLY B 1 219 ? 10.648 11.117 21.703 1 97.19 219 GLY B N 1
ATOM 3859 C CA . GLY B 1 219 ? 11.531 10.203 20.984 1 97.19 219 GLY B CA 1
ATOM 3860 C C . GLY B 1 219 ? 12.508 10.922 20.078 1 97.19 219 GLY B C 1
ATOM 3861 O O . GLY B 1 219 ? 12.25 12.039 19.625 1 97.19 219 GLY B O 1
ATOM 3862 N N . LYS B 1 220 ? 13.609 10.258 19.922 1 97.12 220 LYS B N 1
ATOM 3863 C CA . LYS B 1 220 ? 14.68 10.906 19.156 1 97.12 220 LYS B CA 1
ATOM 3864 C C . LYS B 1 220 ? 15.203 10 18.062 1 97.12 220 LYS B C 1
ATOM 3866 O O . LYS B 1 220 ? 15.398 8.797 18.266 1 97.12 220 LYS B O 1
ATOM 3871 N N . PHE B 1 221 ? 15.344 10.547 16.938 1 96.31 221 PHE B N 1
ATOM 3872 C CA . PHE B 1 221 ? 16.016 9.938 15.797 1 96.31 221 PHE B CA 1
ATOM 3873 C C . PHE B 1 221 ? 16.25 10.977 14.695 1 96.31 221 PHE B C 1
ATOM 3875 O O . PHE B 1 221 ? 15.305 11.531 14.141 1 96.31 221 PHE B O 1
ATOM 3882 N N . SER B 1 222 ? 17.406 11.18 14.297 1 93.88 222 SER B N 1
ATOM 3883 C CA . SER B 1 222 ? 17.75 12.273 13.398 1 93.88 222 SER B CA 1
ATOM 3884 C C . SER B 1 222 ? 17.578 11.859 11.938 1 93.88 222 SER B C 1
ATOM 3886 O O . SER B 1 222 ? 17.406 12.711 11.062 1 93.88 222 SER B O 1
ATOM 3888 N N . GLY B 1 223 ? 17.641 10.648 11.695 1 91.75 223 GLY B N 1
ATOM 3889 C CA . GLY B 1 223 ? 17.625 10.18 10.312 1 91.75 223 GLY B CA 1
ATOM 3890 C C . GLY B 1 223 ? 16.266 10.289 9.656 1 91.75 223 GLY B C 1
ATOM 3891 O O . GLY B 1 223 ? 16.172 10.609 8.469 1 91.75 223 GLY B O 1
ATOM 3892 N N . LYS B 1 224 ? 15.242 9.969 10.367 1 95.06 224 LYS B N 1
ATOM 3893 C CA . LYS B 1 224 ? 13.875 9.977 9.859 1 95.06 224 LYS B CA 1
ATOM 3894 C C . LYS B 1 224 ? 12.898 10.445 10.938 1 95.06 224 LYS B C 1
ATOM 3896 O O . LYS B 1 224 ? 12.789 9.82 12 1 95.06 224 LYS B O 1
ATOM 3901 N N . LYS B 1 225 ? 12.117 11.453 10.68 1 96.38 225 LYS B N 1
ATOM 3902 C CA . LYS B 1 225 ? 11.164 12.039 11.617 1 96.38 225 LYS B CA 1
ATOM 3903 C C . LYS B 1 225 ? 10.164 10.992 12.102 1 96.38 225 LYS B C 1
ATOM 3905 O O . LYS B 1 225 ? 9.789 10.984 13.273 1 96.38 225 LYS B O 1
ATOM 3910 N N . GLU B 1 226 ? 9.766 10.141 11.188 1 96.94 226 GLU B N 1
ATOM 3911 C CA . GLU B 1 226 ? 8.773 9.109 11.5 1 96.94 226 GLU B CA 1
ATOM 3912 C C . GLU B 1 226 ? 9.258 8.188 12.609 1 96.94 226 GLU B C 1
ATOM 3914 O O . GLU B 1 226 ? 8.484 7.785 13.477 1 96.94 226 GLU B O 1
ATOM 3919 N N . ILE B 1 227 ? 10.477 7.816 12.547 1 97.31 227 ILE B N 1
ATOM 3920 C CA . ILE B 1 227 ? 11.039 6.926 13.555 1 97.31 227 ILE B CA 1
ATOM 3921 C C . ILE B 1 227 ? 11.055 7.625 14.914 1 97.31 227 ILE B C 1
ATOM 3923 O O . ILE B 1 227 ? 10.695 7.023 15.93 1 97.31 227 ILE B O 1
ATOM 3927 N N . ALA B 1 228 ? 11.445 8.914 14.914 1 98 228 ALA B N 1
ATOM 3928 C CA . ALA B 1 228 ? 11.383 9.703 16.141 1 98 228 ALA B CA 1
ATOM 3929 C C . ALA B 1 228 ? 9.969 9.734 16.703 1 98 228 ALA B C 1
ATOM 3931 O O . ALA B 1 228 ? 9.766 9.594 17.906 1 98 228 ALA B O 1
ATOM 3932 N N . GLN B 1 229 ? 9.07 9.867 15.859 1 98.19 229 GLN B N 1
ATOM 3933 C CA . GLN B 1 229 ? 7.668 9.898 16.266 1 98.19 229 GLN B CA 1
ATOM 3934 C C . GLN B 1 229 ? 7.23 8.562 16.844 1 98.19 229 GLN B C 1
ATOM 3936 O O . GLN B 1 229 ? 6.523 8.516 17.859 1 98.19 229 GLN B O 1
ATOM 3941 N N . ASN B 1 230 ? 7.566 7.465 16.188 1 98.12 230 ASN B N 1
ATOM 3942 C CA . ASN B 1 230 ? 7.23 6.141 16.688 1 98.12 230 ASN B CA 1
ATOM 3943 C C . ASN B 1 230 ? 7.809 5.91 18.094 1 98.12 230 ASN B C 1
ATOM 3945 O O . ASN B 1 230 ? 7.125 5.383 18.969 1 98.12 230 ASN B O 1
ATOM 3949 N N . ARG B 1 231 ? 9.023 6.316 18.234 1 97.69 231 ARG B N 1
ATOM 3950 C CA . ARG B 1 231 ? 9.664 6.18 19.547 1 97.69 231 ARG B CA 1
ATOM 3951 C C . ARG B 1 231 ? 8.969 7.047 20.594 1 97.69 231 ARG B C 1
ATOM 3953 O O . ARG B 1 231 ? 8.781 6.621 21.734 1 97.69 231 ARG B O 1
ATOM 3960 N N . ALA B 1 232 ? 8.609 8.234 20.188 1 98.31 232 ALA B N 1
ATOM 3961 C CA . ALA B 1 232 ? 7.895 9.133 21.094 1 98.31 232 ALA B CA 1
ATOM 3962 C C . ALA B 1 232 ? 6.555 8.539 21.516 1 98.31 232 ALA B C 1
ATOM 3964 O O . ALA B 1 232 ? 6.191 8.578 22.703 1 98.31 232 ALA B O 1
ATOM 3965 N N . ALA B 1 233 ? 5.859 8.023 20.531 1 98.38 233 ALA B N 1
ATOM 3966 C CA . ALA B 1 233 ? 4.566 7.406 20.812 1 98.38 233 ALA B CA 1
ATOM 3967 C C . ALA B 1 233 ? 4.711 6.238 21.781 1 98.38 233 ALA B C 1
ATOM 3969 O O . ALA B 1 233 ? 3.881 6.059 22.672 1 98.38 233 ALA B O 1
ATOM 3970 N N . TYR B 1 234 ? 5.695 5.414 21.594 1 97.5 234 TYR B N 1
ATOM 3971 C CA . TYR B 1 234 ? 5.969 4.281 22.469 1 97.5 234 TYR B CA 1
ATOM 3972 C C . TYR B 1 234 ? 6.164 4.738 23.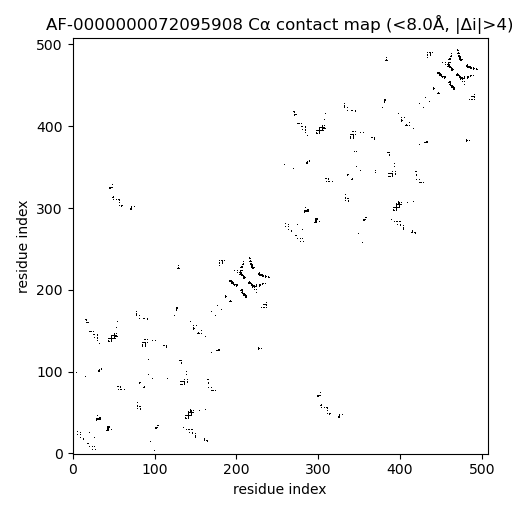906 1 97.5 234 TYR B C 1
ATOM 3974 O O . TYR B 1 234 ? 5.547 4.199 24.828 1 97.5 234 TYR B O 1
ATOM 3982 N N . ASN B 1 235 ? 6.988 5.734 24.094 1 97.62 235 ASN B N 1
ATOM 3983 C CA . ASN B 1 235 ? 7.262 6.277 25.422 1 97.62 235 ASN B CA 1
ATOM 3984 C C . ASN B 1 235 ? 6.027 6.934 26.016 1 97.62 235 ASN B C 1
ATOM 3986 O O . ASN B 1 235 ? 5.766 6.793 27.219 1 97.62 235 ASN B O 1
ATOM 3990 N N . ALA B 1 236 ? 5.348 7.605 25.172 1 98.19 236 ALA B N 1
ATOM 3991 C CA . ALA B 1 236 ? 4.148 8.312 25.625 1 98.19 236 ALA B CA 1
ATOM 3992 C C . ALA B 1 236 ? 3.086 7.332 26.109 1 98.19 236 ALA B C 1
ATOM 3994 O O . ALA B 1 236 ? 2.379 7.605 27.078 1 98.19 236 ALA B O 1
ATOM 3995 N N . TYR B 1 237 ? 2.951 6.242 25.375 1 97.56 237 TYR B N 1
ATOM 3996 C CA . TYR B 1 237 ? 1.97 5.23 25.75 1 97.56 237 TYR B CA 1
ATOM 3997 C C . TYR B 1 237 ? 2.168 4.785 27.203 1 97.56 237 TYR B C 1
ATOM 3999 O O . TYR B 1 237 ? 1.219 4.766 27.984 1 97.56 237 TYR B O 1
ATOM 4007 N N . ASP B 1 238 ? 3.377 4.449 27.547 1 95 238 ASP B N 1
ATOM 4008 C CA . ASP B 1 238 ? 3.701 3.986 28.891 1 95 238 ASP B CA 1
ATOM 4009 C C . ASP B 1 238 ? 3.391 5.062 29.938 1 95 238 ASP B C 1
ATOM 4011 O O . ASP B 1 238 ? 2.863 4.758 31.016 1 95 238 ASP B O 1
ATOM 4015 N N . GLN B 1 239 ? 3.701 6.238 29.609 1 95.31 239 GLN B N 1
ATOM 4016 C CA . GLN B 1 239 ? 3.471 7.348 30.531 1 95.31 239 GLN B CA 1
ATOM 4017 C C . GLN B 1 239 ? 1.979 7.562 30.781 1 95.31 239 GLN B C 1
ATOM 4019 O O . GLN B 1 239 ? 1.556 7.797 31.906 1 95.31 239 GLN B O 1
ATOM 4024 N N . VAL B 1 240 ? 1.209 7.469 29.75 1 96.44 240 VAL B N 1
ATOM 4025 C CA . VAL B 1 240 ? -0.228 7.688 29.875 1 96.44 240 VAL B CA 1
ATOM 4026 C C . VAL B 1 240 ? -0.853 6.566 30.703 1 96.44 240 VAL B C 1
ATOM 4028 O O . VAL B 1 240 ? -1.719 6.82 31.547 1 96.44 240 VAL B O 1
ATOM 4031 N N . ILE B 1 241 ? -0.407 5.355 30.5 1 94.44 241 ILE B N 1
ATOM 4032 C CA . ILE B 1 241 ? -0.906 4.219 31.266 1 94.44 241 ILE B CA 1
ATOM 4033 C C . ILE B 1 241 ? -0.598 4.422 32.75 1 94.44 241 ILE B C 1
ATOM 4035 O O . ILE B 1 241 ? -1.451 4.176 33.594 1 94.44 241 ILE B O 1
ATOM 4039 N N . ARG B 1 242 ? 0.57 4.867 33.031 1 93.38 242 ARG B N 1
ATOM 4040 C CA . ARG B 1 242 ? 0.96 5.133 34.406 1 93.38 242 ARG B CA 1
ATOM 4041 C C . ARG B 1 242 ? 0.083 6.215 35.031 1 93.38 242 ARG B C 1
ATOM 4043 O O . ARG B 1 242 ? -0.343 6.094 36.188 1 93.38 242 ARG B O 1
ATOM 4050 N N . ASN B 1 243 ? -0.194 7.168 34.219 1 91.56 243 ASN B N 1
ATOM 4051 C CA . ASN B 1 243 ? -1.036 8.258 34.719 1 91.56 243 ASN B CA 1
ATOM 4052 C C . ASN B 1 243 ? -2.457 7.789 35 1 91.56 243 ASN B C 1
ATOM 4054 O O . ASN B 1 243 ? -3.076 8.234 35.969 1 91.56 243 ASN B O 1
ATOM 4058 N N . LEU B 1 244 ? -2.926 6.902 34.188 1 90.62 244 LEU B N 1
ATOM 4059 C CA . LEU B 1 244 ? -4.281 6.391 34.344 1 90.62 244 LEU B CA 1
ATOM 4060 C C . LEU B 1 244 ? -4.383 5.488 35.562 1 90.62 244 LEU B C 1
ATOM 4062 O O . LEU B 1 244 ? -5.395 5.5 36.281 1 90.62 244 LEU B O 1
ATOM 4066 N N . ARG B 1 245 ? -3.439 4.699 35.812 1 88.75 245 ARG B N 1
ATOM 4067 C CA . ARG B 1 245 ? -3.416 3.809 36.969 1 88.75 245 ARG B CA 1
ATOM 4068 C C . ARG B 1 245 ? -3.35 4.602 38.281 1 88.75 245 ARG B C 1
ATOM 4070 O O . ARG B 1 245 ? -3.977 4.227 39.281 1 88.75 245 ARG B O 1
ATOM 4077 N N . MET B 1 246 ? -2.576 5.641 38.219 1 83.19 246 MET B N 1
ATOM 4078 C CA . MET B 1 246 ? -2.438 6.477 39.406 1 83.19 246 MET B CA 1
ATOM 4079 C C . MET B 1 246 ? -3.75 7.184 39.719 1 83.19 246 MET B C 1
ATOM 4081 O O . MET B 1 246 ? -4.078 7.391 40.875 1 83.19 246 MET B O 1
ATOM 4085 N N . GLU B 1 247 ? -4.469 7.504 38.781 1 76.56 247 GLU B N 1
ATOM 4086 C CA . GLU B 1 247 ? -5.758 8.156 39 1 76.56 247 GLU B CA 1
ATOM 4087 C C . GLU B 1 247 ? -6.793 7.176 39.531 1 76.56 247 GLU B C 1
ATOM 4089 O O . GLU B 1 247 ? -7.641 7.547 40.344 1 76.56 247 GLU B O 1
ATOM 4094 N N . THR B 1 248 ? -6.762 5.961 39.094 1 74.06 248 THR B N 1
ATOM 4095 C CA . THR B 1 248 ? -7.699 4.957 39.594 1 74.06 248 THR B CA 1
ATOM 4096 C C . THR B 1 248 ? -7.395 4.609 41.062 1 74.06 248 THR B C 1
ATOM 4098 O O . THR B 1 248 ? -8.312 4.383 41.844 1 74.06 248 THR B O 1
ATOM 4101 N N . THR B 1 249 ? -6.137 4.613 41.438 1 68 249 THR B N 1
ATOM 4102 C CA . THR B 1 249 ? -5.781 4.32 42.812 1 68 249 THR B CA 1
ATOM 4103 C C . THR B 1 249 ? -6.168 5.477 43.719 1 68 249 THR B C 1
ATOM 4105 O O . THR B 1 249 ? -6.617 5.258 44.844 1 68 249 THR B O 1
ATOM 4108 N N . VAL B 1 250 ? -6.133 6.652 43.312 1 60.31 250 VAL B N 1
ATOM 4109 C CA . VAL B 1 250 ? -6.48 7.801 44.156 1 60.31 250 VAL B CA 1
ATOM 4110 C C . VAL B 1 250 ? -7.996 7.918 44.281 1 60.31 250 VAL B C 1
ATOM 4112 O O . VAL B 1 250 ? -8.523 8.266 45.312 1 60.31 250 VAL B O 1
ATOM 4115 N N . GLY B 1 251 ? -8.672 7.625 43.312 1 51.5 251 GLY B N 1
ATOM 4116 C CA . GLY B 1 251 ? -10.125 7.633 43.375 1 51.5 251 GLY B CA 1
ATOM 4117 C C . GLY B 1 251 ? -10.688 6.602 44.344 1 51.5 251 GLY B C 1
ATOM 4118 O O . GLY B 1 251 ? -11.789 6.77 44.875 1 51.5 251 GLY B O 1
ATOM 4119 N N . ASP B 1 252 ? -10.094 5.523 44.375 1 51.5 252 ASP B N 1
ATOM 4120 C CA . ASP B 1 252 ? -10.602 4.531 45.312 1 51.5 252 ASP B CA 1
ATOM 4121 C C . ASP B 1 252 ? -10.336 4.953 46.75 1 51.5 252 ASP B C 1
ATOM 4123 O O . ASP B 1 252 ? -10.883 4.367 47.688 1 51.5 252 ASP B O 1
ATOM 4127 N N . HIS B 1 253 ? -9.414 5.832 47.031 1 46.41 253 HIS B N 1
ATOM 4128 C CA . HIS B 1 253 ? -9.109 6.242 48.375 1 46.41 253 HIS B CA 1
ATOM 4129 C C . HIS B 1 253 ? -9.773 7.57 48.719 1 46.41 253 HIS B C 1
ATOM 4131 O O . HIS B 1 253 ? -9.523 8.141 49.781 1 46.41 253 HIS B O 1
ATOM 4137 N N . LEU B 1 254 ? -10.539 8.086 47.844 1 34.5 254 LEU B N 1
ATOM 4138 C CA . LEU B 1 254 ? -11.422 9.172 48.281 1 34.5 254 LEU B CA 1
ATOM 4139 C C . LEU B 1 254 ? -12.836 8.656 48.5 1 34.5 254 LEU B C 1
ATOM 4141 O O . LEU B 1 254 ? -13.32 7.793 47.75 1 34.5 254 LEU B O 1
#